Protein 7LVY (pdb70)

Structure (mmCIF, N/CA/C/O backbone):
data_7LVY
#
_entry.id   7LVY
#
_cell.length_a   111.159
_cell.length_b   61.596
_cell.length_c   78.861
_cell.angle_alpha   90.000
_cell.angle_beta   106.150
_cell.angle_gamma   90.000
#
_symmetry.space_group_name_H-M   'C 1 2 1'
#
loop_
_entity.id
_entity.type
_entity.pdbx_description
1 polymer 'UDP-glycosyltransferase 203A2'
2 non-polymer "URIDINE-5'-DIPHOSPHATE"
3 non-polymer beta-D-glucopyranose
4 water water
#
loop_
_atom_site.group_PDB
_atom_site.id
_atom_site.type_symbol
_atom_site.label_atom_id
_atom_site.label_alt_id
_atom_site.label_comp_id
_atom_site.label_asym_id
_atom_site.label_entity_id
_atom_site.label_seq_id
_atom_site.pdbx_PDB_ins_code
_atom_site.Cartn_x
_atom_site.Cartn_y
_atom_site.Cartn_z
_atom_site.occupancy
_atom_site.B_iso_or_equiv
_atom_site.auth_seq_id
_atom_site.auth_comp_id
_atom_site.auth_asym_id
_atom_site.auth_atom_id
_atom_site.pdbx_PDB_model_num
ATOM 1 N N . LEU A 1 25 ? 26.487 40.508 18.602 1.00 49.02 -11 LEU A N 1
ATOM 2 C CA . LEU A 1 25 ? 26.418 41.733 19.442 1.00 49.46 -11 LEU A CA 1
ATOM 3 C C . LEU A 1 25 ? 25.399 42.704 18.838 1.00 49.50 -11 LEU A C 1
ATOM 4 O O . LEU A 1 25 ? 24.633 43.311 19.609 1.00 53.32 -11 LEU A O 1
ATOM 9 N N . TYR A 1 26 ? 25.379 42.808 17.511 1.00 45.12 -10 TYR A N 1
ATOM 10 C CA . TYR A 1 26 ? 24.465 43.763 16.838 1.00 46.35 -10 TYR A CA 1
ATOM 11 C C . TYR A 1 26 ? 23.295 42.984 16.228 1.00 53.43 -10 TYR A C 1
ATOM 12 O O . TYR A 1 26 ? 22.494 43.596 15.498 1.00 49.49 -10 TYR A O 1
ATOM 21 N N . ASP A 1 27 ? 23.200 41.680 16.530 1.00 63.72 -9 ASP A N 1
ATOM 22 C CA . ASP A 1 27 ? 22.031 40.892 16.049 1.00 73.56 -9 ASP A CA 1
ATOM 23 C C . ASP A 1 27 ? 21.164 40.485 17.247 1.00 75.86 -9 ASP A C 1
ATOM 24 O O . ASP A 1 27 ? 21.470 39.432 17.841 1.00 79.76 -9 ASP A O 1
ATOM 29 N N . PRO A 1 34 ? 16.929 28.698 18.269 1.00 55.07 -1 PRO A N 1
ATOM 30 C CA . PRO A 1 34 ? 16.887 27.842 19.483 1.00 54.52 -1 PRO A CA 1
ATOM 31 C C . PRO A 1 34 ? 18.118 26.915 19.563 1.00 51.13 -1 PRO A C 1
ATOM 32 O O . PRO A 1 34 ? 17.965 25.731 19.663 1.00 58.22 -1 PRO A O 1
ATOM 36 N N . PHE A 1 35 ? 19.314 27.501 19.498 1.00 46.33 0 PHE A N 1
ATOM 37 C CA . PHE A 1 35 ? 20.624 26.813 19.563 1.00 45.83 0 PHE A CA 1
ATOM 38 C C . PHE A 1 35 ? 20.795 26.302 20.999 1.00 48.07 0 PHE A C 1
ATOM 39 O O . PHE A 1 35 ? 20.110 26.831 21.895 1.00 50.94 0 PHE A O 1
ATOM 41 N N . MET A 1 36 ? 21.663 25.311 21.212 1.00 51.60 1 MET A N 1
ATOM 42 C CA . MET A 1 36 ? 22.104 24.925 22.563 1.00 46.02 1 MET A CA 1
ATOM 43 C C . MET A 1 36 ? 23.564 24.474 22.523 1.00 40.12 1 MET A C 1
ATOM 44 O O . MET A 1 36 ? 24.072 24.126 21.462 1.00 39.48 1 MET A O 1
ATOM 49 N N . LYS A 1 37 ? 24.243 24.615 23.644 1.00 38.08 2 LYS A N 1
ATOM 50 C CA . LYS A 1 37 ? 25.619 24.147 23.896 1.00 36.66 2 LYS A CA 1
ATOM 51 C C . LYS A 1 37 ? 25.538 22.714 24.447 1.00 33.23 2 LYS A C 1
ATOM 52 O O . LYS A 1 37 ? 24.848 22.501 25.466 1.00 31.91 2 LYS A O 1
ATOM 58 N N . ILE A 1 38 ? 26.162 21.747 23.770 1.00 30.52 3 ILE A N 1
ATOM 59 C CA . ILE A 1 38 ? 26.027 20.300 24.113 1.00 28.33 3 ILE A CA 1
ATOM 60 C C . ILE A 1 38 ? 27.420 19.781 24.448 1.00 28.25 3 ILE A C 1
ATOM 61 O O . ILE A 1 38 ? 28.355 19.930 23.634 1.00 28.12 3 ILE A O 1
ATOM 66 N N . PHE A 1 39 ? 27.552 19.255 25.653 1.00 27.90 4 PHE A N 1
ATOM 67 C CA . PHE A 1 39 ? 28.820 18.743 26.195 1.00 27.64 4 PHE A CA 1
ATOM 68 C C . PHE A 1 39 ? 28.819 17.212 26.090 1.00 26.71 4 PHE A C 1
ATOM 69 O O . PHE A 1 39 ? 27.990 16.544 26.764 1.00 25.57 4 PHE A O 1
ATOM 77 N N . PHE A 1 40 ? 29.733 16.677 25.277 1.00 24.70 5 PHE A N 1
ATOM 78 C CA . PHE A 1 40 ? 29.864 15.229 25.005 1.00 24.70 5 PHE A CA 1
ATOM 79 C C . PHE A 1 40 ? 31.006 14.660 25.831 1.00 24.79 5 PHE A C 1
ATOM 80 O O . PHE A 1 40 ? 32.141 15.236 25.754 1.00 25.17 5 PHE A O 1
ATOM 88 N N . ILE A 1 41 ? 30.727 13.572 26.536 1.00 23.61 6 ILE A N 1
ATOM 89 C CA . ILE A 1 41 ? 31.772 12.879 27.337 1.00 24.84 6 ILE A CA 1
ATOM 90 C C . ILE A 1 41 ? 31.842 11.419 26.887 1.00 23.89 6 ILE A C 1
ATOM 91 O O . ILE A 1 41 ? 31.099 10.563 27.346 1.00 23.51 6 ILE A O 1
ATOM 96 N N . PRO A 1 42 ? 32.712 11.068 25.903 1.00 23.30 7 PRO A N 1
ATOM 97 C CA . PRO A 1 42 ? 32.846 9.677 25.500 1.00 23.01 7 PRO A CA 1
ATOM 98 C C . PRO A 1 42 ? 33.974 8.917 26.204 1.00 23.56 7 PRO A C 1
ATOM 99 O O . PRO A 1 42 ? 34.940 9.531 26.609 1.00 25.41 7 PRO A O 1
ATOM 103 N N . MET A 1 43 ? 33.824 7.598 26.331 1.00 23.38 8 MET A N 1
ATOM 104 C CA . MET A 1 43 ? 34.951 6.793 26.859 1.00 25.23 8 MET A CA 1
ATOM 105 C C . MET A 1 43 ? 36.050 6.959 25.804 1.00 24.08 8 MET A C 1
ATOM 106 O O . MET A 1 43 ? 35.690 7.117 24.626 1.00 23.84 8 MET A O 1
ATOM 111 N N . ASP A 1 44 ? 37.323 6.907 26.187 1.00 24.77 9 ASP A N 1
ATOM 112 C CA . ASP A 1 44 ? 38.414 7.243 25.232 1.00 25.34 9 ASP A CA 1
ATOM 113 C C . ASP A 1 44 ? 38.709 6.089 24.267 1.00 26.16 9 ASP A C 1
ATOM 114 O O . ASP A 1 44 ? 39.854 5.625 24.244 1.00 28.18 9 ASP A O 1
ATOM 119 N N . ALA A 1 45 ? 37.735 5.721 23.432 1.00 26.14 10 ALA A N 1
ATOM 120 C CA . ALA A 1 45 ? 37.936 4.649 22.431 1.00 26.28 10 ALA A CA 1
ATOM 121 C C . ALA A 1 45 ? 37.098 4.950 21.185 1.00 26.52 10 ALA A C 1
ATOM 122 O O . ALA A 1 45 ? 36.052 5.600 21.326 1.00 25.89 10 ALA A O 1
ATOM 124 N N . PHE A 1 46 ? 37.551 4.484 20.019 1.00 25.92 11 PHE A N 1
ATOM 125 C CA . PHE A 1 46 ? 36.824 4.720 18.751 1.00 25.67 11 PHE A CA 1
ATOM 126 C C . PHE A 1 46 ? 35.325 4.402 18.830 1.00 24.78 11 PHE A C 1
ATOM 127 O O . PHE A 1 46 ? 34.592 5.059 18.208 1.00 23.58 11 PHE A O 1
ATOM 135 N N . GLY A 1 47 ? 34.912 3.304 19.421 1.00 25.71 12 GLY A N 1
ATOM 136 C CA . GLY A 1 47 ? 33.502 2.879 19.342 1.00 26.15 12 GLY A CA 1
ATOM 137 C C . GLY A 1 47 ? 32.613 3.901 20.048 1.00 25.68 12 GLY A C 1
ATOM 138 O O . GLY A 1 47 ? 31.494 4.148 19.570 1.00 28.22 12 GLY A O 1
ATOM 139 N N . HIS A 1 48 ? 33.127 4.570 21.079 1.00 24.38 13 HIS A N 1
ATOM 140 C CA . HIS A 1 48 ? 32.349 5.624 21.785 1.00 23.84 13 HIS A CA 1
ATOM 141 C C . HIS A 1 48 ? 32.543 6.976 21.096 1.00 23.22 13 HIS A C 1
ATOM 142 O O . HIS A 1 48 ? 31.542 7.683 20.900 1.00 22.41 13 HIS A O 1
ATOM 149 N N . VAL A 1 49 ? 33.785 7.310 20.749 1.00 23.37 14 VAL A N 1
ATOM 150 C CA . VAL A 1 49 ? 34.118 8.627 20.154 1.00 23.47 14 VAL A CA 1
ATOM 151 C C . VAL A 1 49 ? 33.357 8.743 18.828 1.00 22.70 14 VAL A C 1
ATOM 152 O O . VAL A 1 49 ? 32.705 9.749 18.608 1.00 21.95 14 VAL A O 1
ATOM 156 N N . ASN A 1 50 ? 33.378 7.704 17.986 1.00 23.20 15 ASN A N 1
ATOM 157 C CA . ASN A 1 50 ? 32.794 7.796 16.624 1.00 22.25 15 ASN A CA 1
ATOM 158 C C . ASN A 1 50 ? 31.283 7.864 16.721 1.00 21.77 15 ASN A C 1
ATOM 159 O O . ASN A 1 50 ? 30.716 8.542 15.929 1.00 22.03 15 ASN A O 1
ATOM 164 N N . ALA A 1 51 ? 30.628 7.231 17.682 1.00 22.12 16 ALA A N 1
ATOM 165 C CA . ALA A 1 51 ? 29.157 7.400 17.839 1.00 22.18 16 ALA A CA 1
ATOM 166 C C . ALA A 1 51 ? 28.876 8.827 18.318 1.00 22.35 16 ALA A C 1
ATOM 167 O O . ALA A 1 51 ? 27.885 9.400 17.808 1.00 22.53 16 ALA A O 1
ATOM 169 N N . CYS A 1 52 ? 29.688 9.402 19.228 1.00 21.67 17 CYS A N 1
ATOM 170 C CA . CYS A 1 52 ? 29.465 10.799 19.660 1.00 22.70 17 CYS A CA 1
ATOM 171 C C . CYS A 1 52 ? 29.697 11.819 18.523 1.00 22.54 17 CYS A C 1
ATOM 172 O O . CYS A 1 52 ? 28.900 12.745 18.365 1.00 22.32 17 CYS A O 1
ATOM 175 N N . ILE A 1 53 ? 30.736 11.627 17.707 1.00 21.97 18 ILE A N 1
ATOM 176 C CA . ILE A 1 53 ? 30.988 12.483 16.535 1.00 22.38 18 ILE A CA 1
ATOM 177 C C . ILE A 1 53 ? 29.806 12.390 15.586 1.00 22.12 18 ILE A C 1
ATOM 178 O O . ILE A 1 53 ? 29.452 13.373 15.051 1.00 21.64 18 ILE A O 1
ATOM 183 N N . GLY A 1 54 ? 29.252 11.208 15.384 1.00 22.33 19 GLY A N 1
ATOM 184 C CA . GLY A 1 54 ? 28.094 11.029 14.515 1.00 23.85 19 GLY A CA 1
ATOM 185 C C . GLY A 1 54 ? 26.892 11.756 15.044 1.00 24.53 19 GLY A C 1
ATOM 186 O O . GLY A 1 54 ? 26.245 12.517 14.255 1.00 25.67 19 GLY A O 1
ATOM 187 N N . LEU A 1 55 ? 26.628 11.683 16.344 1.00 24.34 20 LEU A N 1
ATOM 188 C CA . LEU A 1 55 ? 25.456 12.439 16.873 1.00 24.82 20 LEU A CA 1
ATOM 189 C C . LEU A 1 55 ? 25.737 13.943 16.812 1.00 24.85 20 LEU A C 1
ATOM 190 O O . LEU A 1 55 ? 24.846 14.689 16.451 1.00 25.06 20 LEU A O 1
ATOM 195 N N . ALA A 1 56 ? 26.951 14.376 17.160 1.00 25.45 21 ALA A N 1
ATOM 196 C CA . ALA A 1 56 ? 27.373 15.799 17.142 1.00 26.33 21 ALA A CA 1
ATOM 197 C C . ALA A 1 56 ? 27.203 16.418 15.735 1.00 27.15 21 ALA A C 1
ATOM 198 O O . ALA A 1 56 ? 26.777 17.573 15.625 1.00 25.96 21 ALA A O 1
ATOM 200 N N . ARG A 1 57 ? 27.621 15.697 14.689 1.00 27.72 22 ARG A N 1
ATOM 201 C CA . ARG A 1 57 ? 27.472 16.129 13.264 1.00 28.76 22 ARG A CA 1
ATOM 202 C C . ARG A 1 57 ? 25.966 16.353 13.022 1.00 28.43 22 ARG A C 1
ATOM 203 O O . ARG A 1 57 ? 25.556 17.381 12.404 1.00 27.51 22 ARG A O 1
ATOM 211 N N . MET A 1 58 ? 25.146 15.401 13.416 1.00 27.91 23 MET A N 1
ATOM 212 C CA . MET A 1 58 ? 23.692 15.505 13.129 1.00 30.29 23 MET A CA 1
ATOM 213 C C . MET A 1 58 ? 23.155 16.718 13.906 1.00 29.23 23 MET A C 1
ATOM 214 O O . MET A 1 58 ? 22.408 17.491 13.318 1.00 29.81 23 MET A O 1
ATOM 219 N N . LEU A 1 59 ? 23.551 16.908 15.167 1.00 29.10 24 LEU A N 1
ATOM 220 C CA . LEU A 1 59 ? 22.974 17.996 16.010 1.00 29.30 24 LEU A CA 1
ATOM 221 C C . LEU A 1 59 ? 23.532 19.352 15.536 1.00 30.12 24 LEU A C 1
ATOM 222 O O . LEU A 1 59 ? 22.783 20.350 15.635 1.00 29.42 24 LEU A O 1
ATOM 227 N N . SER A 1 60 ? 24.771 19.396 15.012 1.00 29.33 25 SER A N 1
ATOM 228 C CA . SER A 1 60 ? 25.385 20.647 14.520 1.00 30.80 25 SER A CA 1
ATOM 229 C C . SER A 1 60 ? 24.616 21.144 13.296 1.00 31.28 25 SER A C 1
ATOM 230 O O . SER A 1 60 ? 24.646 22.321 13.038 1.00 31.88 25 SER A O 1
ATOM 233 N N . GLU A 1 61 ? 23.963 20.276 12.540 1.00 31.33 26 GLU A N 1
ATOM 234 C CA . GLU A 1 61 ? 23.147 20.720 11.390 1.00 33.11 26 GLU A CA 1
ATOM 235 C C . GLU A 1 61 ? 21.999 21.594 11.899 1.00 35.11 26 GLU A C 1
ATOM 236 O O . GLU A 1 61 ? 21.490 22.408 11.104 1.00 34.93 26 GLU A O 1
ATOM 242 N N . PHE A 1 62 ? 21.615 21.442 13.170 1.00 36.10 27 PHE A N 1
ATOM 243 C CA . PHE A 1 62 ? 20.544 22.265 13.793 1.00 38.50 27 PHE A CA 1
ATOM 244 C C . PHE A 1 62 ? 21.156 23.508 14.438 1.00 38.55 27 PHE A C 1
ATOM 245 O O . PHE A 1 62 ? 20.394 24.205 15.123 1.00 38.92 27 PHE A O 1
ATOM 253 N N . GLU A 1 63 ? 22.460 23.750 14.222 1.00 38.44 28 GLU A N 1
ATOM 254 C CA . GLU A 1 63 ? 23.237 24.928 14.706 1.00 39.58 28 GLU A CA 1
ATOM 255 C C . GLU A 1 63 ? 23.557 24.812 16.209 1.00 37.30 28 GLU A C 1
ATOM 256 O O . GLU A 1 63 ? 23.948 25.841 16.795 1.00 37.70 28 GLU A O 1
ATOM 262 N N . HIS A 1 64 ? 23.449 23.628 16.825 1.00 34.57 29 HIS A N 1
ATOM 263 C CA . HIS A 1 64 ? 23.907 23.415 18.228 1.00 33.32 29 HIS A CA 1
ATOM 264 C C . HIS A 1 64 ? 25.435 23.419 18.259 1.00 32.66 29 HIS A C 1
ATOM 265 O O . HIS A 1 64 ? 26.020 22.901 17.305 1.00 33.63 29 HIS A O 1
ATOM 272 N N . GLN A 1 65 ? 26.056 23.973 19.293 1.00 33.12 30 GLN A N 1
ATOM 273 C CA . GLN A 1 65 ? 27.521 23.923 19.511 1.00 35.25 30 GLN A CA 1
ATOM 274 C C . GLN A 1 65 ? 27.851 22.679 20.353 1.00 33.85 30 GLN A C 1
ATOM 275 O O . GLN A 1 65 ? 27.323 22.563 21.459 1.00 32.26 30 GLN A O 1
ATOM 281 N N . CYS A 1 66 ? 28.698 21.799 19.814 1.00 32.30 31 CYS A N 1
ATOM 282 C CA . CYS A 1 66 ? 29.041 20.532 20.505 1.00 31.12 31 CYS A CA 1
ATOM 283 C C . CYS A 1 66 ? 30.486 20.593 21.008 1.00 32.18 31 CYS A C 1
ATOM 284 O O . CYS A 1 66 ? 31.386 20.841 20.185 1.00 31.81 31 CYS A O 1
ATOM 287 N N . ILE A 1 67 ? 30.689 20.375 22.310 1.00 30.11 32 ILE A N 1
ATOM 288 C CA . ILE A 1 67 ? 32.048 20.444 22.923 1.00 30.64 32 ILE A CA 1
ATOM 289 C C . ILE A 1 67 ? 32.403 19.054 23.460 1.00 29.47 32 ILE A C 1
ATOM 290 O O . ILE A 1 67 ? 31.524 18.424 24.060 1.00 28.16 32 ILE A O 1
ATOM 295 N N . PHE A 1 68 ? 33.634 18.597 23.227 1.00 26.73 33 PHE A N 1
ATOM 296 C CA . PHE A 1 68 ? 34.049 17.237 23.649 1.00 27.01 33 PHE A CA 1
ATOM 297 C C . PHE A 1 68 ? 35.055 17.287 24.802 1.00 28.07 33 PHE A C 1
ATOM 298 O O . PHE A 1 68 ? 35.995 18.087 24.737 1.00 29.85 33 PHE A O 1
ATOM 306 N N . ALA A 1 69 ? 34.857 16.449 25.819 1.00 27.73 34 ALA A N 1
ATOM 307 C CA . ALA A 1 69 ? 35.790 16.321 26.949 1.00 27.29 34 ALA A CA 1
ATOM 308 C C . ALA A 1 69 ? 36.556 15.036 26.738 1.00 27.62 34 ALA A C 1
ATOM 309 O O . ALA A 1 69 ? 35.947 13.977 26.863 1.00 26.42 34 ALA A O 1
ATOM 311 N N . VAL A 1 70 ? 37.822 15.140 26.335 1.00 27.81 35 VAL A N 1
ATOM 312 C CA . VAL A 1 70 ? 38.594 13.963 25.889 1.00 28.38 35 VAL A CA 1
ATOM 313 C C . VAL A 1 70 ? 40.048 14.203 26.276 1.00 29.06 35 VAL A C 1
ATOM 314 O O . VAL A 1 70 ? 40.427 15.309 26.615 1.00 30.26 35 VAL A O 1
ATOM 318 N N . PRO A 1 71 ? 40.854 13.136 26.336 1.00 28.17 36 PRO A N 1
ATOM 319 C CA . PRO A 1 71 ? 42.275 13.245 26.633 1.00 29.75 36 PRO A CA 1
ATOM 320 C C . PRO A 1 71 ? 43.024 13.921 25.487 1.00 30.52 36 PRO A C 1
ATOM 321 O O . PRO A 1 71 ? 42.509 14.060 24.355 1.00 28.62 36 PRO A O 1
ATOM 325 N N . LYS A 1 72 ? 44.251 14.322 25.798 1.00 31.92 37 LYS A N 1
ATOM 326 C CA . LYS A 1 72 ? 45.059 15.173 24.880 1.00 32.95 37 LYS A CA 1
ATOM 327 C C . LYS A 1 72 ? 45.241 14.480 23.532 1.00 31.00 37 LYS A C 1
ATOM 328 O O . LYS A 1 72 ? 45.207 15.200 22.521 1.00 31.22 37 LYS A O 1
ATOM 334 N N . ARG A 1 73 ? 45.523 13.178 23.492 1.00 29.54 38 ARG A N 1
ATOM 335 C CA . ARG A 1 73 ? 45.787 12.461 22.215 1.00 29.52 38 ARG A CA 1
ATOM 336 C C . ARG A 1 73 ? 44.559 12.536 21.290 1.00 29.71 38 ARG A C 1
ATOM 337 O O . ARG A 1 73 ? 44.732 12.443 20.084 1.00 29.03 38 ARG A O 1
ATOM 345 N N . TRP A 1 74 ? 43.367 12.775 21.846 1.00 28.99 39 TRP A N 1
ATOM 346 C CA . TRP A 1 74 ? 42.122 12.826 21.030 1.00 28.16 39 TRP A CA 1
ATOM 347 C C . TRP A 1 74 ? 41.744 14.268 20.661 1.00 30.16 39 TRP A C 1
ATOM 348 O O . TRP A 1 74 ? 40.778 14.423 19.900 1.00 31.40 39 TRP A O 1
ATOM 359 N N . CYS A 1 75 ? 42.444 15.279 21.189 1.00 32.06 40 CYS A N 1
ATOM 360 C CA . CYS A 1 75 ? 42.012 16.691 20.968 1.00 33.20 40 CYS A CA 1
ATOM 361 C C . CYS A 1 75 ? 42.087 17.143 19.501 1.00 33.94 40 CYS A C 1
ATOM 362 O O . CYS A 1 75 ? 41.056 17.589 18.982 1.00 31.85 40 CYS A O 1
ATOM 365 N N . LYS A 1 76 ? 43.227 16.950 18.838 1.00 36.49 41 LYS A N 1
ATOM 366 C CA . LYS A 1 76 ? 43.385 17.425 17.433 1.00 39.39 41 LYS A CA 1
ATOM 367 C C . LYS A 1 76 ? 42.539 16.524 16.520 1.00 36.42 41 LYS A C 1
ATOM 368 O O . LYS A 1 76 ? 41.846 17.078 15.656 1.00 34.30 41 LYS A O 1
ATOM 374 N N . PRO A 1 77 ? 42.539 15.171 16.646 1.00 35.30 42 PRO A N 1
ATOM 375 C CA . PRO A 1 77 ? 41.628 14.365 15.837 1.00 34.62 42 PRO A CA 1
ATOM 376 C C . PRO A 1 77 ? 40.159 14.817 15.909 1.00 35.12 42 PRO A C 1
ATOM 377 O O . PRO A 1 77 ? 39.544 14.882 14.872 1.00 36.13 42 PRO A O 1
ATOM 381 N N . ILE A 1 78 ? 39.619 15.159 17.088 1.00 32.89 43 ILE A N 1
ATOM 382 C CA . ILE A 1 78 ? 38.206 15.638 17.183 1.00 32.98 43 ILE A CA 1
ATOM 383 C C . ILE A 1 78 ? 38.104 17.077 16.646 1.00 33.55 43 ILE A C 1
ATOM 384 O O . ILE A 1 78 ? 37.043 17.423 16.028 1.00 32.01 43 ILE A O 1
ATOM 389 N N . GLU A 1 79 ? 39.151 17.882 16.831 1.00 34.57 44 GLU A N 1
ATOM 390 C CA . GLU A 1 79 ? 39.180 19.273 16.288 1.00 36.77 44 GLU A CA 1
ATOM 391 C C . GLU A 1 79 ? 39.082 19.240 14.761 1.00 38.72 44 GLU A C 1
ATOM 392 O O . GLU A 1 79 ? 38.468 20.159 14.217 1.00 38.53 44 GLU A O 1
ATOM 398 N N . GLU A 1 80 ? 39.571 18.184 14.091 1.00 40.43 45 GLU A N 1
ATOM 399 C CA . GLU A 1 80 ? 39.492 18.069 12.608 1.00 42.57 45 GLU A CA 1
ATOM 400 C C . GLU A 1 80 ? 38.034 17.992 12.141 1.00 39.75 45 GLU A C 1
ATOM 401 O O . GLU A 1 80 ? 37.808 18.214 10.989 1.00 40.65 45 GLU A O 1
ATOM 407 N N . TYR A 1 81 ? 37.075 17.685 12.996 1.00 36.41 46 TYR A N 1
ATOM 408 C CA . TYR A 1 81 ? 35.620 17.666 12.693 1.00 37.04 46 TYR A CA 1
ATOM 409 C C . TYR A 1 81 ? 34.933 18.994 13.053 1.00 37.27 46 TYR A C 1
ATOM 410 O O . TYR A 1 81 ? 33.674 19.062 12.981 1.00 37.88 46 TYR A O 1
ATOM 419 N N A ASN A 1 82 ? 35.701 20.016 13.439 0.50 38.65 47 ASN A N 1
ATOM 420 N N B ASN A 1 82 ? 35.746 19.933 13.565 0.50 36.74 47 ASN A N 1
ATOM 421 C CA A ASN A 1 82 ? 35.190 21.357 13.827 0.50 40.05 47 ASN A CA 1
ATOM 422 C CA B ASN A 1 82 ? 35.442 21.352 13.886 0.50 37.04 47 ASN A CA 1
ATOM 423 C C A ASN A 1 82 ? 34.225 21.231 15.011 0.50 38.46 47 ASN A C 1
ATOM 424 C C B ASN A 1 82 ? 34.473 21.411 15.086 0.50 36.92 47 ASN A C 1
ATOM 425 O O A ASN A 1 82 ? 33.100 21.768 14.924 0.50 37.76 47 ASN A O 1
ATOM 426 O O B ASN A 1 82 ? 33.644 22.337 15.146 0.50 36.78 47 ASN A O 1
ATOM 435 N N . PHE A 1 83 ? 34.633 20.474 16.031 1.00 35.36 48 PHE A N 1
ATOM 436 C CA . PHE A 1 83 ? 34.038 20.511 17.371 1.00 34.41 48 PHE A CA 1
ATOM 437 C C . PHE A 1 83 ? 35.120 21.091 18.281 1.00 34.37 48 PHE A C 1
ATOM 438 O O . PHE A 1 83 ? 36.308 20.793 18.104 1.00 34.08 48 PHE A O 1
ATOM 446 N N . LYS A 1 84 ? 34.699 21.906 19.222 1.00 34.57 49 LYS A N 1
ATOM 447 C CA . LYS A 1 84 ? 35.538 22.391 20.338 1.00 35.36 49 LYS A CA 1
ATOM 448 C C . LYS A 1 84 ? 35.856 21.239 21.297 1.00 33.35 49 LYS A C 1
ATOM 449 O O . LYS A 1 84 ? 34.915 20.444 21.631 1.00 29.62 49 LYS A O 1
ATOM 455 N N . VAL A 1 85 ? 37.103 21.216 21.771 1.00 32.58 50 VAL A N 1
ATOM 456 C CA . VAL A 1 85 ? 37.644 20.204 22.711 1.00 33.72 50 VAL A CA 1
ATOM 457 C C . VAL A 1 85 ? 38.065 20.890 24.017 1.00 34.71 50 VAL A C 1
ATOM 458 O O . VAL A 1 85 ? 38.798 21.863 23.934 1.00 33.72 50 VAL A O 1
ATOM 462 N N . GLU A 1 86 ? 37.598 20.345 25.148 1.00 33.87 51 GLU A N 1
ATOM 463 C CA . GLU A 1 86 ? 38.096 20.593 26.517 1.00 35.24 51 GLU A CA 1
ATOM 464 C C . GLU A 1 86 ? 38.938 19.372 26.916 1.00 34.95 51 GLU A C 1
ATOM 465 O O . GLU A 1 86 ? 38.387 18.274 26.990 1.00 32.68 51 GLU A O 1
ATOM 471 N N . ILE A 1 87 ? 40.246 19.548 27.092 1.00 35.08 52 ILE A N 1
ATOM 472 C CA . ILE A 1 87 ? 41.157 18.443 27.458 1.00 34.41 52 ILE A CA 1
ATOM 473 C C . ILE A 1 87 ? 40.863 18.015 28.890 1.00 33.57 52 ILE A C 1
ATOM 474 O O . ILE A 1 87 ? 40.783 18.874 29.784 1.00 34.11 52 ILE A O 1
ATOM 479 N N . VAL A 1 88 ? 40.750 16.716 29.108 1.00 32.54 53 VAL A N 1
ATOM 480 C CA . VAL A 1 88 ? 40.810 16.095 30.450 1.00 31.05 53 VAL A CA 1
ATOM 481 C C . VAL A 1 88 ? 42.147 15.379 30.580 1.00 31.96 53 VAL A C 1
ATOM 482 O O . VAL A 1 88 ? 42.591 14.749 29.645 1.00 31.55 53 VAL A O 1
ATOM 486 N N . LYS A 1 89 ? 42.797 15.550 31.722 1.00 34.04 54 LYS A N 1
ATOM 487 C CA . LYS A 1 89 ? 44.068 14.872 32.078 1.00 36.59 54 LYS A CA 1
ATOM 488 C C . LYS A 1 89 ? 43.806 13.388 32.328 1.00 34.84 54 LYS A C 1
ATOM 489 O O . LYS A 1 89 ? 42.766 13.025 32.946 1.00 33.24 54 LYS A O 1
ATOM 495 N N . ASP A 1 90 ? 44.678 12.561 31.782 1.00 33.24 55 ASP A N 1
ATOM 496 C CA . ASP A 1 90 ? 44.801 11.144 32.164 1.00 33.91 55 ASP A CA 1
ATOM 497 C C . ASP A 1 90 ? 46.282 10.831 32.175 1.00 35.37 55 ASP A C 1
ATOM 498 O O . ASP A 1 90 ? 46.855 10.544 31.123 1.00 34.92 55 ASP A O 1
ATOM 503 N N . PRO A 1 91 ? 46.952 10.986 33.337 1.00 34.99 56 PRO A N 1
ATOM 504 C CA . PRO A 1 91 ? 48.403 10.831 33.402 1.00 35.66 56 PRO A CA 1
ATOM 505 C C . PRO A 1 91 ? 48.823 9.368 33.190 1.00 36.27 56 PRO A C 1
ATOM 506 O O . PRO A 1 91 ? 49.997 9.135 33.059 1.00 36.87 56 PRO A O 1
ATOM 510 N N . THR A 1 92 ? 47.872 8.433 33.140 1.00 35.11 57 THR A N 1
ATOM 511 C CA . THR A 1 92 ? 48.152 7.007 32.850 1.00 36.37 57 THR A CA 1
ATOM 512 C C . THR A 1 92 ? 48.284 6.748 31.344 1.00 36.22 57 THR A C 1
ATOM 513 O O . THR A 1 92 ? 48.615 5.607 30.978 1.00 36.51 57 THR A O 1
ATOM 517 N N . VAL A 1 93 ? 48.052 7.738 30.491 1.00 34.86 58 VAL A N 1
ATOM 518 C CA . VAL A 1 93 ? 48.243 7.569 29.013 1.00 36.20 58 VAL A CA 1
ATOM 519 C C . VAL A 1 93 ? 48.982 8.781 28.479 1.00 35.08 58 VAL A C 1
ATOM 520 O O . VAL A 1 93 ? 48.547 9.903 28.733 1.00 35.04 58 VAL A O 1
ATOM 524 N N . PRO A 1 94 ? 50.134 8.600 27.798 1.00 36.62 59 PRO A N 1
ATOM 525 C CA . PRO A 1 94 ? 50.863 9.728 27.211 1.00 37.53 59 PRO A CA 1
ATOM 526 C C . PRO A 1 94 ? 49.997 10.624 26.312 1.00 38.44 59 PRO A C 1
ATOM 527 O O . PRO A 1 94 ? 49.149 10.143 25.546 1.00 36.69 59 PRO A O 1
ATOM 531 N N . ASP A 1 95 ? 50.292 11.921 26.374 1.00 41.07 60 ASP A N 1
ATOM 532 C CA . ASP A 1 95 ? 49.666 13.006 25.564 1.00 42.14 60 ASP A CA 1
ATOM 533 C C . ASP A 1 95 ? 49.680 12.664 24.071 1.00 42.45 60 ASP A C 1
ATOM 534 O O . ASP A 1 95 ? 48.676 12.992 23.398 1.00 40.79 60 ASP A O 1
ATOM 539 N N . ASP A 1 96 ? 50.756 12.036 23.582 1.00 44.49 61 ASP A N 1
ATOM 540 C CA . ASP A 1 96 ? 50.913 11.811 22.118 1.00 46.00 61 ASP A CA 1
ATOM 541 C C . ASP A 1 96 ? 50.863 10.324 21.743 1.00 44.00 61 ASP A C 1
ATOM 542 O O . ASP A 1 96 ? 51.436 9.965 20.700 1.00 45.78 61 ASP A O 1
ATOM 547 N N . GLN A 1 97 ? 50.205 9.497 22.553 1.00 40.93 62 GLN A N 1
ATOM 548 C CA . GLN A 1 97 ? 50.156 8.042 22.266 1.00 39.58 62 GLN A CA 1
ATOM 549 C C . GLN A 1 97 ? 49.318 7.800 21.009 1.00 38.10 62 GLN A C 1
ATOM 550 O O . GLN A 1 97 ? 48.323 8.523 20.821 1.00 36.47 62 GLN A O 1
ATOM 556 N N . ASP A 1 98 ? 49.689 6.799 20.207 1.00 37.03 63 ASP A N 1
ATOM 557 C CA . ASP A 1 98 ? 48.877 6.439 19.018 1.00 35.71 63 ASP A CA 1
ATOM 558 C C . ASP A 1 98 ? 47.483 6.056 19.518 1.00 32.71 63 ASP A C 1
ATOM 559 O O . ASP A 1 98 ? 47.410 5.358 20.536 1.00 31.80 63 ASP A O 1
ATOM 564 N N . LEU A 1 99 ? 46.434 6.447 18.796 1.00 31.23 64 LEU A N 1
ATOM 565 C CA . LEU A 1 99 ? 45.037 6.217 19.256 1.00 30.42 64 LEU A CA 1
ATOM 566 C C . LEU A 1 99 ? 44.739 4.722 19.415 1.00 30.52 64 LEU A C 1
ATOM 567 O O . LEU A 1 99 ? 43.857 4.397 20.222 1.00 29.75 64 LEU A O 1
ATOM 572 N N . GLN A 1 100 ? 45.395 3.856 18.640 1.00 30.60 65 GLN A N 1
ATOM 573 C CA . GLN A 1 100 ? 45.077 2.403 18.688 1.00 31.01 65 GLN A CA 1
ATOM 574 C C . GLN A 1 100 ? 45.951 1.648 19.700 1.00 31.02 65 GLN A C 1
ATOM 575 O O . GLN A 1 100 ? 45.679 0.459 19.906 1.00 31.70 65 GLN A O 1
ATOM 581 N N . LYS A 1 101 ? 46.950 2.293 20.312 1.00 32.41 66 LYS A N 1
ATOM 582 C CA . LYS A 1 101 ? 47.882 1.558 21.205 1.00 34.27 66 LYS A CA 1
ATOM 583 C C . LYS A 1 101 ? 47.206 1.094 22.500 1.00 33.33 66 LYS A C 1
ATOM 584 O O . LYS A 1 101 ? 47.478 -0.057 22.959 1.00 34.98 66 LYS A O 1
ATOM 590 N N . LYS A 1 102 ? 46.351 1.921 23.098 1.00 33.90 67 LYS A N 1
ATOM 591 C CA . LYS A 1 102 ? 45.807 1.566 24.428 1.00 34.22 67 LYS A CA 1
ATOM 592 C C . LYS A 1 102 ? 45.008 0.266 24.284 1.00 33.69 67 LYS A C 1
ATOM 593 O O . LYS A 1 102 ? 45.255 -0.690 25.043 1.00 31.63 67 LYS A O 1
ATOM 599 N N . ASN A 1 103 ? 44.013 0.241 23.402 1.00 32.01 68 ASN A N 1
ATOM 600 C CA . ASN A 1 103 ? 43.142 -0.949 23.280 1.00 32.89 68 ASN A CA 1
ATOM 601 C C . ASN A 1 103 ? 43.933 -2.074 22.561 1.00 31.52 68 ASN A C 1
ATOM 602 O O . ASN A 1 103 ? 43.737 -3.251 22.848 1.00 29.97 68 ASN A O 1
ATOM 607 N N . GLY A 1 104 ? 44.805 -1.740 21.598 1.00 31.18 69 GLY A N 1
ATOM 608 C CA . GLY A 1 104 ? 45.622 -2.753 20.907 1.00 30.47 69 GLY A CA 1
ATOM 609 C C . GLY A 1 104 ? 46.444 -3.556 21.901 1.00 31.41 69 GLY A C 1
ATOM 610 O O . GLY A 1 104 ? 46.492 -4.834 21.759 1.00 32.07 69 GLY A O 1
ATOM 611 N N . ASP A 1 105 ? 47.144 -2.860 22.812 1.00 32.12 70 ASP A N 1
ATOM 612 C CA . ASP A 1 105 ? 48.061 -3.495 23.792 1.00 33.00 70 ASP A CA 1
ATOM 613 C C . ASP A 1 105 ? 47.207 -4.355 24.708 1.00 32.59 70 ASP A C 1
ATOM 614 O O . ASP A 1 105 ? 47.569 -5.523 24.994 1.00 33.19 70 ASP A O 1
ATOM 619 N N . PHE A 1 106 ? 46.031 -3.849 25.050 1.00 30.62 71 PHE A N 1
ATOM 620 C CA . PHE A 1 106 ? 45.123 -4.596 25.944 1.00 30.43 71 PHE A CA 1
ATOM 621 C C . PHE A 1 106 ? 44.708 -5.890 25.284 1.00 30.81 71 PHE A C 1
ATOM 622 O O . PHE A 1 106 ? 44.877 -6.973 25.908 1.00 29.44 71 PHE A O 1
ATOM 630 N N . VAL A 1 107 ? 44.209 -5.798 24.043 1.00 30.71 72 VAL A N 1
ATOM 631 C CA . VAL A 1 107 ? 43.834 -7.015 23.260 1.00 32.57 72 VAL A CA 1
ATOM 632 C C . VAL A 1 107 ? 45.044 -7.963 23.090 1.00 32.58 72 VAL A C 1
ATOM 633 O O . VAL A 1 107 ? 44.914 -9.192 23.280 1.00 32.54 72 VAL A O 1
ATOM 637 N N . ASN A 1 108 ? 46.220 -7.468 22.767 1.00 34.67 73 ASN A N 1
ATOM 638 C CA . ASN A 1 108 ? 47.397 -8.372 22.673 1.00 36.57 73 ASN A CA 1
ATOM 639 C C . ASN A 1 108 ? 47.599 -9.062 24.036 1.00 37.32 73 ASN A C 1
ATOM 640 O O . ASN A 1 108 ? 47.775 -10.263 24.073 1.00 37.53 73 ASN A O 1
ATOM 645 N N . ARG A 1 109 ? 47.560 -8.307 25.131 1.00 38.68 74 ARG A N 1
ATOM 646 C CA . ARG A 1 109 ? 47.823 -8.811 26.513 1.00 40.39 74 ARG A CA 1
ATOM 647 C C . ARG A 1 109 ? 46.795 -9.904 26.856 1.00 39.17 74 ARG A C 1
ATOM 648 O O . ARG A 1 109 ? 47.166 -10.869 27.526 1.00 40.10 74 ARG A O 1
ATOM 656 N N . TYR A 1 110 ? 45.564 -9.835 26.335 1.00 35.99 75 TYR A N 1
ATOM 657 C CA . TYR A 1 110 ? 44.501 -10.806 26.675 1.00 34.56 75 TYR A CA 1
ATOM 658 C C . TYR A 1 110 ? 44.124 -11.682 25.473 1.00 33.41 75 TYR A C 1
ATOM 659 O O . TYR A 1 110 ? 43.034 -12.264 25.480 1.00 30.85 75 TYR A O 1
ATOM 668 N N . SER A 1 111 ? 45.024 -11.863 24.488 1.00 33.79 76 SER A N 1
ATOM 669 C CA . SER A 1 111 ? 44.695 -12.501 23.182 1.00 33.94 76 SER A CA 1
ATOM 670 C C . SER A 1 111 ? 44.169 -13.920 23.397 1.00 33.02 76 SER A C 1
ATOM 671 O O . SER A 1 111 ? 43.260 -14.315 22.657 1.00 32.28 76 SER A O 1
ATOM 674 N N . HIS A 1 112 ? 44.720 -14.639 24.376 1.00 34.12 77 HIS A N 1
ATOM 675 C CA . HIS A 1 112 ? 44.365 -16.049 24.683 1.00 35.42 77 HIS A CA 1
ATOM 676 C C . HIS A 1 112 ? 42.871 -16.144 25.052 1.00 33.49 77 HIS A C 1
ATOM 677 O O . HIS A 1 112 ? 42.298 -17.226 24.947 1.00 33.02 77 HIS A O 1
ATOM 684 N N . THR A 1 113 ? 42.233 -15.070 25.494 1.00 32.64 78 THR A N 1
ATOM 685 C CA . THR A 1 113 ? 40.805 -15.139 25.957 1.00 31.26 78 THR A CA 1
ATOM 686 C C . THR A 1 113 ? 39.837 -15.040 24.774 1.00 32.00 78 THR A C 1
ATOM 687 O O . THR A 1 113 ? 38.623 -15.278 24.981 1.00 32.30 78 THR A O 1
ATOM 691 N N . LEU A 1 114 ? 40.318 -14.598 23.604 1.00 32.45 79 LEU A N 1
ATOM 692 C CA . LEU A 1 114 ? 39.383 -14.182 22.499 1.00 33.58 79 LEU A CA 1
ATOM 693 C C . LEU A 1 114 ? 38.636 -15.380 21.886 1.00 33.33 79 LEU A C 1
ATOM 694 O O . LEU A 1 114 ? 37.548 -15.169 21.320 1.00 33.73 79 LEU A O 1
ATOM 699 N N . SER A 1 115 ? 39.233 -16.576 21.951 1.00 34.29 80 SER A N 1
ATOM 700 C CA . SER A 1 115 ? 38.682 -17.869 21.449 1.00 34.38 80 SER A CA 1
ATOM 701 C C . SER A 1 115 ? 37.819 -18.575 22.491 1.00 33.93 80 SER A C 1
ATOM 702 O O . SER A 1 115 ? 37.152 -19.501 22.092 1.00 33.29 80 SER A O 1
ATOM 705 N N . LYS A 1 116 ? 37.773 -18.120 23.745 1.00 34.16 81 LYS A N 1
ATOM 706 C CA . LYS A 1 116 ? 37.131 -18.897 24.845 1.00 33.79 81 LYS A CA 1
ATOM 707 C C . LYS A 1 116 ? 35.609 -18.724 24.810 1.00 33.03 81 LYS A C 1
ATOM 708 O O . LYS A 1 116 ? 35.162 -17.881 24.098 1.00 32.11 81 LYS A O 1
ATOM 714 N N . THR A 1 117 ? 34.837 -19.524 25.542 1.00 33.21 82 THR A N 1
ATOM 715 C CA . THR A 1 117 ? 33.359 -19.374 25.589 1.00 34.13 82 THR A CA 1
ATOM 716 C C . THR A 1 117 ? 33.006 -18.008 26.182 1.00 33.28 82 THR A C 1
ATOM 717 O O . THR A 1 117 ? 33.807 -17.402 26.900 1.00 32.22 82 THR A O 1
ATOM 721 N N . PRO A 1 118 ? 31.820 -17.460 25.873 1.00 32.72 83 PRO A N 1
ATOM 722 C CA . PRO A 1 118 ? 31.396 -16.177 26.442 1.00 33.02 83 PRO A CA 1
ATOM 723 C C . PRO A 1 118 ? 31.449 -16.119 27.987 1.00 33.25 83 PRO A C 1
ATOM 724 O O . PRO A 1 118 ? 31.861 -15.116 28.479 1.00 32.67 83 PRO A O 1
ATOM 728 N N . ARG A 1 119 ? 31.182 -17.215 28.716 1.00 35.42 84 ARG A N 1
ATOM 729 C CA . ARG A 1 119 ? 31.306 -17.212 30.199 1.00 36.45 84 ARG A CA 1
ATOM 730 C C . ARG A 1 119 ? 32.768 -17.117 30.650 1.00 35.69 84 ARG A C 1
ATOM 731 O O . ARG A 1 119 ? 33.045 -16.337 31.581 1.00 36.10 84 ARG A O 1
ATOM 739 N N . GLU A 1 120 ? 33.680 -17.890 30.083 1.00 33.65 85 GLU A N 1
ATOM 740 C CA . GLU A 1 120 ? 35.124 -17.695 30.377 1.00 33.97 85 GLU A CA 1
ATOM 741 C C . GLU A 1 120 ? 35.546 -16.259 30.042 1.00 31.16 85 GLU A C 1
ATOM 742 O O . GLU A 1 120 ? 36.352 -15.684 30.776 1.00 30.25 85 GLU A O 1
ATOM 748 N N . GLN A 1 121 ? 35.037 -15.689 28.951 1.00 29.70 86 GLN A N 1
ATOM 749 C CA . GLN A 1 121 ? 35.445 -14.333 28.520 1.00 28.58 86 GLN A CA 1
ATOM 750 C C . GLN A 1 121 ? 34.984 -13.305 29.543 1.00 27.87 86 GLN A C 1
ATOM 751 O O . GLN A 1 121 ? 35.749 -12.327 29.817 1.00 28.07 86 GLN A O 1
ATOM 757 N N . PHE A 1 122 ? 33.751 -13.435 30.019 1.00 28.23 87 PHE A N 1
ATOM 758 C CA . PHE A 1 122 ? 33.172 -12.495 31.004 1.00 28.12 87 PHE A CA 1
ATOM 759 C C . PHE A 1 122 ? 34.165 -12.308 32.171 1.00 28.85 87 PHE A C 1
ATOM 760 O O . PHE A 1 122 ? 34.527 -11.201 32.541 1.00 28.03 87 PHE A O 1
ATOM 768 N N . ILE A 1 123 ? 34.671 -13.378 32.769 1.00 30.72 88 ILE A N 1
ATOM 769 C CA . ILE A 1 123 ? 35.640 -13.282 33.893 1.00 32.23 88 ILE A CA 1
ATOM 770 C C . ILE A 1 123 ? 37.051 -12.921 33.375 1.00 32.29 88 ILE A C 1
ATOM 771 O O . ILE A 1 123 ? 37.717 -12.079 33.998 1.00 31.10 88 ILE A O 1
ATOM 776 N N . GLU A 1 124 ? 37.559 -13.563 32.333 1.00 32.02 89 GLU A N 1
ATOM 777 C CA . GLU A 1 124 ? 39.015 -13.431 31.980 1.00 33.58 89 GLU A CA 1
ATOM 778 C C . GLU A 1 124 ? 39.291 -12.197 31.135 1.00 31.50 89 GLU A C 1
ATOM 779 O O . GLU A 1 124 ? 40.475 -11.826 31.004 1.00 31.97 89 GLU A O 1
ATOM 785 N N . LEU A 1 125 ? 38.241 -11.586 30.579 1.00 30.13 90 LEU A N 1
ATOM 786 C CA . LEU A 1 125 ? 38.432 -10.432 29.659 1.00 29.16 90 LEU A CA 1
ATOM 787 C C . LEU A 1 125 ? 37.501 -9.259 29.994 1.00 27.98 90 LEU A C 1
ATOM 788 O O . LEU A 1 125 ? 38.030 -8.151 30.157 1.00 27.24 90 LEU A O 1
ATOM 793 N N . LEU A 1 126 ? 36.184 -9.478 30.094 1.00 27.41 91 LEU A N 1
ATOM 794 C CA . LEU A 1 126 ? 35.285 -8.313 30.263 1.00 28.53 91 LEU A CA 1
ATOM 795 C C . LEU A 1 126 ? 35.539 -7.627 31.623 1.00 29.92 91 LEU A C 1
ATOM 796 O O . LEU A 1 126 ? 35.474 -6.372 31.680 1.00 29.01 91 LEU A O 1
ATOM 801 N N . ILE A 1 127 ? 35.790 -8.392 32.697 1.00 30.41 92 ILE A N 1
ATOM 802 C CA . ILE A 1 127 ? 36.055 -7.757 34.021 1.00 31.37 92 ILE A CA 1
ATOM 803 C C . ILE A 1 127 ? 37.383 -7.007 33.976 1.00 30.40 92 ILE A C 1
ATOM 804 O O . ILE A 1 127 ? 37.419 -5.809 34.323 1.00 29.72 92 ILE A O 1
ATOM 809 N N . PRO A 1 128 ? 38.512 -7.618 33.526 1.00 30.63 93 PRO A N 1
ATOM 810 C CA . PRO A 1 128 ? 39.729 -6.825 33.317 1.00 31.17 93 PRO A CA 1
ATOM 811 C C . PRO A 1 128 ? 39.491 -5.556 32.468 1.00 31.15 93 PRO A C 1
ATOM 812 O O . PRO A 1 128 ? 40.051 -4.485 32.786 1.00 31.84 93 PRO A O 1
ATOM 816 N N . SER A 1 129 ? 38.638 -5.647 31.447 1.00 30.81 94 SER A N 1
ATOM 817 C CA . SER A 1 129 ? 38.322 -4.521 30.541 1.00 31.64 94 SER A CA 1
ATOM 818 C C . SER A 1 129 ? 37.535 -3.433 31.299 1.00 30.76 94 SER A C 1
ATOM 819 O O . SER A 1 129 ? 37.903 -2.269 31.237 1.00 30.23 94 SER A O 1
ATOM 822 N N . ILE A 1 130 ? 36.521 -3.799 32.066 1.00 30.19 95 ILE A N 1
ATOM 823 C CA . ILE A 1 130 ? 35.674 -2.797 32.786 1.00 30.92 95 ILE A CA 1
ATOM 824 C C . ILE A 1 130 ? 36.496 -2.189 33.930 1.00 31.04 95 ILE A C 1
ATOM 825 O O . ILE A 1 130 ? 36.272 -1.005 34.229 1.00 30.78 95 ILE A O 1
ATOM 830 N N . ASN A 1 131 ? 37.522 -2.893 34.446 1.00 31.57 96 ASN A N 1
ATOM 831 C CA . ASN A 1 131 ? 38.442 -2.295 35.447 1.00 31.65 96 ASN A CA 1
ATOM 832 C C . ASN A 1 131 ? 39.111 -1.080 34.815 1.00 32.59 96 ASN A C 1
ATOM 833 O O . ASN A 1 131 ? 39.371 -0.099 35.563 1.00 32.92 96 ASN A O 1
ATOM 838 N N . ARG A 1 132 ? 39.366 -1.093 33.501 1.00 32.50 97 ARG A N 1
ATOM 839 C CA . ARG A 1 132 ? 40.060 0.054 32.858 1.00 33.10 97 ARG A CA 1
ATOM 840 C C . ARG A 1 132 ? 39.039 1.161 32.606 1.00 30.24 97 ARG A C 1
ATOM 841 O O . ARG A 1 132 ? 39.382 2.333 32.823 1.00 29.20 97 ARG A O 1
ATOM 849 N N . ASP A 1 133 ? 37.803 0.828 32.231 1.00 29.31 98 ASP A N 1
ATOM 850 C CA . ASP A 1 133 ? 36.724 1.839 32.151 1.00 29.64 98 ASP A CA 1
ATOM 851 C C . ASP A 1 133 ? 36.605 2.577 33.510 1.00 27.75 98 ASP A C 1
ATOM 852 O O . ASP A 1 133 ? 36.501 3.817 33.540 1.00 25.51 98 ASP A O 1
ATOM 857 N N . ILE A 1 134 ? 36.636 1.837 34.610 1.00 28.17 99 ILE A N 1
ATOM 858 C CA . ILE A 1 134 ? 36.377 2.381 35.984 1.00 28.45 99 ILE A CA 1
ATOM 859 C C . ILE A 1 134 ? 37.557 3.266 36.379 1.00 27.65 99 ILE A C 1
ATOM 860 O O . ILE A 1 134 ? 37.321 4.402 36.821 1.00 25.89 99 ILE A O 1
ATOM 865 N N . HIS A 1 135 ? 38.779 2.840 36.057 1.00 29.00 100 HIS A N 1
ATOM 866 C CA . HIS A 1 135 ? 39.966 3.696 36.314 1.00 30.97 100 HIS A CA 1
ATOM 867 C C . HIS A 1 135 ? 39.805 5.036 35.580 1.00 29.70 100 HIS A C 1
ATOM 868 O O . HIS A 1 135 ? 39.991 6.078 36.224 1.00 30.07 100 HIS A O 1
ATOM 875 N N . TYR A 1 136 ? 39.450 5.002 34.291 1.00 28.45 101 TYR A N 1
ATOM 876 C CA . TYR A 1 136 ? 39.299 6.245 33.484 1.00 26.99 101 TYR A CA 1
ATOM 877 C C . TYR A 1 136 ? 38.177 7.118 34.041 1.00 26.20 101 TYR A C 1
ATOM 878 O O . TYR A 1 136 ? 38.379 8.345 34.244 1.00 26.84 101 TYR A O 1
ATOM 887 N N . ALA A 1 137 ? 37.037 6.522 34.395 1.00 25.95 102 ALA A N 1
ATOM 888 C CA . ALA A 1 137 ? 35.911 7.275 35.007 1.00 26.03 102 ALA A CA 1
ATOM 889 C C . ALA A 1 137 ? 36.368 8.032 36.267 1.00 26.87 102 ALA A C 1
ATOM 890 O O . ALA A 1 137 ? 36.132 9.257 36.412 1.00 28.59 102 ALA A O 1
ATOM 892 N N . LYS A 1 138 ? 37.078 7.370 37.159 1.00 27.44 103 LYS A N 1
ATOM 893 C CA . LYS A 1 138 ? 37.571 8.041 38.384 1.00 28.72 103 LYS A CA 1
ATOM 894 C C . LYS A 1 138 ? 38.525 9.163 38.006 1.00 28.16 103 LYS A C 1
ATOM 895 O O . LYS A 1 138 ? 38.433 10.225 38.599 1.00 29.10 103 LYS A O 1
ATOM 901 N N . ILE A 1 139 ? 39.428 8.914 37.052 1.00 29.37 104 ILE A N 1
ATOM 902 C CA . ILE A 1 139 ? 40.460 9.924 36.666 1.00 29.69 104 ILE A CA 1
ATOM 903 C C . ILE A 1 139 ? 39.788 11.194 36.130 1.00 28.38 104 ILE A C 1
ATOM 904 O O . ILE A 1 139 ? 40.193 12.289 36.547 1.00 28.63 104 ILE A O 1
ATOM 909 N N . ILE A 1 140 ? 38.802 11.052 35.244 1.00 26.65 105 ILE A N 1
ATOM 910 C CA . ILE A 1 140 ? 38.169 12.246 34.640 1.00 27.92 105 ILE A CA 1
ATOM 911 C C . ILE A 1 140 ? 37.062 12.829 35.524 1.00 28.17 105 ILE A C 1
ATOM 912 O O . ILE A 1 140 ? 36.798 14.024 35.424 1.00 27.74 105 ILE A O 1
ATOM 917 N N . ASP A 1 141 ? 36.432 12.028 36.359 1.00 29.59 106 ASP A N 1
ATOM 918 C CA . ASP A 1 141 ? 35.213 12.491 37.089 1.00 30.26 106 ASP A CA 1
ATOM 919 C C . ASP A 1 141 ? 35.499 13.750 37.905 1.00 32.43 106 ASP A C 1
ATOM 920 O O . ASP A 1 141 ? 34.654 14.624 37.909 1.00 35.65 106 ASP A O 1
ATOM 925 N N . GLY A 1 142 ? 36.634 13.823 38.593 1.00 33.76 107 GLY A N 1
ATOM 926 C CA . GLY A 1 142 ? 37.005 14.975 39.437 1.00 34.55 107 GLY A CA 1
ATOM 927 C C . GLY A 1 142 ? 37.345 16.227 38.643 1.00 34.62 107 GLY A C 1
ATOM 928 O O . GLY A 1 142 ? 37.313 17.317 39.250 1.00 37.21 107 GLY A O 1
ATOM 929 N N . GLN A 1 143 ? 37.553 16.117 37.328 1.00 34.31 108 GLN A N 1
ATOM 930 C CA . GLN A 1 143 ? 37.857 17.268 36.417 1.00 33.24 108 GLN A CA 1
ATOM 931 C C . GLN A 1 143 ? 36.579 17.852 35.815 1.00 33.32 108 GLN A C 1
ATOM 932 O O . GLN A 1 143 ? 36.592 19.014 35.467 1.00 33.73 108 GLN A O 1
ATOM 938 N N . ILE A 1 144 ? 35.504 17.080 35.700 1.00 32.62 109 ILE A N 1
ATOM 939 C CA . ILE A 1 144 ? 34.302 17.483 34.912 1.00 32.56 109 ILE A CA 1
ATOM 940 C C . ILE A 1 144 ? 33.640 18.682 35.592 1.00 33.31 109 ILE A C 1
ATOM 941 O O . ILE A 1 144 ? 33.297 19.617 34.884 1.00 33.90 109 ILE A O 1
ATOM 946 N N . PRO A 1 145 ? 33.423 18.728 36.938 1.00 33.86 110 PRO A N 1
ATOM 947 C CA . PRO A 1 145 ? 32.735 19.872 37.565 1.00 34.21 110 PRO A CA 1
ATOM 948 C C . PRO A 1 145 ? 33.315 21.253 37.232 1.00 34.72 110 PRO A C 1
ATOM 949 O O . PRO A 1 145 ? 32.562 22.136 36.953 1.00 35.22 110 PRO A O 1
ATOM 953 N N . THR A 1 146 ? 34.638 21.378 37.159 1.00 35.95 111 THR A N 1
ATOM 954 C CA . THR A 1 146 ? 35.344 22.631 36.812 1.00 37.43 111 THR A CA 1
ATOM 955 C C . THR A 1 146 ? 35.014 22.965 35.359 1.00 37.80 111 THR A C 1
ATOM 956 O O . THR A 1 146 ? 34.779 24.123 35.021 1.00 37.94 111 THR A O 1
ATOM 960 N N . ILE A 1 147 ? 35.027 21.984 34.475 1.00 37.02 112 ILE A N 1
ATOM 961 C CA . ILE A 1 147 ? 34.764 22.281 33.045 1.00 36.64 112 ILE A CA 1
ATOM 962 C C . ILE A 1 147 ? 33.296 22.675 32.901 1.00 36.68 112 ILE A C 1
ATOM 963 O O . ILE A 1 147 ? 33.018 23.618 32.149 1.00 36.02 112 ILE A O 1
ATOM 968 N N . LEU A 1 148 ? 32.389 22.017 33.626 1.00 35.57 113 LEU A N 1
ATOM 969 C CA . LEU A 1 148 ? 30.935 22.330 33.526 1.00 36.31 113 LEU A CA 1
ATOM 970 C C . LEU A 1 148 ? 30.692 23.762 34.007 1.00 40.08 113 LEU A C 1
ATOM 971 O O . LEU A 1 148 ? 29.903 24.448 33.381 1.00 40.01 113 LEU A O 1
ATOM 976 N N . GLU A 1 149 ? 31.361 24.183 35.079 1.00 43.37 114 GLU A N 1
ATOM 977 C CA . GLU A 1 149 ? 31.238 25.552 35.631 1.00 48.70 114 GLU A CA 1
ATOM 978 C C . GLU A 1 149 ? 31.708 26.565 34.585 1.00 47.47 114 GLU A C 1
ATOM 979 O O . GLU A 1 149 ? 31.016 27.565 34.410 1.00 50.50 114 GLU A O 1
ATOM 985 N N . SER A 1 150 ? 32.833 26.305 33.925 1.00 45.54 115 SER A N 1
ATOM 986 C CA . SER A 1 150 ? 33.468 27.192 32.922 1.00 46.15 115 SER A CA 1
ATOM 987 C C . SER A 1 150 ? 32.664 27.230 31.602 1.00 46.73 115 SER A C 1
ATOM 988 O O . SER A 1 150 ? 32.379 28.318 31.129 1.00 48.53 115 SER A O 1
ATOM 991 N N . ILE A 1 151 ? 32.288 26.099 30.999 1.00 45.52 116 ILE A N 1
ATOM 992 C CA . ILE A 1 151 ? 31.542 26.002 29.699 1.00 44.39 116 ILE A CA 1
ATOM 993 C C . ILE A 1 151 ? 30.057 26.322 29.905 1.00 43.29 116 ILE A C 1
ATOM 994 O O . ILE A 1 151 ? 29.431 26.840 28.980 1.00 41.98 116 ILE A O 1
ATOM 999 N N . ASP A 1 152 ? 29.487 25.928 31.043 1.00 42.19 117 ASP A N 1
ATOM 1000 C CA . ASP A 1 152 ? 28.037 26.069 31.320 1.00 42.31 117 ASP A CA 1
ATOM 1001 C C . ASP A 1 152 ? 27.219 25.574 30.127 1.00 39.92 117 ASP A C 1
ATOM 1002 O O . ASP A 1 152 ? 26.466 26.348 29.528 1.00 39.48 117 ASP A O 1
ATOM 1007 N N . PRO A 1 153 ? 27.300 24.261 29.783 1.00 36.21 118 PRO A N 1
ATOM 1008 C CA . PRO A 1 153 ? 26.512 23.696 28.689 1.00 35.23 118 PRO A CA 1
ATOM 1009 C C . PRO A 1 153 ? 25.036 23.580 29.108 1.00 34.32 118 PRO A C 1
ATOM 1010 O O . PRO A 1 153 ? 24.789 23.492 30.280 1.00 33.69 118 PRO A O 1
ATOM 1014 N N . ASP A 1 154 ? 24.122 23.571 28.142 1.00 33.44 119 ASP A N 1
ATOM 1015 C CA . ASP A 1 154 ? 22.670 23.350 28.337 1.00 33.94 119 ASP A CA 1
ATOM 1016 C C . ASP A 1 154 ? 22.383 21.866 28.539 1.00 33.11 119 ASP A C 1
ATOM 1017 O O . ASP A 1 154 ? 21.309 21.565 29.067 1.00 32.92 119 ASP A O 1
ATOM 1022 N N . LEU A 1 155 ? 23.197 20.993 27.927 1.00 31.83 120 LEU A N 1
ATOM 1023 C CA . LEU A 1 155 ? 22.930 19.522 27.855 1.00 30.77 120 LEU A CA 1
ATOM 1024 C C . LEU A 1 155 ? 24.247 18.774 27.945 1.00 29.21 120 LEU A C 1
ATOM 1025 O O . LEU A 1 155 ? 25.243 19.149 27.250 1.00 29.40 120 LEU A O 1
ATOM 1030 N N . ILE A 1 156 ? 24.239 17.689 28.711 1.00 29.19 121 ILE A N 1
ATOM 1031 C CA . ILE A 1 156 ? 25.379 16.734 28.728 1.00 28.77 121 ILE A CA 1
ATOM 1032 C C . ILE A 1 156 ? 24.958 15.438 28.055 1.00 26.50 121 ILE A C 1
ATOM 1033 O O . ILE A 1 156 ? 23.855 14.917 28.353 1.00 25.56 121 ILE A O 1
ATOM 1038 N N . ILE A 1 157 ? 25.838 14.911 27.226 1.00 25.05 122 ILE A N 1
ATOM 1039 C CA . ILE A 1 157 ? 25.638 13.590 26.581 1.00 24.83 122 ILE A CA 1
ATOM 1040 C C . ILE A 1 157 ? 26.844 12.719 26.904 1.00 25.16 122 ILE A C 1
ATOM 1041 O O . ILE A 1 157 ? 27.993 13.142 26.567 1.00 24.26 122 ILE A O 1
ATOM 1046 N N . ILE A 1 158 ? 26.624 11.573 27.570 1.00 25.31 123 ILE A N 1
ATOM 1047 C CA . ILE A 1 158 ? 27.773 10.717 27.974 1.00 27.16 123 ILE A CA 1
ATOM 1048 C C . ILE A 1 158 ? 27.649 9.362 27.277 1.00 26.72 123 ILE A C 1
ATOM 1049 O O . ILE A 1 158 ? 26.561 8.758 27.291 1.00 27.42 123 ILE A O 1
ATOM 1054 N N . ASP A 1 159 ? 28.773 8.890 26.731 1.00 27.42 124 ASP A N 1
ATOM 1055 C CA . ASP A 1 159 ? 28.836 7.537 26.124 1.00 28.75 124 ASP A CA 1
ATOM 1056 C C . ASP A 1 159 ? 29.809 6.744 26.997 1.00 28.80 124 ASP A C 1
ATOM 1057 O O . ASP A 1 159 ? 31.005 6.704 26.657 1.00 27.05 124 ASP A O 1
ATOM 1062 N N . PHE A 1 160 ? 29.312 6.163 28.089 1.00 27.62 125 PHE A N 1
ATOM 1063 C CA . PHE A 1 160 ? 30.190 5.455 29.054 1.00 29.18 125 PHE A CA 1
ATOM 1064 C C . PHE A 1 160 ? 29.537 4.136 29.474 1.00 28.24 125 PHE A C 1
ATOM 1065 O O . PHE A 1 160 ? 28.312 4.024 29.375 1.00 28.01 125 PHE A O 1
ATOM 1073 N N . TYR A 1 161 ? 30.342 3.177 29.934 1.00 28.97 126 TYR A N 1
ATOM 1074 C CA . TYR A 1 161 ? 29.814 1.864 30.394 1.00 30.97 126 TYR A CA 1
ATOM 1075 C C . TYR A 1 161 ? 29.672 1.858 31.924 1.00 30.19 126 TYR A C 1
ATOM 1076 O O . TYR A 1 161 ? 29.195 0.852 32.455 1.00 31.91 126 TYR A O 1
ATOM 1085 N N . VAL A 1 162 ? 30.091 2.931 32.598 1.00 30.20 127 VAL A N 1
ATOM 1086 C CA . VAL A 1 162 ? 29.988 3.063 34.087 1.00 29.17 127 VAL A CA 1
ATOM 1087 C C . VAL A 1 162 ? 29.479 4.462 34.416 1.00 29.35 127 VAL A C 1
ATOM 1088 O O . VAL A 1 162 ? 29.627 5.390 33.554 1.00 26.99 127 VAL A O 1
ATOM 1092 N N . THR A 1 163 ? 28.863 4.603 35.605 1.00 27.05 128 THR A N 1
ATOM 1093 C CA . THR A 1 163 ? 28.268 5.869 36.090 1.00 27.06 128 THR A CA 1
ATOM 1094 C C . THR A 1 163 ? 29.337 6.929 36.346 1.00 27.14 128 THR A C 1
ATOM 1095 O O . THR A 1 163 ? 30.375 6.558 36.856 1.00 26.91 128 THR A O 1
ATOM 1099 N N . LEU A 1 164 ? 29.051 8.193 36.001 1.00 27.81 129 LEU A N 1
ATOM 1100 C CA . LEU A 1 164 ? 29.896 9.374 36.297 1.00 28.37 129 LEU A CA 1
ATOM 1101 C C . LEU A 1 164 ? 29.133 10.224 37.288 1.00 27.29 129 LEU A C 1
ATOM 1102 O O . LEU A 1 164 ? 28.202 10.910 36.876 1.00 25.71 129 LEU A O 1
ATOM 1107 N N . PRO A 1 165 ? 29.635 10.304 38.541 1.00 26.85 130 PRO A N 1
ATOM 1108 C CA . PRO A 1 165 ? 29.023 11.124 39.594 1.00 27.66 130 PRO A CA 1
ATOM 1109 C C . PRO A 1 165 ? 28.951 12.605 39.268 1.00 27.77 130 PRO A C 1
ATOM 1110 O O . PRO A 1 165 ? 27.924 13.212 39.594 1.00 27.34 130 PRO A O 1
ATOM 1114 N N . SER A 1 166 ? 30.012 13.127 38.605 1.00 26.86 131 SER A N 1
ATOM 1115 C CA . SER A 1 166 ? 30.093 14.533 38.164 1.00 27.70 131 SER A CA 1
ATOM 1116 C C . SER A 1 166 ? 28.898 14.844 37.262 1.00 27.65 131 SER A C 1
ATOM 1117 O O . SER A 1 166 ? 28.379 15.968 37.325 1.00 29.63 131 SER A O 1
ATOM 1120 N N . VAL A 1 167 ? 28.452 13.903 36.448 1.00 26.79 132 VAL A N 1
ATOM 1121 C CA . VAL A 1 167 ? 27.289 14.143 35.553 1.00 27.31 132 VAL A CA 1
ATOM 1122 C C . VAL A 1 167 ? 26.003 14.002 36.376 1.00 28.16 132 VAL A C 1
ATOM 1123 O O . VAL A 1 167 ? 25.130 14.850 36.219 1.00 28.49 132 VAL A O 1
ATOM 1127 N N . VAL A 1 168 ? 25.940 12.998 37.234 1.00 28.19 133 VAL A N 1
ATOM 1128 C CA . VAL A 1 168 ? 24.698 12.693 38.025 1.00 30.45 133 VAL A CA 1
ATOM 1129 C C . VAL A 1 168 ? 24.378 13.905 38.917 1.00 30.81 133 VAL A C 1
ATOM 1130 O O . VAL A 1 168 ? 23.204 14.188 39.128 1.00 33.40 133 VAL A O 1
ATOM 1134 N N . ASN A 1 169 ? 25.411 14.515 39.473 1.00 31.05 134 ASN A N 1
ATOM 1135 C CA . ASN A 1 169 ? 25.364 15.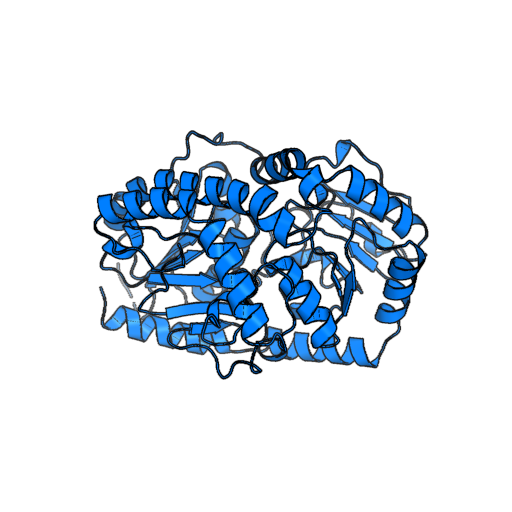602 40.482 1.00 32.66 134 ASN A CA 1
ATOM 1136 C C . ASN A 1 169 ? 25.409 16.985 39.819 1.00 33.41 134 ASN A C 1
ATOM 1137 O O . ASN A 1 169 ? 25.516 18.002 40.558 1.00 32.24 134 ASN A O 1
ATOM 1142 N N . SER A 1 170 ? 25.435 17.075 38.482 1.00 33.03 135 SER A N 1
ATOM 1143 C CA . SER A 1 170 ? 25.714 18.387 37.812 1.00 33.54 135 SER A CA 1
ATOM 1144 C C . SER A 1 170 ? 24.518 19.332 37.960 1.00 34.34 135 SER A C 1
ATOM 1145 O O . SER A 1 170 ? 24.669 20.526 37.662 1.00 35.46 135 SER A O 1
ATOM 1148 N N . GLY A 1 171 ? 23.343 18.797 38.234 1.00 33.86 136 GLY A N 1
ATOM 1149 C CA . GLY A 1 171 ? 22.104 19.589 38.148 1.00 34.96 136 GLY A CA 1
ATOM 1150 C C . GLY A 1 171 ? 21.716 19.904 36.721 1.00 35.61 136 GLY A C 1
ATOM 1151 O O . GLY A 1 171 ? 20.746 20.566 36.528 1.00 36.47 136 GLY A O 1
ATOM 1152 N N . LYS A 1 172 ? 22.465 19.460 35.725 1.00 34.42 137 LYS A N 1
ATOM 1153 C CA . LYS A 1 172 ? 22.106 19.739 34.314 1.00 34.58 137 LYS A CA 1
ATOM 1154 C C . LYS A 1 172 ? 21.373 18.526 33.771 1.00 31.59 137 LYS A C 1
ATOM 1155 O O . LYS A 1 172 ? 21.646 17.422 34.196 1.00 30.92 137 LYS A O 1
ATOM 1161 N N . PRO A 1 173 ? 20.459 18.686 32.810 1.00 29.87 138 PRO A N 1
ATOM 1162 C CA . PRO A 1 173 ? 19.959 17.548 32.064 1.00 29.11 138 PRO A CA 1
ATOM 1163 C C . PRO A 1 173 ? 21.107 16.847 31.321 1.00 28.14 138 PRO A C 1
ATOM 1164 O O . PRO A 1 173 ? 22.032 17.477 30.777 1.00 28.29 138 PRO A O 1
ATOM 1168 N N . TRP A 1 174 ? 21.011 15.534 31.291 1.00 28.28 139 TRP A N 1
ATOM 1169 C CA . TRP A 1 174 ? 22.058 14.653 30.711 1.00 27.86 139 TRP A CA 1
ATOM 1170 C C . TRP A 1 174 ? 21.366 13.453 30.096 1.00 27.61 139 TRP A C 1
ATOM 1171 O O . TRP A 1 174 ? 20.277 13.020 30.575 1.00 26.52 139 TRP A O 1
ATOM 1182 N N . ILE A 1 175 ? 21.998 12.970 29.028 1.00 27.38 140 ILE A N 1
ATOM 1183 C CA . ILE A 1 175 ? 21.498 11.871 28.174 1.00 27.69 140 ILE A CA 1
ATOM 1184 C C . ILE A 1 175 ? 22.604 10.861 28.195 1.00 26.67 140 ILE A C 1
ATOM 1185 O O . ILE A 1 175 ? 23.790 11.274 28.024 1.00 26.68 140 ILE A O 1
ATOM 1190 N N . HIS A 1 176 ? 22.192 9.602 28.384 1.00 26.77 141 HIS A N 1
ATOM 1191 C CA . HIS A 1 176 ? 23.133 8.471 28.277 1.00 28.11 141 HIS A CA 1
ATOM 1192 C C . HIS A 1 176 ? 23.041 7.958 26.842 1.00 26.31 141 HIS A C 1
ATOM 1193 O O . HIS A 1 176 ? 21.924 7.679 26.388 1.00 25.60 141 HIS A O 1
ATOM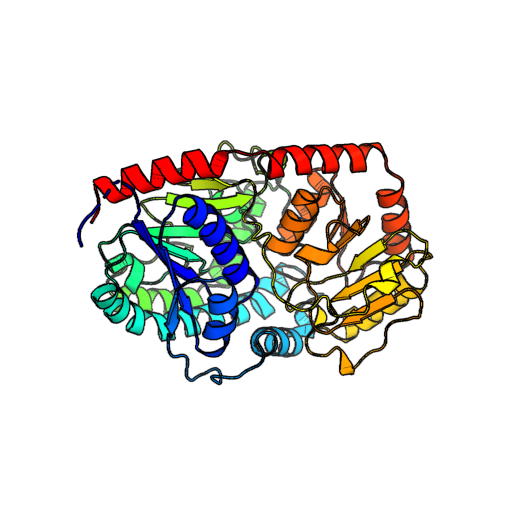 1200 N N . LEU A 1 177 ? 24.170 7.867 26.167 1.00 25.92 142 LEU A N 1
ATOM 1201 C CA . LEU A 1 177 ? 24.289 7.415 24.783 1.00 26.04 142 LEU A CA 1
ATOM 1202 C C . LEU A 1 177 ? 24.811 5.974 24.810 1.00 25.81 142 LEU A C 1
ATOM 1203 O O . LEU A 1 177 ? 25.970 5.707 25.314 1.00 26.72 142 LEU A O 1
ATOM 1208 N N . THR A 1 178 ? 24.020 5.072 24.236 1.00 26.19 143 THR A N 1
ATOM 1209 C CA . THR A 1 178 ? 24.351 3.631 24.027 1.00 25.58 143 THR A CA 1
ATOM 1210 C C . THR A 1 178 ? 24.889 3.472 22.610 1.00 25.15 143 THR A C 1
ATOM 1211 O O . THR A 1 178 ? 24.120 3.635 21.650 1.00 25.58 143 THR A O 1
ATOM 1215 N N . SER A 1 179 ? 26.182 3.285 22.469 1.00 24.64 144 SER A N 1
ATOM 1216 C CA . SER A 1 179 ? 26.815 3.048 21.133 1.00 24.71 144 SER A CA 1
ATOM 1217 C C . SER A 1 179 ? 26.991 1.540 20.835 1.00 25.33 144 SER A C 1
ATOM 1218 O O . SER A 1 179 ? 27.507 1.229 19.773 1.00 28.37 144 SER A O 1
ATOM 1221 N N . CYS A 1 180 ? 26.744 0.664 21.783 1.00 25.05 145 CYS A N 1
ATOM 1222 C CA . CYS A 1 180 ? 26.891 -0.793 21.670 1.00 25.78 145 CYS A CA 1
ATOM 1223 C C . CYS A 1 180 ? 25.533 -1.371 21.279 1.00 24.58 145 CYS A C 1
ATOM 1224 O O . CYS A 1 180 ? 24.560 -0.658 21.202 1.00 25.67 145 CYS A O 1
ATOM 1227 N N . ASN A 1 181 ? 25.492 -2.680 21.019 1.00 24.34 146 ASN A N 1
ATOM 1228 C CA . ASN A 1 181 ? 24.193 -3.349 20.747 1.00 23.97 146 ASN A CA 1
ATOM 1229 C C . ASN A 1 181 ? 23.258 -2.972 21.904 1.00 23.71 146 ASN A C 1
ATOM 1230 O O . ASN A 1 181 ? 23.729 -2.964 23.048 1.00 22.71 146 ASN A O 1
ATOM 1235 N N . PRO A 1 182 ? 21.957 -2.701 21.677 1.00 23.27 147 PRO A N 1
ATOM 1236 C CA . PRO A 1 182 ? 21.070 -2.210 22.740 1.00 24.21 147 PRO A CA 1
ATOM 1237 C C . PRO A 1 182 ? 20.398 -3.259 23.642 1.00 25.83 147 PRO A C 1
ATOM 1238 O O . PRO A 1 182 ? 19.527 -2.879 24.389 1.00 25.97 147 PRO A O 1
ATOM 1242 N N . LEU A 1 183 ? 20.747 -4.538 23.494 1.00 27.56 148 LEU A N 1
ATOM 1243 C CA . LEU A 1 183 ? 20.102 -5.612 24.302 1.00 29.32 148 LEU A CA 1
ATOM 1244 C C . LEU A 1 183 ? 20.042 -5.201 25.782 1.00 30.77 148 LEU A C 1
ATOM 1245 O O . LEU A 1 183 ? 18.982 -5.414 26.397 1.00 29.86 148 LEU A O 1
ATOM 1250 N N . ASN A 1 184 ? 21.128 -4.646 26.328 1.00 31.10 149 ASN A N 1
ATOM 1251 C CA . ASN A 1 184 ? 21.152 -4.291 27.776 1.00 33.23 149 ASN A CA 1
ATOM 1252 C C . ASN A 1 184 ? 19.983 -3.349 28.123 1.00 32.33 149 ASN A C 1
ATOM 1253 O O . ASN A 1 184 ? 19.438 -3.476 29.199 1.00 31.54 149 ASN A O 1
ATOM 1258 N N . LEU A 1 185 ? 19.510 -2.501 27.219 1.00 30.06 150 LEU A N 1
ATOM 1259 C CA . LEU A 1 185 ? 18.445 -1.523 27.518 1.00 29.58 150 LEU A CA 1
ATOM 1260 C C . LEU A 1 185 ? 17.121 -2.219 27.755 1.00 29.32 150 LEU A C 1
ATOM 1261 O O . LEU A 1 185 ? 16.232 -1.546 28.314 1.00 28.13 150 LEU A O 1
ATOM 1266 N N . TYR A 1 186 ? 16.976 -3.441 27.292 1.00 29.05 151 TYR A N 1
ATOM 1267 C CA . TYR A 1 186 ? 15.712 -4.194 27.382 1.00 30.98 151 TYR A CA 1
ATOM 1268 C C . TYR A 1 186 ? 15.736 -4.984 28.701 1.00 32.54 151 TYR A C 1
ATOM 1269 O O . TYR A 1 186 ? 14.900 -5.792 28.868 1.00 33.84 151 TYR A O 1
ATOM 1278 N N . ALA A 1 187 ? 16.777 -4.820 29.511 1.00 33.50 152 ALA A N 1
ATOM 1279 C CA . ALA A 1 187 ? 17.014 -5.608 30.718 1.00 35.00 152 ALA A CA 1
ATOM 1280 C C . ALA A 1 187 ? 15.690 -5.547 31.506 1.00 37.17 152 ALA A C 1
ATOM 1281 O O . ALA A 1 187 ? 15.098 -4.457 31.619 1.00 35.13 152 ALA A O 1
ATOM 1283 N N . GLY A 1 188 ? 15.212 -6.711 31.913 1.00 39.55 153 GLY A N 1
ATOM 1284 C CA . GLY A 1 188 ? 13.918 -6.863 32.596 1.00 41.57 153 GLY A CA 1
ATOM 1285 C C . GLY A 1 188 ? 13.598 -8.334 32.807 1.00 42.63 153 GLY A C 1
ATOM 1286 O O . GLY A 1 188 ? 14.341 -9.222 32.378 1.00 42.72 153 GLY A O 1
ATOM 1287 N N . PRO A 1 189 ? 12.471 -8.626 33.509 1.00 44.70 154 PRO A N 1
ATOM 1288 C CA . PRO A 1 189 ? 12.055 -10.003 33.721 1.00 44.42 154 PRO A CA 1
ATOM 1289 C C . PRO A 1 189 ? 12.195 -10.778 32.415 1.00 43.19 154 PRO A C 1
ATOM 1290 O O . PRO A 1 189 ? 11.654 -10.322 31.403 1.00 44.10 154 PRO A O 1
ATOM 1294 N N . ASN A 1 190 ? 12.837 -11.945 32.447 1.00 44.21 155 ASN A N 1
ATOM 1295 C CA . ASN A 1 190 ? 12.731 -12.911 31.309 1.00 44.85 155 ASN A CA 1
ATOM 1296 C C . ASN A 1 190 ? 13.519 -12.438 30.066 1.00 42.77 155 ASN A C 1
ATOM 1297 O O . ASN A 1 190 ? 13.436 -13.080 29.010 1.00 41.86 155 ASN A O 1
ATOM 1302 N N . VAL A 1 191 ? 14.298 -11.370 30.161 1.00 40.36 156 VAL A N 1
ATOM 1303 C CA . VAL A 1 191 ? 15.066 -10.933 28.951 1.00 37.26 156 VAL A CA 1
ATOM 1304 C C . VAL A 1 191 ? 16.516 -11.351 29.154 1.00 35.36 156 VAL A C 1
ATOM 1305 O O . VAL A 1 191 ? 17.130 -11.051 30.183 1.00 34.91 156 VAL A O 1
ATOM 1309 N N . PRO A 1 192 ? 17.145 -11.975 28.151 1.00 33.85 157 PRO A N 1
ATOM 1310 C CA . PRO A 1 192 ? 18.520 -12.410 28.304 1.00 33.96 157 PRO A CA 1
ATOM 1311 C C . PRO A 1 192 ? 19.444 -11.227 28.514 1.00 33.03 157 PRO A C 1
ATOM 1312 O O . PRO A 1 192 ? 19.274 -10.165 27.910 1.00 36.12 157 PRO A O 1
ATOM 1316 N N . PRO A 1 193 ? 20.454 -11.388 29.412 1.00 31.11 158 PRO A N 1
ATOM 1317 C CA . PRO A 1 193 ? 21.465 -10.367 29.584 1.00 30.72 158 PRO A CA 1
ATOM 1318 C C . PRO A 1 193 ? 22.352 -10.307 28.337 1.00 29.84 158 PRO A C 1
ATOM 1319 O O . PRO A 1 193 ? 22.429 -11.277 27.607 1.00 29.09 158 PRO A O 1
ATOM 1323 N N . SER A 1 194 ? 23.002 -9.171 28.143 1.00 29.07 159 SER A N 1
ATOM 1324 C CA . SER A 1 194 ? 23.862 -8.965 26.956 1.00 29.91 159 SER A CA 1
ATOM 1325 C C . SER A 1 194 ? 25.230 -9.615 27.146 1.00 29.33 159 SER A C 1
ATOM 1326 O O . SER A 1 194 ? 25.494 -10.042 28.282 1.00 28.10 159 SER A O 1
ATOM 1329 N N . CYS A 1 195 ? 26.031 -9.709 26.073 1.00 29.42 160 CYS A N 1
ATOM 1330 C CA . CYS A 1 195 ? 27.444 -10.188 26.133 1.00 30.13 160 CYS A CA 1
ATOM 1331 C C . CYS A 1 195 ? 27.621 -11.710 26.009 1.00 29.95 160 CYS A C 1
ATOM 1332 O O . CYS A 1 195 ? 28.760 -12.160 26.150 1.00 31.11 160 CYS A O 1
ATOM 1335 N N . PHE A 1 196 ? 26.554 -12.468 25.758 1.00 29.45 161 PHE A N 1
ATOM 1336 C CA . PHE A 1 196 ? 26.708 -13.945 25.709 1.00 29.86 161 PHE A CA 1
ATOM 1337 C C . PHE A 1 196 ? 26.211 -14.522 24.377 1.00 29.59 161 PHE A C 1
ATOM 1338 O O . PHE A 1 196 ? 26.365 -15.731 24.170 1.00 30.74 161 PHE A O 1
ATOM 1346 N N . GLY A 1 197 ? 25.653 -13.682 23.505 1.00 30.49 162 GLY A N 1
ATOM 1347 C CA . GLY A 1 197 ? 25.074 -14.182 22.245 1.00 30.43 162 GLY A CA 1
ATOM 1348 C C . GLY A 1 197 ? 23.853 -15.044 22.504 1.00 30.72 162 GLY A C 1
ATOM 1349 O O . GLY A 1 197 ? 23.572 -15.925 21.681 1.00 31.16 162 GLY A O 1
ATOM 1350 N N . LEU A 1 198 ? 23.145 -14.789 23.607 1.00 30.95 163 LEU A N 1
ATOM 1351 C CA . LEU A 1 198 ? 21.988 -15.645 23.979 1.00 33.28 163 LEU A CA 1
ATOM 1352 C C . LEU A 1 198 ? 20.829 -15.521 22.998 1.00 33.03 163 LEU A C 1
ATOM 1353 O O . LEU A 1 198 ? 20.502 -14.428 22.576 1.00 34.01 163 LEU A O 1
ATOM 1358 N N . SER A 1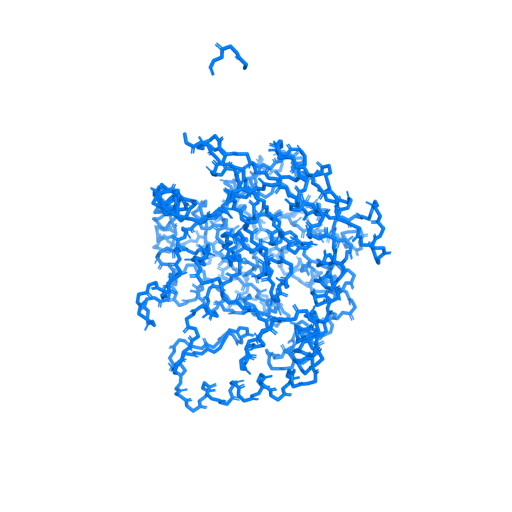 199 ? 20.145 -16.625 22.792 1.00 35.71 164 SER A N 1
ATOM 1359 C CA . SER A 1 199 ? 18.909 -16.698 21.996 1.00 38.42 164 SER A CA 1
ATOM 1360 C C . SER A 1 199 ? 17.919 -15.692 22.566 1.00 38.60 164 SER A C 1
ATOM 1361 O O . SER A 1 199 ? 17.807 -15.605 23.827 1.00 39.69 164 SER A O 1
ATOM 1364 N N . ILE A 1 200 ? 17.132 -15.070 21.691 1.00 40.36 165 ILE A N 1
ATOM 1365 C CA . ILE A 1 200 ? 15.989 -14.204 22.109 1.00 44.51 165 ILE A CA 1
ATOM 1366 C C . ILE A 1 200 ? 14.866 -15.087 22.673 1.00 45.16 165 ILE A C 1
ATOM 1367 O O . ILE A 1 200 ? 13.928 -14.519 23.250 1.00 46.04 165 ILE A O 1
ATOM 1372 N N . ASP A 1 201 ? 15.004 -16.417 22.579 1.00 46.33 166 ASP A N 1
ATOM 1373 C CA . ASP A 1 201 ? 14.016 -17.425 23.047 1.00 48.44 166 ASP A CA 1
ATOM 1374 C C . ASP A 1 201 ? 14.436 -17.994 24.404 1.00 45.87 166 ASP A C 1
ATOM 1375 O O . ASP A 1 201 ? 13.689 -18.795 24.932 1.00 49.30 166 ASP A O 1
ATOM 1380 N N . THR A 1 202 ? 15.586 -17.585 24.945 1.00 44.27 167 THR A N 1
ATOM 1381 C CA . THR A 1 202 ? 16.146 -18.066 26.231 1.00 42.61 167 THR A CA 1
ATOM 1382 C C . THR A 1 202 ? 15.050 -18.105 27.314 1.00 43.02 167 THR A C 1
ATOM 1383 O O . THR A 1 202 ? 14.428 -17.074 27.544 1.00 41.55 167 THR A O 1
ATOM 1387 N N . ASP A 1 203 ? 14.847 -19.255 27.968 1.00 43.63 168 ASP A N 1
ATOM 1388 C CA . ASP A 1 203 ? 13.769 -19.475 28.979 1.00 44.87 168 ASP A CA 1
ATOM 1389 C C . ASP A 1 203 ? 14.157 -18.767 30.283 1.00 42.49 168 ASP A C 1
ATOM 1390 O O . ASP A 1 203 ? 15.337 -18.490 30.510 1.00 39.80 168 ASP A O 1
ATOM 1395 N N . PRO A 1 204 ? 13.176 -18.444 31.164 1.00 42.06 169 PRO A N 1
ATOM 1396 C CA . PRO A 1 204 ? 13.463 -17.683 32.375 1.00 41.73 169 PRO A CA 1
ATOM 1397 C C . PRO A 1 204 ? 14.517 -18.343 33.285 1.00 41.02 169 PRO A C 1
ATOM 1398 O O . PRO A 1 204 ? 15.213 -17.617 33.914 1.00 39.10 169 PRO A O 1
ATOM 1402 N N . ASP A 1 205 ? 14.618 -19.680 33.311 1.00 41.67 170 ASP A N 1
ATOM 1403 C CA . ASP A 1 205 ? 15.623 -20.416 34.134 1.00 43.58 170 ASP A CA 1
ATOM 1404 C C . ASP A 1 205 ? 17.028 -20.068 33.655 1.00 40.60 170 ASP A C 1
ATOM 1405 O O . ASP A 1 205 ? 17.902 -19.747 34.490 1.00 37.92 170 ASP A O 1
ATOM 1410 N N . THR A 1 206 ? 17.228 -20.080 32.337 1.00 41.36 171 THR A N 1
ATOM 1411 C CA . THR A 1 206 ? 18.562 -19.755 31.768 1.00 40.96 171 THR A CA 1
ATOM 1412 C C . THR A 1 206 ? 18.874 -18.269 32.009 1.00 38.49 171 THR A C 1
ATOM 1413 O O . THR A 1 206 ? 20.028 -17.964 32.339 1.00 36.38 171 THR A O 1
ATOM 1417 N N . VAL A 1 207 ? 17.873 -17.393 31.876 1.00 37.38 172 VAL A N 1
ATOM 1418 C CA . VAL A 1 207 ? 18.095 -15.932 32.065 1.00 36.89 172 VAL A CA 1
ATOM 1419 C C . VAL A 1 207 ? 18.612 -15.729 33.500 1.00 37.69 172 VAL A C 1
ATOM 1420 O O . VAL A 1 207 ? 19.717 -15.144 33.682 1.00 37.03 172 VAL A O 1
ATOM 1424 N N . ILE A 1 208 ? 17.964 -16.355 34.489 1.00 36.37 173 ILE A N 1
ATOM 1425 C CA . ILE A 1 208 ? 18.384 -16.170 35.899 1.00 36.46 173 ILE A CA 1
ATOM 1426 C C . ILE A 1 208 ? 19.785 -16.747 36.129 1.00 35.29 173 ILE A C 1
ATOM 1427 O O . ILE A 1 208 ? 20.562 -16.175 36.927 1.00 34.76 173 ILE A O 1
ATOM 1432 N N . SER A 1 209 ? 20.068 -17.865 35.514 1.00 36.02 174 SER A N 1
ATOM 1433 C CA . SER A 1 209 ? 21.372 -18.549 35.642 1.00 37.29 174 SER A CA 1
ATOM 1434 C C . SER A 1 209 ? 22.484 -17.572 35.219 1.00 35.70 174 SER A C 1
ATOM 1435 O O . SER A 1 209 ? 23.482 -17.411 35.979 1.00 34.19 174 SER A O 1
ATOM 1438 N N . TYR A 1 210 ? 22.288 -16.912 34.078 1.00 35.28 175 TYR A N 1
ATOM 1439 C CA . TYR A 1 210 ? 23.238 -15.910 33.512 1.00 33.88 175 TYR A CA 1
ATOM 1440 C C . TYR A 1 210 ? 23.292 -14.677 34.416 1.00 33.18 175 TYR A C 1
ATOM 1441 O O . TYR A 1 210 ? 24.429 -14.220 34.737 1.00 33.15 175 TYR A O 1
ATOM 1450 N N . LYS A 1 211 ? 22.146 -14.194 34.900 1.00 32.54 176 LYS A N 1
ATOM 1451 C CA . LYS A 1 211 ? 22.129 -13.022 35.806 1.00 32.82 176 LYS A CA 1
ATOM 1452 C C . LYS A 1 211 ? 22.904 -13.372 37.069 1.00 32.49 176 LYS A C 1
ATOM 1453 O O . LYS A 1 211 ? 23.664 -12.506 37.545 1.00 31.00 176 LYS A O 1
ATOM 1459 N N . GLN A 1 212 ? 22.713 -14.585 37.617 1.00 32.88 177 GLN A N 1
ATOM 1460 C CA . GLN A 1 212 ? 23.447 -14.986 38.840 1.00 32.86 177 GLN A CA 1
ATOM 1461 C C . GLN A 1 212 ? 24.939 -15.087 38.540 1.00 32.55 177 GLN A C 1
ATOM 1462 O O . GLN A 1 212 ? 25.718 -14.634 39.357 1.00 32.09 177 GLN A O 1
ATOM 1468 N N . PHE A 1 213 ? 25.307 -15.658 37.398 1.00 32.03 178 PHE A N 1
ATOM 1469 C CA . PHE A 1 213 ? 26.724 -15.766 36.978 1.00 32.20 178 PHE A CA 1
ATOM 1470 C C . PHE A 1 213 ? 27.339 -14.362 36.907 1.00 31.17 178 PHE A C 1
ATOM 1471 O O . PHE A 1 213 ? 28.439 -14.144 37.477 1.00 30.21 178 PHE A O 1
ATOM 1479 N N . ILE A 1 214 ? 26.651 -13.419 36.259 1.00 31.28 179 ILE A N 1
ATOM 1480 C CA . ILE A 1 214 ? 27.144 -12.012 36.130 1.00 31.28 179 ILE A CA 1
ATOM 1481 C C . ILE A 1 214 ? 27.365 -11.415 37.534 1.00 31.31 179 ILE A C 1
ATOM 1482 O O . ILE A 1 214 ? 28.521 -11.014 37.856 1.00 30.47 179 ILE A O 1
ATOM 1487 N N . ALA A 1 215 ? 26.354 -11.500 38.417 1.00 31.73 180 ALA A N 1
ATOM 1488 C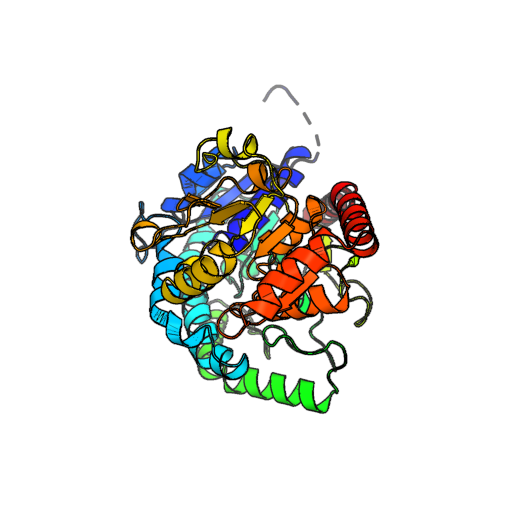 CA . ALA A 1 215 ? 26.367 -10.857 39.759 1.00 32.03 180 ALA A CA 1
ATOM 1489 C C . ALA A 1 215 ? 27.463 -11.442 40.666 1.00 32.14 180 ALA A C 1
ATOM 1490 O O . ALA A 1 215 ? 28.166 -10.659 41.342 1.00 30.45 180 ALA A O 1
ATOM 1492 N N . GLU A 1 216 ? 27.605 -12.765 40.707 1.00 30.50 181 GLU A N 1
ATOM 1493 C CA . GLU A 1 216 ? 28.719 -13.367 41.461 1.00 34.13 181 GLU A CA 1
ATOM 1494 C C . GLU A 1 216 ? 30.050 -12.926 40.822 1.00 33.15 181 GLU A C 1
ATOM 1495 O O . GLU A 1 216 ? 30.983 -12.568 41.586 1.00 31.43 181 GLU A O 1
ATOM 1501 N N . SER A 1 217 ? 30.161 -12.937 39.493 1.00 31.01 182 SER A N 1
ATOM 1502 C CA . SER A 1 217 ? 31.468 -12.668 38.821 1.00 32.29 182 SER A CA 1
ATOM 1503 C C . SER A 1 217 ? 31.896 -11.226 39.109 1.00 31.26 182 SER A C 1
ATOM 1504 O O . SER A 1 217 ? 33.080 -10.993 39.317 1.00 32.45 182 SER A O 1
ATOM 1507 N N A MET A 1 218 ? 30.918 -10.316 39.160 0.50 31.21 183 MET A N 1
ATOM 1508 N N B MET A 1 218 ? 30.929 -10.314 39.184 0.50 32.74 183 MET A N 1
ATOM 1509 C CA A MET A 1 218 ? 31.082 -8.831 39.322 0.50 30.71 183 MET A CA 1
ATOM 1510 C CA B MET A 1 218 ? 31.142 -8.840 39.347 0.50 33.26 183 MET A CA 1
ATOM 1511 C C A MET A 1 218 ? 31.089 -8.372 40.798 0.50 30.78 183 MET A C 1
ATOM 1512 C C B MET A 1 218 ? 31.172 -8.387 40.818 0.50 32.25 183 MET A C 1
ATOM 1513 O O A MET A 1 218 ? 31.297 -7.174 41.022 0.50 29.03 183 MET A O 1
ATOM 1514 O O B MET A 1 218 ? 31.479 -7.213 41.052 0.50 30.37 183 MET A O 1
ATOM 1523 N N . LYS A 1 219 ? 30.803 -9.248 41.765 1.00 32.10 184 LYS A N 1
ATOM 1524 C CA . LYS A 1 219 ? 30.601 -8.854 43.189 1.00 33.33 184 LYS A CA 1
ATOM 1525 C C . LYS A 1 219 ? 31.745 -7.968 43.736 1.00 31.32 184 LYS A C 1
ATOM 1526 O O . LYS A 1 219 ? 31.407 -6.930 44.302 1.00 30.41 184 LYS A O 1
ATOM 1532 N N . ASP A 1 220 ? 33.032 -8.313 43.565 1.00 29.75 185 ASP A N 1
ATOM 1533 C CA . ASP A 1 220 ? 34.156 -7.511 44.127 1.00 31.11 185 ASP A CA 1
ATOM 1534 C C . ASP A 1 220 ? 34.306 -6.171 43.396 1.00 28.98 185 ASP A C 1
ATOM 1535 O O . ASP A 1 220 ? 34.508 -5.146 44.040 1.00 28.55 185 ASP A O 1
ATOM 1540 N N . VAL A 1 221 ? 34.223 -6.176 42.082 1.00 28.83 186 VAL A N 1
ATOM 1541 C CA . VAL A 1 221 ? 34.367 -4.959 41.232 1.00 28.62 186 VAL A CA 1
ATOM 1542 C C . VAL A 1 221 ? 33.211 -4.005 41.552 1.00 26.77 186 VAL A C 1
ATOM 1543 O O . VAL A 1 221 ? 33.436 -2.763 41.716 1.00 25.05 186 VAL A O 1
ATOM 1547 N N . LYS A 1 222 ? 32.013 -4.559 41.647 1.00 27.02 187 LYS A N 1
ATOM 1548 C CA . LYS A 1 222 ? 30.831 -3.724 41.907 1.00 26.28 187 LYS A CA 1
ATOM 1549 C C . LYS A 1 222 ? 30.929 -3.144 43.311 1.00 26.19 187 LYS A C 1
ATOM 1550 O O . LYS A 1 222 ? 30.436 -2.005 43.528 1.00 25.65 187 LYS A O 1
ATOM 1556 N N . SER A 1 223 ? 31.388 -3.939 44.267 1.00 26.89 188 SER A N 1
ATOM 1557 C CA . SER A 1 223 ? 31.471 -3.473 45.668 1.00 27.71 188 SER A CA 1
ATOM 1558 C C . SER A 1 223 ? 32.409 -2.266 45.696 1.00 26.69 188 SER A C 1
ATOM 1559 O O . SER A 1 223 ? 32.038 -1.243 46.303 1.00 26.74 188 SER A O 1
ATOM 1562 N N . ASP A 1 224 ? 33.591 -2.368 45.080 1.00 26.48 189 ASP A N 1
ATOM 1563 C CA . ASP A 1 224 ? 34.578 -1.266 45.125 1.00 28.15 189 ASP A CA 1
ATOM 1564 C C . ASP A 1 224 ? 33.955 -0.073 44.385 1.00 26.06 189 ASP A C 1
ATOM 1565 O O . ASP A 1 224 ? 34.077 1.062 44.819 1.00 26.45 189 ASP A O 1
ATOM 1570 N N . PHE A 1 225 ? 33.313 -0.293 43.250 1.00 23.84 190 PHE A N 1
ATOM 1571 C CA . PHE A 1 225 ? 32.771 0.842 42.468 1.00 24.29 190 PHE A CA 1
ATOM 1572 C C . PHE A 1 225 ? 31.603 1.503 43.207 1.00 23.99 190 PHE A C 1
ATOM 1573 O O . PHE A 1 225 ? 31.509 2.732 43.198 1.00 22.95 190 PHE A O 1
ATOM 1581 N N . ASP A 1 226 ? 30.773 0.717 43.897 1.00 24.88 191 ASP A N 1
ATOM 1582 C CA . ASP A 1 226 ? 29.652 1.282 44.690 1.00 27.56 191 ASP A CA 1
ATOM 1583 C C . ASP A 1 226 ? 30.212 2.097 45.867 1.00 28.07 191 ASP A C 1
ATOM 1584 O O . ASP A 1 226 ? 29.654 3.135 46.176 1.00 28.12 191 ASP A O 1
ATOM 1589 N N . GLU A 1 227 ? 31.312 1.685 46.480 1.00 29.61 192 GLU A N 1
ATOM 1590 C CA . GLU A 1 227 ? 31.918 2.507 47.558 1.00 32.30 192 GLU A CA 1
ATOM 1591 C C . GLU A 1 227 ? 32.310 3.877 46.995 1.00 30.67 192 GLU A C 1
ATOM 1592 O O . GLU A 1 227 ? 32.107 4.868 47.695 1.00 28.68 192 GLU A O 1
ATOM 1598 N N . TRP A 1 228 ? 32.862 3.918 45.764 1.00 28.93 193 TRP A N 1
ATOM 1599 C CA . TRP A 1 228 ? 33.247 5.187 45.104 1.00 29.13 193 TRP A CA 1
ATOM 1600 C C . TRP A 1 228 ? 32.003 6.043 44.843 1.00 27.12 193 TRP A C 1
ATOM 1601 O O . TRP A 1 228 ? 32.028 7.207 45.214 1.00 26.91 193 TRP A O 1
ATOM 1612 N N . LEU A 1 229 ? 30.922 5.476 44.318 1.00 26.34 194 LEU A N 1
ATOM 1613 C CA . LEU A 1 229 ? 29.653 6.229 44.094 1.00 26.55 194 LEU A CA 1
ATOM 1614 C C . LEU A 1 229 ? 29.181 6.838 45.437 1.00 26.49 194 LEU A C 1
ATOM 1615 O O . LEU A 1 229 ? 28.794 8.005 45.473 1.00 25.36 194 LEU A O 1
ATOM 1620 N N . VAL A 1 230 ? 29.210 6.058 46.502 1.00 27.02 195 VAL A N 1
ATOM 1621 C CA . VAL A 1 230 ? 28.709 6.496 47.841 1.00 28.79 195 VAL A CA 1
ATOM 1622 C C . VAL A 1 230 ? 29.601 7.663 48.304 1.00 28.43 195 VAL A C 1
ATOM 1623 O O . VAL A 1 230 ? 29.041 8.657 48.850 1.00 26.19 195 VAL A O 1
ATOM 1627 N N . SER A 1 231 ? 30.910 7.628 47.990 1.00 27.55 196 SER A N 1
ATOM 1628 C CA . SER A 1 231 ? 31.885 8.643 48.456 1.00 28.17 196 SER A CA 1
ATOM 1629 C C . SER A 1 231 ? 31.551 9.947 47.761 1.00 29.19 196 SER A C 1
ATOM 1630 O O . SER A 1 231 ? 31.899 10.973 48.308 1.00 29.93 196 SER A O 1
ATOM 1633 N N . LYS A 1 232 ? 30.850 9.911 46.622 1.00 28.94 197 LYS A N 1
ATOM 1634 C CA . LYS A 1 232 ? 30.448 11.141 45.872 1.00 29.79 197 LYS A CA 1
ATOM 1635 C C . LYS A 1 232 ? 28.939 11.407 45.999 1.00 29.85 197 LYS A C 1
ATOM 1636 O O . LYS A 1 232 ? 28.441 12.239 45.256 1.00 30.95 197 LYS A O 1
ATOM 1642 N N . GLY A 1 233 ? 28.235 10.792 46.933 1.00 28.35 198 GLY A N 1
ATOM 1643 C CA . GLY A 1 233 ? 26.798 11.095 47.145 1.00 29.81 198 GLY A CA 1
ATOM 1644 C C . GLY A 1 233 ? 25.872 10.523 46.066 1.00 30.33 198 GLY A C 1
ATOM 1645 O O . GLY A 1 233 ? 24.756 11.040 45.880 1.00 30.29 198 GLY A O 1
ATOM 1646 N N . VAL A 1 234 ? 26.260 9.440 45.391 1.00 29.53 199 VAL A N 1
ATOM 1647 C CA . VAL A 1 234 ? 25.404 8.822 44.349 1.00 30.36 199 VAL A CA 1
ATOM 1648 C C . VAL A 1 234 ? 24.938 7.469 44.870 1.00 30.85 199 VAL A C 1
ATOM 1649 O O . VAL A 1 234 ? 25.751 6.781 45.486 1.00 28.49 199 VAL A O 1
ATOM 1653 N N . LYS A 1 235 ? 23.658 7.164 44.671 1.00 33.66 200 LYS A N 1
ATOM 1654 C CA . LYS A 1 235 ? 23.041 5.893 45.107 1.00 36.29 200 LYS A CA 1
ATOM 1655 C C . LYS A 1 235 ? 23.396 4.821 44.082 1.00 34.19 200 LYS A C 1
ATOM 1656 O O . LYS A 1 235 ? 23.071 4.952 42.898 1.00 34.46 200 LYS A O 1
ATOM 1662 N N . PRO A 1 236 ? 24.136 3.756 44.469 1.00 32.26 201 PRO A N 1
ATOM 1663 C CA . PRO A 1 236 ? 24.437 2.655 43.552 1.00 32.53 201 PRO A CA 1
ATOM 1664 C C . PRO A 1 236 ? 23.185 2.004 42.956 1.00 34.08 201 PRO A C 1
ATOM 1665 O O . PRO A 1 236 ? 22.144 2.079 43.587 1.00 33.60 201 PRO A O 1
ATOM 1669 N N . GLU A 1 237 ? 23.351 1.333 41.815 1.00 34.70 202 GLU A N 1
ATOM 1670 C CA . GLU A 1 237 ? 22.335 0.446 41.183 1.00 39.01 202 GLU A CA 1
ATOM 1671 C C . GLU A 1 237 ? 22.368 -0.909 41.895 1.00 36.33 202 GLU A C 1
ATOM 1672 O O . GLU A 1 237 ? 23.411 -1.325 42.369 1.00 32.40 202 GLU A O 1
ATOM 1678 N N . PRO A 1 238 ? 21.237 -1.637 42.022 1.00 39.42 203 PRO A N 1
ATOM 1679 C CA . PRO A 1 238 ? 21.274 -2.983 42.607 1.00 39.16 203 PRO A CA 1
ATOM 1680 C C . PRO A 1 238 ? 22.183 -3.958 41.841 1.00 38.24 203 PRO A C 1
ATOM 1681 O O . PRO A 1 238 ? 22.885 -4.663 42.459 1.00 37.70 203 PRO A O 1
ATOM 1685 N N . PHE A 1 239 ? 22.143 -3.956 40.504 1.00 37.55 204 PHE A N 1
ATOM 1686 C CA . PHE A 1 239 ? 22.823 -4.950 39.641 1.00 37.20 204 PHE A CA 1
ATOM 1687 C C . PHE A 1 239 ? 23.816 -4.227 38.721 1.00 36.47 204 PHE A C 1
ATOM 1688 O O . PHE A 1 239 ? 25.001 -4.642 38.697 1.00 35.52 204 PHE A O 1
ATOM 1696 N N . ALA A 1 240 ? 23.377 -3.181 38.018 1.00 33.89 205 ALA A N 1
ATOM 1697 C CA . ALA A 1 240 ? 24.193 -2.478 36.998 1.00 33.91 205 ALA A CA 1
ATOM 1698 C C . ALA A 1 240 ? 25.324 -1.655 37.638 1.00 33.10 205 ALA A C 1
ATOM 1699 O O . ALA A 1 240 ? 25.263 -1.358 38.810 1.00 32.77 205 ALA A O 1
ATOM 1701 N N . ILE A 1 241 ? 26.305 -1.211 36.849 1.00 31.83 206 ILE A N 1
ATOM 1702 C CA . ILE A 1 241 ? 27.260 -0.182 37.320 1.00 32.70 206 ILE A CA 1
ATOM 1703 C C . ILE A 1 241 ? 27.226 1.014 36.355 1.00 32.41 206 ILE A C 1
ATOM 1704 O O . ILE A 1 241 ? 28.175 1.797 36.406 1.00 31.41 206 ILE A O 1
ATOM 1709 N N . SER A 1 242 ? 26.163 1.136 35.561 1.00 32.31 207 SER A N 1
ATOM 1710 C CA . SER A 1 242 ? 25.869 2.260 34.628 1.00 33.81 207 SER A CA 1
ATOM 1711 C C . SER A 1 242 ? 24.447 2.737 34.929 1.00 34.53 207 SER A C 1
ATOM 1712 O O . SER A 1 242 ? 23.520 1.950 34.758 1.00 36.00 207 SER A O 1
ATOM 1715 N N . LYS A 1 243 ? 24.294 3.926 35.516 1.00 34.32 208 LYS A N 1
ATOM 1716 C CA . LYS A 1 243 ? 22.953 4.470 35.827 1.00 32.91 208 LYS A CA 1
ATOM 1717 C C . LYS A 1 243 ? 22.307 4.932 34.519 1.00 31.26 208 LYS A C 1
ATOM 1718 O O . LYS A 1 243 ? 22.958 5.619 33.723 1.00 27.96 208 LYS A O 1
ATOM 1724 N N . SER A 1 244 ? 21.052 4.592 34.307 1.00 30.78 209 SER A N 1
ATOM 1725 C CA . SER A 1 244 ? 20.246 5.183 33.209 1.00 31.87 209 SER A CA 1
ATOM 1726 C C . SER A 1 244 ? 20.067 6.669 33.490 1.00 30.67 209 SER A C 1
ATOM 1727 O O . SER A 1 244 ? 19.856 7.000 34.653 1.00 29.33 209 SER A O 1
ATOM 1730 N N . SER A 1 245 ? 20.020 7.501 32.457 1.00 28.05 210 SER A N 1
ATOM 1731 C CA . SER A 1 245 ? 19.589 8.901 32.587 1.00 27.70 210 SER A CA 1
ATOM 1732 C C . SER A 1 245 ? 18.111 8.912 33.011 1.00 27.88 210 SER A C 1
ATOM 1733 O O . SER A 1 245 ? 17.277 8.208 32.428 1.00 28.13 210 SER A O 1
ATOM 1736 N N . PRO A 1 246 ? 17.700 9.777 33.979 1.00 27.90 211 PRO A N 1
ATOM 1737 C CA . PRO A 1 246 ? 16.274 9.922 34.297 1.00 28.10 211 PRO A CA 1
ATOM 1738 C C . PRO A 1 246 ? 15.627 10.821 33.234 1.00 28.97 211 PRO A C 1
ATOM 1739 O O . PRO A 1 246 ? 14.426 10.977 33.255 1.00 29.93 211 PRO A O 1
ATOM 1743 N N . TYR A 1 247 ? 16.438 11.388 32.336 1.00 27.83 212 TYR A N 1
ATOM 1744 C CA . TYR A 1 247 ? 15.914 12.328 31.312 1.00 28.92 212 TYR A CA 1
ATOM 1745 C C . TYR A 1 247 ? 15.650 11.577 30.004 1.00 29.34 212 TYR A C 1
ATOM 1746 O O . TYR A 1 247 ? 14.489 11.478 29.589 1.00 29.73 212 TYR A O 1
ATOM 1755 N N . LEU A 1 248 ? 16.712 11.061 29.380 1.00 29.71 213 LEU A N 1
ATOM 1756 C CA . LEU A 1 248 ? 16.547 10.309 28.106 1.00 30.58 213 LEU A CA 1
ATOM 1757 C C . LEU A 1 248 ? 17.798 9.507 27.853 1.00 29.65 213 LEU A C 1
ATOM 1758 O O . LEU A 1 248 ? 18.868 9.932 28.318 1.00 29.04 213 LEU A O 1
ATOM 1763 N N . ASN A 1 249 ? 17.599 8.351 27.226 1.00 30.08 214 ASN A N 1
ATOM 1764 C CA . ASN A 1 249 ? 18.666 7.375 26.897 1.00 29.44 214 ASN A CA 1
ATOM 1765 C C . ASN A 1 249 ? 18.625 7.051 25.403 1.00 28.01 214 ASN A C 1
ATOM 1766 O O . ASN A 1 249 ? 17.645 6.442 24.974 1.00 29.91 214 ASN A O 1
ATOM 1771 N N . VAL A 1 250 ? 19.638 7.458 24.668 1.00 26.60 215 VAL A N 1
ATOM 1772 C CA . VAL A 1 250 ? 19.568 7.420 23.191 1.00 25.55 215 VAL A CA 1
ATOM 1773 C C . VAL A 1 250 ? 20.467 6.276 22.772 1.00 24.86 215 VAL A C 1
ATOM 1774 O O . VAL A 1 250 ? 21.447 6.053 23.472 1.00 24.94 215 VAL A O 1
ATOM 1778 N N . TYR A 1 251 ? 20.030 5.474 21.793 1.00 24.79 216 TYR A N 1
ATOM 1779 C CA . TYR A 1 251 ? 20.804 4.321 21.250 1.00 24.30 216 TYR A CA 1
ATOM 1780 C C . TYR A 1 251 ? 20.749 4.298 19.720 1.00 24.14 216 TYR A C 1
ATOM 1781 O O . TYR A 1 251 ? 19.893 4.937 19.034 1.00 24.35 216 TYR A O 1
ATOM 1790 N N . SER A 1 252 ? 21.765 3.654 19.168 1.00 25.52 217 SER A N 1
ATOM 1791 C CA . SER A 1 252 ? 22.005 3.528 17.719 1.00 24.95 217 SER A CA 1
ATOM 1792 C C . SER A 1 252 ? 21.718 2.083 17.291 1.00 24.60 217 SER A C 1
ATOM 1793 O O . SER A 1 252 ? 22.551 1.181 17.575 1.00 24.88 217 SER A O 1
ATOM 1796 N N . PHE A 1 253 ? 20.567 1.841 16.672 1.00 23.58 218 PHE A N 1
ATOM 1797 C CA . PHE A 1 253 ? 20.195 0.531 16.157 1.00 23.85 218 PHE A CA 1
ATOM 1798 C C . PHE A 1 253 ? 19.054 0.686 15.157 1.00 24.53 218 PHE A C 1
ATOM 1799 O O . PHE A 1 253 ? 18.064 1.368 15.425 1.00 26.44 218 PHE A O 1
ATOM 1807 N N . PRO A 1 254 ? 19.151 0.026 13.975 1.00 25.37 219 PRO A N 1
ATOM 1808 C CA . PRO A 1 254 ? 18.102 0.109 12.973 1.00 26.17 219 PRO A CA 1
ATOM 1809 C C . PRO A 1 254 ? 16.763 -0.362 13.526 1.00 27.26 219 PRO A C 1
ATOM 1810 O O . PRO A 1 254 ? 16.746 -1.427 14.118 1.00 27.55 219 PRO A O 1
ATOM 1814 N N . SER A 1 255 ? 15.680 0.363 13.260 1.00 29.53 220 SER A N 1
ATOM 1815 C CA . SER A 1 255 ? 14.279 -0.080 13.557 1.00 31.81 220 SER A CA 1
ATOM 1816 C C . SER A 1 255 ? 14.056 -1.511 13.102 1.00 31.92 220 SER A C 1
ATOM 1817 O O . SER A 1 255 ? 13.366 -2.264 13.795 1.00 32.17 220 SER A O 1
ATOM 1820 N N . ASP A 1 256 ? 14.524 -1.824 11.900 1.00 33.30 221 ASP A N 1
ATOM 1821 C CA . ASP A 1 256 ? 14.321 -3.156 11.264 1.00 33.85 221 ASP A CA 1
ATOM 1822 C C . ASP A 1 256 ? 15.031 -4.239 12.099 1.00 32.56 221 ASP A C 1
ATOM 1823 O O . ASP A 1 256 ? 14.576 -5.394 11.985 1.00 33.65 221 ASP A O 1
ATOM 1828 N N . LEU A 1 257 ? 16.082 -3.908 12.879 1.00 30.35 222 LEU A N 1
ATOM 1829 C CA . LEU A 1 257 ? 16.869 -4.858 13.727 1.00 29.87 222 LEU A CA 1
ATOM 1830 C C . LEU A 1 257 ? 16.469 -4.832 15.213 1.00 28.43 222 LEU A C 1
ATOM 1831 O O . LEU A 1 257 ? 16.924 -5.699 15.973 1.00 27.61 222 LEU A O 1
ATOM 1836 N N . ASP A 1 258 ? 15.725 -3.842 15.642 1.00 28.49 223 ASP A N 1
ATOM 1837 C CA . ASP A 1 258 ? 15.533 -3.574 17.075 1.00 27.77 223 ASP A CA 1
ATOM 1838 C C . ASP A 1 258 ? 14.774 -4.765 17.669 1.00 27.86 223 ASP A C 1
ATOM 1839 O O . ASP A 1 258 ? 14.120 -5.455 16.919 1.00 26.92 223 ASP A O 1
ATOM 1844 N N . TYR A 1 259 ? 14.798 -4.876 18.998 1.00 28.08 224 TYR A N 1
ATOM 1845 C CA . TYR A 1 259 ? 14.340 -6.067 19.766 1.00 28.75 224 TYR A CA 1
ATOM 1846 C C . TYR A 1 259 ? 12.847 -5.942 20.081 1.00 30.86 224 TYR A C 1
ATOM 1847 O O . TYR A 1 259 ? 12.427 -6.080 21.268 1.00 31.00 224 TYR A O 1
ATOM 1856 N N . SER A 1 260 ? 12.034 -5.802 19.037 1.00 32.65 225 SER A N 1
ATOM 1857 C CA . SER A 1 260 ? 10.563 -5.688 19.197 1.00 34.79 225 SER A CA 1
ATOM 1858 C C . SER A 1 260 ? 9.976 -6.981 19.786 1.00 36.66 225 SER A C 1
ATOM 1859 O O . SER A 1 260 ? 8.849 -6.941 20.305 1.00 38.72 225 SER A O 1
ATOM 1862 N N . GLU A 1 261 ? 10.726 -8.076 19.757 1.00 37.67 226 GLU A N 1
ATOM 1863 C CA . GLU A 1 261 ? 10.387 -9.334 20.456 1.00 39.18 226 GLU A CA 1
ATOM 1864 C C . GLU A 1 261 ? 10.189 -9.110 21.965 1.00 40.57 226 GLU A C 1
ATOM 1865 O O . GLU A 1 261 ? 9.514 -9.934 22.532 1.00 39.53 226 GLU A O 1
ATOM 1871 N N . PHE A 1 262 ? 10.822 -8.089 22.574 1.00 40.50 227 PHE A N 1
ATOM 1872 C CA . PHE A 1 262 ? 10.806 -7.733 24.019 1.00 39.81 227 PHE A CA 1
ATOM 1873 C C . PHE A 1 262 ? 9.967 -6.464 24.247 1.00 40.48 227 PHE A C 1
ATOM 1874 O O . PHE A 1 262 ? 10.141 -5.769 25.248 1.00 42.11 227 PHE A O 1
ATOM 1882 N N . GLY A 1 263 ? 9.129 -6.109 23.276 1.00 42.30 228 GLY A N 1
ATOM 1883 C CA . GLY A 1 263 ? 8.144 -5.011 23.355 1.00 41.16 228 GLY A CA 1
ATOM 1884 C C . GLY A 1 263 ? 8.630 -3.732 22.673 1.00 40.89 228 GLY A C 1
ATOM 1885 O O . GLY A 1 263 ? 9.580 -3.716 21.866 1.00 38.86 228 GLY A O 1
ATOM 1886 N N . PRO A 1 264 ? 7.984 -2.594 22.978 1.00 41.85 229 PRO A N 1
ATOM 1887 C CA . PRO A 1 264 ? 8.357 -1.345 22.329 1.00 41.21 229 PRO A CA 1
ATOM 1888 C C . PRO A 1 264 ? 9.726 -0.819 22.809 1.00 39.57 229 PRO A C 1
ATOM 1889 O O . PRO A 1 264 ? 10.380 -1.368 23.719 1.00 38.50 229 PRO A O 1
ATOM 1893 N N . VAL A 1 265 ? 10.165 0.250 22.166 1.00 38.33 230 VAL A N 1
ATOM 1894 C CA . VAL A 1 265 ? 11.338 1.028 22.633 1.00 36.82 230 VAL A CA 1
ATOM 1895 C C . VAL A 1 265 ? 11.187 1.180 24.150 1.00 37.20 230 VAL A C 1
ATOM 1896 O O . VAL A 1 265 ? 10.129 1.588 24.645 1.00 33.26 230 VAL A O 1
ATOM 1900 N N . PRO A 1 266 ? 12.223 0.851 24.953 1.00 35.90 231 PRO A N 1
ATOM 1901 C CA . PRO A 1 266 ? 12.079 0.945 26.406 1.00 35.93 231 PRO A CA 1
ATOM 1902 C C . PRO A 1 266 ? 11.785 2.355 26.965 1.00 36.38 231 PRO A C 1
ATOM 1903 O O . PRO A 1 266 ? 12.040 3.374 26.326 1.00 32.73 231 PRO A O 1
ATOM 1907 N N . ASP A 1 267 ? 11.187 2.395 28.160 1.00 36.61 232 ASP A N 1
ATOM 1908 C CA . ASP A 1 267 ? 10.843 3.650 28.886 1.00 38.84 232 ASP A CA 1
ATOM 1909 C C . ASP A 1 267 ? 12.075 4.562 28.956 1.00 35.04 232 ASP A C 1
ATOM 1910 O O . ASP A 1 267 ? 13.146 4.020 29.344 1.00 33.24 232 ASP A O 1
ATOM 1915 N N . LYS A 1 268 ? 11.905 5.858 28.621 1.00 33.92 233 LYS A N 1
ATOM 1916 C CA . LYS A 1 268 ? 12.955 6.929 28.679 1.00 33.99 233 LYS A CA 1
ATOM 1917 C C . LYS A 1 268 ? 14.141 6.563 27.785 1.00 31.10 233 LYS A C 1
ATOM 1918 O O . LYS A 1 268 ? 15.263 7.081 27.985 1.00 29.17 233 LYS A O 1
ATOM 1924 N N . CYS A 1 269 ? 13.861 5.732 26.790 1.00 30.07 234 CYS A N 1
ATOM 1925 C CA . CYS A 1 269 ? 14.839 5.453 25.700 1.00 29.22 234 CYS A CA 1
ATOM 1926 C C . CYS A 1 269 ? 14.332 6.056 24.396 1.00 28.80 234 CYS A C 1
ATOM 1927 O O . CYS A 1 269 ? 13.114 6.224 24.215 1.00 28.63 234 CYS A O 1
ATOM 1930 N N . PHE A 1 270 ? 15.277 6.365 23.507 1.00 27.71 235 PHE A N 1
ATOM 1931 C CA . PHE A 1 270 ? 14.988 6.957 22.195 1.00 27.83 235 PHE A CA 1
ATOM 1932 C C . PHE A 1 270 ? 15.858 6.240 21.158 1.00 26.49 235 PHE A C 1
ATOM 1933 O O . PHE A 1 270 ? 17.081 6.246 21.314 1.00 25.20 235 PHE A O 1
ATOM 1941 N N . ARG A 1 271 ? 15.249 5.643 20.129 1.00 27.14 236 ARG A N 1
ATOM 1942 C CA . ARG A 1 271 ? 16.022 4.937 19.057 1.00 25.79 236 ARG A CA 1
ATOM 1943 C C . ARG A 1 271 ? 16.378 5.905 17.917 1.00 25.78 236 ARG A C 1
ATOM 1944 O O . ARG A 1 271 ? 15.463 6.360 17.248 1.00 24.89 236 ARG A O 1
ATOM 1952 N N . LEU A 1 272 ? 17.673 6.087 17.650 1.00 25.01 237 LEU A N 1
ATOM 1953 C CA . LEU A 1 272 ? 18.189 6.536 16.319 1.00 26.02 237 LEU A CA 1
ATOM 1954 C C . LEU A 1 272 ? 18.556 5.293 15.501 1.00 25.88 237 LEU A C 1
ATOM 1955 O O . LEU A 1 272 ? 19.125 4.366 16.068 1.00 24.35 237 LEU A O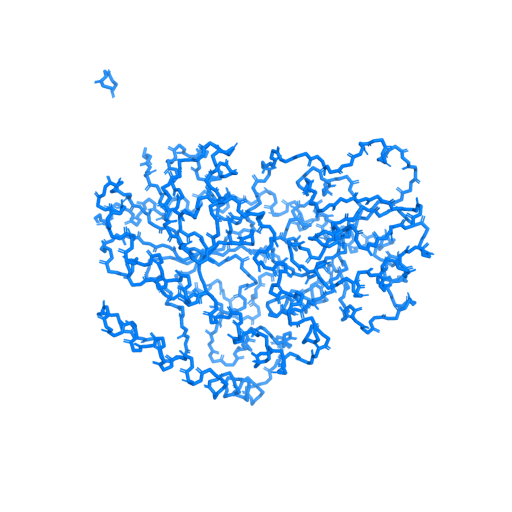 1
ATOM 1960 N N . ASP A 1 273 ? 18.226 5.272 14.211 1.00 26.79 238 ASP A N 1
ATOM 1961 C CA . ASP A 1 273 ? 18.526 4.116 13.324 1.00 28.35 238 ASP A CA 1
ATOM 1962 C C . ASP A 1 273 ? 20.049 3.983 13.167 1.00 26.80 238 ASP A C 1
ATOM 1963 O O . ASP A 1 273 ? 20.524 2.853 12.845 1.00 26.47 238 ASP A O 1
ATOM 1968 N N . HIS A 1 274 ? 20.772 5.080 13.360 1.00 25.48 239 HIS A N 1
ATOM 1969 C CA . HIS A 1 274 ? 22.250 5.117 13.186 1.00 25.12 239 HIS A CA 1
ATOM 1970 C C . HIS A 1 274 ? 22.833 6.380 13.850 1.00 25.12 239 HIS A C 1
ATOM 1971 O O . HIS A 1 274 ? 22.088 7.354 14.031 1.00 25.19 239 HIS A O 1
ATOM 1978 N N . MET A 1 275 ? 24.164 6.392 14.014 1.00 24.74 240 MET A N 1
ATOM 1979 C CA . MET A 1 275 ? 24.914 7.592 14.389 1.00 25.55 240 MET A CA 1
ATOM 1980 C C . MET A 1 275 ? 26.144 7.664 13.486 1.00 25.83 240 MET A C 1
ATOM 1981 O O . MET A 1 275 ? 27.266 7.860 14.017 1.00 24.64 240 MET A O 1
ATOM 1986 N N . VAL A 1 276 ? 25.942 7.376 12.196 1.00 27.10 241 VAL A N 1
ATOM 1987 C CA . VAL A 1 276 ? 27.074 7.337 11.225 1.00 27.67 241 VAL A CA 1
ATOM 1988 C C . VAL A 1 276 ? 27.573 8.763 11.003 1.00 28.35 241 VAL A C 1
ATOM 1989 O O . VAL A 1 276 ? 26.778 9.608 10.559 1.00 29.64 241 VAL A O 1
ATOM 1993 N N . ARG A 1 277 ? 28.844 9.002 11.304 1.00 30.19 242 ARG A N 1
ATOM 1994 C CA . ARG A 1 277 ? 29.423 10.360 11.172 1.00 32.33 242 ARG A CA 1
ATOM 1995 C C . ARG A 1 277 ? 29.365 10.810 9.710 1.00 36.01 242 ARG A C 1
ATOM 1996 O O . ARG A 1 277 ? 29.109 12.010 9.513 1.00 37.43 242 ARG A O 1
ATOM 2004 N N . LEU A 1 278 ? 29.610 9.903 8.751 1.00 36.09 243 LEU A N 1
ATOM 2005 C CA . LEU A 1 278 ? 29.686 10.252 7.301 1.00 36.94 243 LEU A CA 1
ATOM 2006 C C . LEU A 1 278 ? 31.010 10.981 7.056 1.00 36.71 243 LEU A C 1
ATOM 2007 O O . LEU A 1 278 ? 31.751 10.576 6.149 1.00 33.33 243 LEU A O 1
ATOM 2012 N N . VAL A 1 279 ? 31.289 12.013 7.851 1.00 38.50 244 VAL A N 1
ATOM 2013 C CA . VAL A 1 279 ? 32.582 12.742 7.736 1.00 41.11 244 VAL A CA 1
ATOM 2014 C C . VAL A 1 279 ? 33.720 11.861 8.260 1.00 38.24 244 VAL A C 1
ATOM 2015 O O . VAL A 1 279 ? 33.570 11.307 9.359 1.00 36.50 244 VAL A O 1
ATOM 2019 N N . GLN A 1 280 ? 34.806 11.734 7.499 1.00 37.66 245 GLN A N 1
ATOM 2020 C CA . GLN A 1 280 ? 36.023 11.023 7.971 1.00 37.48 245 GLN A CA 1
ATOM 2021 C C . GLN A 1 280 ? 37.174 11.677 7.208 1.00 39.70 245 GLN A C 1
ATOM 2022 O O . GLN A 1 280 ? 37.221 11.523 5.978 1.00 40.39 245 GLN A O 1
ATOM 2028 N N . GLU A 1 281 ? 38.040 12.407 7.905 1.00 42.23 246 GLU A N 1
ATOM 2029 C CA . GLU A 1 281 ? 39.085 13.193 7.189 1.00 47.24 246 GLU A CA 1
ATOM 2030 C C . GLU A 1 281 ? 40.423 12.444 7.213 1.00 48.28 246 GLU A C 1
ATOM 2031 O O . GLU A 1 281 ? 41.448 13.055 6.856 1.00 50.40 246 GLU A O 1
ATOM 2037 N N . ASP A 1 282 ? 40.399 11.162 7.576 1.00 44.63 247 ASP A N 1
ATOM 2038 C CA . ASP A 1 282 ? 41.640 10.350 7.594 1.00 43.77 247 ASP A CA 1
ATOM 2039 C C . ASP A 1 282 ? 42.070 9.947 6.174 1.00 41.43 247 ASP A C 1
ATOM 2040 O O . ASP A 1 282 ? 41.178 9.841 5.315 1.00 38.82 247 ASP A O 1
ATOM 2045 N N . PRO A 1 283 ? 43.380 9.734 5.861 1.00 39.60 248 PRO A N 1
ATOM 2046 C CA . PRO A 1 283 ? 43.762 9.170 4.572 1.00 40.28 248 PRO A CA 1
ATOM 2047 C C . PRO A 1 283 ? 42.983 7.884 4.252 1.00 38.23 248 PRO A C 1
ATOM 2048 O O . PRO A 1 283 ? 42.584 7.221 5.158 1.00 36.48 248 PRO A O 1
ATOM 2052 N N . LEU A 1 284 ? 42.892 7.492 2.980 1.00 37.39 249 LEU A N 1
ATOM 2053 C CA . LEU A 1 284 ? 42.229 6.222 2.568 1.00 36.24 249 LEU A CA 1
ATOM 2054 C C . LEU A 1 284 ? 42.935 5.063 3.288 1.00 35.23 249 LEU A C 1
ATOM 2055 O O . LEU A 1 284 ? 42.257 4.254 3.947 1.00 31.13 249 LEU A O 1
ATOM 2060 N N . GLY A 1 285 ? 44.272 5.097 3.249 1.00 35.50 250 GLY A N 1
ATOM 2061 C CA . GLY A 1 285 ? 45.099 4.041 3.860 1.00 36.22 250 GLY A CA 1
ATOM 2062 C C . GLY A 1 285 ? 45.931 3.367 2.785 1.00 37.93 250 GLY A C 1
ATOM 2063 O O . GLY A 1 285 ? 46.981 2.805 3.127 1.00 37.99 250 GLY A O 1
ATOM 2064 N N . PHE A 1 286 ? 45.493 3.467 1.527 1.00 38.77 251 PHE A N 1
ATOM 2065 C CA . PHE A 1 286 ? 46.159 2.750 0.409 1.00 39.02 251 PHE A CA 1
ATOM 2066 C C . PHE A 1 286 ? 45.852 3.470 -0.908 1.00 41.80 251 PHE A C 1
ATOM 2067 O O . PHE A 1 286 ? 45.023 4.394 -0.905 1.00 40.38 251 PHE A O 1
ATOM 2075 N N . ASP A 1 287 ? 46.522 3.070 -1.994 1.00 45.55 252 ASP A N 1
ATOM 2076 C CA . ASP A 1 287 ? 46.275 3.686 -3.325 1.00 46.55 252 ASP A CA 1
ATOM 2077 C C . ASP A 1 287 ? 44.858 3.353 -3.799 1.00 45.21 252 ASP A C 1
ATOM 2078 O O . ASP A 1 287 ? 44.522 2.162 -3.824 1.00 43.55 252 ASP A O 1
ATOM 2083 N N . GLU A 1 288 ? 44.116 4.355 -4.273 1.00 46.37 253 GLU A N 1
ATOM 2084 C CA . GLU A 1 288 ? 42.709 4.190 -4.734 1.00 48.61 253 GLU A CA 1
ATOM 2085 C C . GLU A 1 288 ? 42.681 3.332 -6.004 1.00 47.80 253 GLU A C 1
ATOM 2086 O O . GLU A 1 288 ? 41.589 2.889 -6.392 1.00 44.60 253 GLU A O 1
ATOM 2092 N N . LYS A 1 289 ? 43.841 3.119 -6.628 1.00 48.01 254 LYS A N 1
ATOM 2093 C CA . LYS A 1 289 ? 43.945 2.327 -7.883 1.00 50.28 254 LYS A CA 1
ATOM 2094 C C . LYS A 1 289 ? 43.514 0.873 -7.653 1.00 45.11 254 LYS A C 1
ATOM 2095 O O . LYS A 1 289 ? 43.185 0.201 -8.637 1.00 43.60 254 LYS A O 1
ATOM 2101 N N . PHE A 1 290 ? 43.524 0.407 -6.402 1.00 42.23 255 PHE A N 1
ATOM 2102 C CA . PHE A 1 290 ? 43.083 -0.978 -6.089 1.00 40.40 255 PHE A CA 1
ATOM 2103 C C . PHE A 1 290 ? 41.642 -1.151 -6.568 1.00 36.94 255 PHE A C 1
ATOM 2104 O O . PHE A 1 290 ? 41.294 -2.247 -7.012 1.00 36.54 255 PHE A O 1
ATOM 2112 N N . PHE A 1 291 ? 40.833 -0.100 -6.460 1.00 38.91 256 PHE A N 1
ATOM 2113 C CA . PHE A 1 291 ? 39.402 -0.170 -6.860 1.00 40.86 256 PHE A CA 1
ATOM 2114 C C . PHE A 1 291 ? 39.280 -0.433 -8.364 1.00 42.08 256 PHE A C 1
ATOM 2115 O O . PHE A 1 291 ? 38.231 -0.939 -8.794 1.00 43.03 256 PHE A O 1
ATOM 2123 N N . ASP A 1 292 ? 40.297 -0.053 -9.137 1.00 44.60 257 ASP A N 1
ATOM 2124 C CA . ASP A 1 292 ? 40.296 -0.301 -10.605 1.00 47.12 257 ASP A CA 1
ATOM 2125 C C . ASP A 1 292 ? 40.527 -1.790 -10.896 1.00 44.83 257 ASP A C 1
ATOM 2126 O O . ASP A 1 292 ? 40.155 -2.222 -12.001 1.00 41.97 257 ASP A O 1
ATOM 2131 N N . ARG A 1 293 ? 41.107 -2.545 -9.953 1.00 41.89 258 ARG A N 1
ATOM 2132 C CA . ARG A 1 293 ? 41.275 -4.001 -10.156 1.00 40.43 258 ARG A CA 1
ATOM 2133 C C . ARG A 1 293 ? 39.896 -4.616 -10.277 1.00 41.59 258 ARG A C 1
ATOM 2134 O O . ARG A 1 293 ? 39.029 -4.325 -9.467 1.00 39.53 258 ARG A O 1
ATOM 2142 N N . PRO A 1 294 ? 39.684 -5.513 -11.268 1.00 45.43 259 PRO A N 1
ATOM 2143 C CA . PRO A 1 294 ? 38.368 -6.107 -11.500 1.00 43.45 259 PRO A CA 1
ATOM 2144 C C . PRO A 1 294 ? 38.099 -7.254 -10.513 1.00 40.44 259 PRO A C 1
ATOM 2145 O O . PRO A 1 294 ? 38.952 -8.088 -10.300 1.00 41.31 259 PRO A O 1
ATOM 2149 N N . GLY A 1 295 ? 36.889 -7.296 -9.957 1.00 36.62 260 GLY A N 1
ATOM 2150 C CA . GLY A 1 295 ? 36.496 -8.366 -9.027 1.00 34.61 260 GLY A CA 1
ATOM 2151 C C . GLY A 1 295 ? 35.602 -7.810 -7.936 1.00 32.67 260 GLY A C 1
ATOM 2152 O O . GLY A 1 295 ? 35.534 -6.566 -7.745 1.00 32.25 260 GLY A O 1
ATOM 2153 N N . LYS A 1 296 ? 34.871 -8.680 -7.278 1.00 33.07 261 LYS A N 1
ATOM 2154 C CA . LYS A 1 296 ? 34.065 -8.290 -6.084 1.00 32.69 261 LYS A CA 1
ATOM 2155 C C . LYS A 1 296 ? 35.017 -7.828 -4.977 1.00 32.00 261 LYS A C 1
ATOM 2156 O O . LYS A 1 296 ? 36.155 -8.398 -4.856 1.00 32.01 261 LYS A O 1
ATOM 2162 N N . LYS A 1 297 ? 34.614 -6.773 -4.263 1.00 31.29 262 LYS A N 1
ATOM 2163 C CA . LYS A 1 297 ? 35.465 -6.103 -3.262 1.00 30.18 262 LYS A CA 1
ATOM 2164 C C . LYS A 1 297 ? 34.873 -6.395 -1.883 1.00 28.37 262 LYS A C 1
ATOM 2165 O O . LYS A 1 297 ? 33.604 -6.299 -1.732 1.00 27.16 262 LYS A O 1
ATOM 2171 N N . ILE A 1 298 ? 35.754 -6.745 -0.943 1.00 27.20 263 ILE A N 1
ATOM 2172 C CA . ILE A 1 298 ? 35.355 -7.064 0.445 1.00 27.91 263 ILE A CA 1
ATOM 2173 C C . ILE A 1 298 ? 36.196 -6.260 1.429 1.00 26.91 263 ILE A C 1
ATOM 2174 O O . ILE A 1 298 ? 37.472 -6.382 1.435 1.00 26.35 263 ILE A O 1
ATOM 2179 N N . LEU A 1 299 ? 35.506 -5.531 2.296 1.00 24.92 264 LEU A N 1
ATOM 2180 C CA . LEU A 1 299 ? 36.199 -4.885 3.446 1.00 24.88 264 LEU A CA 1
ATOM 2181 C C . LEU A 1 299 ? 36.310 -5.902 4.572 1.00 24.86 264 LEU A C 1
ATOM 2182 O O . LEU A 1 299 ? 35.230 -6.382 5.075 1.00 25.47 264 LEU A O 1
ATOM 2187 N N . PHE A 1 300 ? 37.538 -6.169 5.023 1.00 25.15 265 PHE A N 1
ATOM 2188 C CA . PHE A 1 300 ? 37.773 -7.086 6.168 1.00 26.18 265 PHE A CA 1
ATOM 2189 C C . PHE A 1 300 ? 38.324 -6.259 7.335 1.00 26.95 265 PHE A C 1
ATOM 2190 O O . PHE A 1 300 ? 39.531 -5.963 7.345 1.00 26.13 265 PHE A O 1
ATOM 2198 N N . SER A 1 301 ? 37.448 -5.866 8.265 1.00 26.36 266 SER A N 1
ATOM 2199 C CA . SER A 1 301 ? 37.884 -5.072 9.443 1.00 27.82 266 SER A CA 1
ATOM 2200 C C . SER A 1 301 ? 37.370 -5.703 10.739 1.00 28.04 266 SER A C 1
ATOM 2201 O O . SER A 1 301 ? 36.161 -5.878 10.848 1.00 28.37 266 SER A O 1
ATOM 2204 N N . LEU A 1 302 ? 38.247 -5.927 11.715 1.00 28.24 267 LEU A N 1
ATOM 2205 C CA . LEU A 1 302 ? 37.815 -6.458 13.036 1.00 29.07 267 LEU A CA 1
ATOM 2206 C C . LEU A 1 302 ? 37.662 -5.274 13.995 1.00 28.71 267 LEU A C 1
ATOM 2207 O O . LEU A 1 302 ? 37.781 -5.482 15.210 1.00 28.62 267 LEU A O 1
ATOM 2212 N N . GLY A 1 303 ? 37.496 -4.068 13.447 1.00 28.89 268 GLY A N 1
ATOM 2213 C CA . GLY A 1 303 ? 37.280 -2.869 14.278 1.00 28.16 268 GLY A CA 1
ATOM 2214 C C . GLY A 1 303 ? 38.574 -2.134 14.547 1.00 27.92 268 GLY A C 1
ATOM 2215 O O . GLY A 1 303 ? 39.532 -2.325 13.778 1.00 28.57 268 GLY A O 1
ATOM 2216 N N . SER A 1 304 ? 38.596 -1.329 15.609 1.00 27.49 269 SER A N 1
ATOM 2217 C CA . SER A 1 304 ? 39.805 -0.540 15.932 1.00 29.08 269 SER A CA 1
ATOM 2218 C C . SER A 1 304 ? 40.777 -1.334 16.809 1.00 30.22 269 SER A C 1
ATOM 2219 O O . SER A 1 304 ? 41.877 -0.813 17.036 1.00 32.33 269 SER A O 1
ATOM 2222 N N . MET A 1 305 ? 40.437 -2.541 17.275 1.00 29.20 270 MET A N 1
ATOM 2223 C CA . MET A 1 305 ? 41.371 -3.232 18.217 1.00 30.91 270 MET A CA 1
ATOM 2224 C C . MET A 1 305 ? 41.419 -4.748 17.992 1.00 31.15 270 MET A C 1
ATOM 2225 O O . MET A 1 305 ? 42.302 -5.388 18.582 1.00 31.33 270 MET A O 1
ATOM 2230 N N . GLY A 1 306 ? 40.540 -5.295 17.157 1.00 30.25 271 GLY A N 1
ATOM 2231 C CA . GLY A 1 306 ? 40.445 -6.752 16.961 1.00 31.01 271 GLY A CA 1
ATOM 2232 C C . GLY A 1 306 ? 41.673 -7.278 16.230 1.00 32.14 271 GLY A C 1
ATOM 2233 O O . GLY A 1 306 ? 42.134 -8.360 16.570 1.00 34.33 271 GLY A O 1
ATOM 2234 N N . ALA A 1 307 ? 42.232 -6.526 15.296 1.00 31.65 272 ALA A N 1
ATOM 2235 C CA . ALA A 1 307 ? 43.373 -6.990 14.467 1.00 32.20 272 ALA A CA 1
ATOM 2236 C C . ALA A 1 307 ? 44.655 -7.067 15.296 1.00 33.75 272 ALA A C 1
ATOM 2237 O O . ALA A 1 307 ? 45.747 -7.457 14.700 1.00 33.36 272 ALA A O 1
ATOM 2239 N N . ALA A 1 308 ? 44.597 -6.630 16.552 1.00 33.49 273 ALA A N 1
ATOM 2240 C CA . ALA A 1 308 ? 45.718 -6.748 17.510 1.00 35.91 273 ALA A CA 1
ATOM 2241 C C . ALA A 1 308 ? 45.969 -8.225 17.914 1.00 36.08 273 ALA A C 1
ATOM 2242 O O . ALA A 1 308 ? 47.027 -8.509 18.510 1.00 36.85 273 ALA A O 1
ATOM 2244 N N . ASP A 1 309 ? 45.040 -9.133 17.608 1.00 34.39 274 ASP A N 1
ATOM 2245 C CA . ASP A 1 309 ? 45.275 -10.598 17.670 1.00 35.02 274 ASP A CA 1
ATOM 2246 C C . ASP A 1 309 ? 45.978 -11.033 16.371 1.00 34.71 274 ASP A C 1
ATOM 2247 O O . ASP A 1 309 ? 45.271 -11.420 15.444 1.00 31.93 274 ASP A O 1
ATOM 2252 N N . VAL A 1 310 ? 47.311 -10.871 16.299 1.00 35.48 275 VAL A N 1
ATOM 2253 C CA . VAL A 1 310 ? 48.093 -11.081 15.052 1.00 36.78 275 VAL A CA 1
ATOM 2254 C C . VAL A 1 310 ? 47.851 -12.506 14.545 1.00 37.28 275 VAL A C 1
ATOM 2255 O O . VAL A 1 310 ? 47.722 -12.706 13.305 1.00 36.11 275 VAL A O 1
ATOM 2259 N N . GLU A 1 311 ? 47.860 -13.480 15.455 1.00 38.15 276 GLU A N 1
ATOM 2260 C CA . GLU A 1 311 ? 47.777 -14.905 15.063 1.00 40.38 276 GLU A CA 1
ATOM 2261 C C . GLU A 1 311 ? 46.417 -15.158 14.430 1.00 37.78 276 GLU A C 1
ATOM 2262 O O . GLU A 1 311 ? 46.386 -15.846 13.435 1.00 36.40 276 GLU A O 1
ATOM 2268 N N . LEU A 1 312 ? 45.342 -14.582 14.949 1.00 34.63 277 LEU A N 1
ATOM 2269 C CA . LEU A 1 312 ? 44.022 -14.719 14.296 1.00 34.36 277 LEU A CA 1
ATOM 2270 C C . LEU A 1 312 ? 44.064 -14.088 12.896 1.00 33.33 277 LEU A C 1
ATOM 2271 O O . LEU A 1 312 ? 43.579 -14.686 11.961 1.00 33.51 277 LEU A O 1
ATOM 2276 N N . MET A 1 313 ? 44.593 -12.873 12.769 1.00 33.74 278 MET A N 1
ATOM 2277 C CA . MET A 1 313 ? 44.652 -12.148 11.475 1.00 33.66 278 MET A CA 1
ATOM 2278 C C . MET A 1 313 ? 45.469 -12.987 10.471 1.00 34.21 278 MET A C 1
ATOM 2279 O O . MET A 1 313 ? 45.012 -13.115 9.318 1.00 32.91 278 MET A O 1
ATOM 2284 N N . LYS A 1 314 ? 46.552 -13.627 10.892 1.00 34.79 279 LYS A N 1
ATOM 2285 C CA . LYS A 1 314 ? 47.386 -14.438 9.948 1.00 37.34 279 LYS A CA 1
ATOM 2286 C C . LYS A 1 314 ? 46.559 -15.659 9.523 1.00 37.05 279 LYS A C 1
ATOM 2287 O O . LYS A 1 314 ? 46.622 -16.092 8.384 1.00 36.17 279 LYS A O 1
ATOM 2293 N N . ARG A 1 315 ? 45.775 -16.199 10.453 1.00 36.11 280 ARG A N 1
ATOM 2294 C CA . ARG A 1 315 ? 44.909 -17.360 10.125 1.00 35.58 280 ARG A CA 1
ATOM 2295 C C . ARG A 1 315 ? 43.839 -16.924 9.121 1.00 33.33 280 ARG A C 1
ATOM 2296 O O . ARG A 1 315 ? 43.687 -17.601 8.090 1.00 32.34 280 ARG A O 1
ATOM 2304 N N . LEU A 1 316 ? 43.130 -15.832 9.409 1.00 32.08 281 LEU A N 1
ATOM 2305 C CA . LEU A 1 316 ? 42.002 -15.427 8.530 1.00 31.14 281 LEU A CA 1
ATOM 2306 C C . LEU A 1 316 ? 42.565 -14.972 7.151 1.00 32.39 281 LEU A C 1
ATOM 2307 O O . LEU A 1 316 ? 42.017 -15.343 6.131 1.00 30.83 281 LEU A O 1
ATOM 2312 N N . VAL A 1 317 ? 43.638 -14.213 7.118 1.00 32.87 282 VAL A N 1
ATOM 2313 C CA . VAL A 1 317 ? 44.284 -13.808 5.833 1.00 35.18 282 VAL A CA 1
ATOM 2314 C C . VAL A 1 317 ? 44.692 -15.055 5.016 1.00 36.05 282 VAL A C 1
ATOM 2315 O O . VAL A 1 317 ? 44.433 -15.075 3.798 1.00 36.43 282 VAL A O 1
ATOM 2319 N N . GLY A 1 318 ? 45.254 -16.090 5.623 1.00 36.51 283 GLY A N 1
ATOM 2320 C CA . GLY A 1 318 ? 45.600 -17.337 4.915 1.00 37.09 283 GLY A CA 1
ATOM 2321 C C . GLY A 1 318 ? 44.372 -17.980 4.289 1.00 35.58 283 GLY A C 1
ATOM 2322 O O . GLY A 1 318 ? 44.485 -18.413 3.191 1.00 35.62 283 GLY A O 1
ATOM 2323 N N . ILE A 1 319 ? 43.212 -17.989 4.948 1.00 33.47 284 ILE A N 1
ATOM 2324 C CA . ILE A 1 319 ? 41.952 -18.523 4.359 1.00 32.52 284 ILE A CA 1
ATOM 2325 C C . ILE A 1 319 ? 41.516 -17.620 3.207 1.00 31.56 284 ILE A C 1
ATOM 2326 O O . ILE A 1 319 ? 41.270 -18.185 2.066 1.00 32.03 284 ILE A O 1
ATOM 2331 N N . LEU A 1 320 ? 41.440 -16.303 3.440 1.00 29.71 285 LEU A N 1
ATOM 2332 C CA . LEU A 1 320 ? 40.857 -15.356 2.458 1.00 29.94 285 LEU A CA 1
ATOM 2333 C C . LEU A 1 320 ? 41.793 -15.285 1.223 1.00 30.79 285 LEU A C 1
ATOM 2334 O O . LEU A 1 320 ? 41.313 -14.997 0.126 1.00 29.92 285 LEU A O 1
ATOM 2339 N N . GLY A 1 321 ? 43.075 -15.563 1.387 1.00 32.82 286 GLY A N 1
ATOM 2340 C CA . GLY A 1 321 ? 44.038 -15.605 0.263 1.00 34.96 286 GLY A CA 1
ATOM 2341 C C . GLY A 1 321 ? 43.659 -16.682 -0.748 1.00 37.22 286 GLY A C 1
ATOM 2342 O O . GLY A 1 321 ? 44.120 -16.588 -1.899 1.00 36.27 286 GLY A O 1
ATOM 2343 N N . LYS A 1 322 ? 42.823 -17.654 -0.352 1.00 37.56 287 LYS A N 1
ATOM 2344 C CA . LYS A 1 322 ? 42.328 -18.704 -1.274 1.00 39.92 287 LYS A CA 1
ATOM 2345 C C . LYS A 1 322 ? 41.062 -18.258 -1.998 1.00 40.54 287 LYS A C 1
ATOM 2346 O O . LYS A 1 322 ? 40.582 -19.030 -2.836 1.00 41.62 287 LYS A O 1
ATOM 2352 N N . SER A 1 323 ? 40.506 -17.096 -1.655 1.00 40.98 288 SER A N 1
ATOM 2353 C CA . SER A 1 323 ? 39.218 -16.626 -2.208 1.00 40.39 288 SER A CA 1
ATOM 2354 C C . SER A 1 323 ? 39.542 -15.917 -3.510 1.00 40.79 288 SER A C 1
ATOM 2355 O O . SER A 1 323 ? 40.679 -15.419 -3.648 1.00 38.58 288 SER A O 1
ATOM 2358 N N . LYS A 1 324 ? 38.628 -15.918 -4.482 1.00 42.37 289 LYS A N 1
ATOM 2359 C CA . LYS A 1 324 ? 38.923 -15.320 -5.818 1.00 45.92 289 LYS A CA 1
ATOM 2360 C C . LYS A 1 324 ? 38.624 -13.823 -5.778 1.00 42.14 289 LYS A C 1
ATOM 2361 O O . LYS A 1 324 ? 38.931 -13.138 -6.765 1.00 41.21 289 LYS A O 1
ATOM 2367 N N . HIS A 1 325 ? 38.102 -13.334 -4.659 1.00 36.38 290 HIS A N 1
ATOM 2368 C CA . HIS A 1 325 ? 37.680 -11.935 -4.503 1.00 34.61 290 HIS A CA 1
ATOM 2369 C C . HIS A 1 325 ? 38.850 -11.072 -4.010 1.00 32.85 290 HIS A C 1
ATOM 2370 O O . HIS A 1 325 ? 39.916 -11.592 -3.700 1.00 33.08 290 HIS A O 1
ATOM 2377 N N . LEU A 1 326 ? 38.620 -9.773 -3.937 1.00 31.95 291 LEU A N 1
ATOM 2378 C CA . LEU A 1 326 ? 39.610 -8.749 -3.568 1.00 31.65 291 LEU A CA 1
ATOM 2379 C C . LEU A 1 326 ? 39.261 -8.244 -2.164 1.00 30.13 291 LEU A C 1
ATOM 2380 O O . LEU A 1 326 ? 38.080 -8.040 -1.893 1.00 29.58 291 LEU A O 1
ATOM 2385 N N . PHE A 1 327 ? 40.248 -8.125 -1.288 1.00 29.85 292 PHE A N 1
ATOM 2386 C CA . PHE A 1 327 ? 40.033 -7.741 0.127 1.00 28.19 292 PHE A CA 1
ATOM 2387 C C . PHE A 1 327 ? 40.825 -6.479 0.426 1.00 29.14 292 PHE A C 1
ATOM 2388 O O . PHE A 1 327 ? 42.048 -6.307 0.011 1.00 29.09 292 PHE A O 1
ATOM 2396 N N . ILE A 1 328 ? 40.153 -5.585 1.126 1.00 26.88 293 ILE A N 1
ATOM 2397 C CA . ILE A 1 328 ? 40.766 -4.397 1.764 1.00 27.41 293 ILE A CA 1
ATOM 2398 C C . ILE A 1 328 ? 40.800 -4.687 3.251 1.00 27.23 293 ILE A C 1
ATOM 2399 O O . ILE A 1 328 ? 39.673 -4.980 3.852 1.00 25.19 293 ILE A O 1
ATOM 2404 N N . VAL A 1 329 ? 41.984 -4.616 3.830 1.00 27.13 294 VAL A N 1
ATOM 2405 C CA . VAL A 1 329 ? 42.161 -5.088 5.231 1.00 27.33 294 VAL A CA 1
ATOM 2406 C C . VAL A 1 329 ? 42.580 -3.957 6.170 1.00 27.70 294 VAL A C 1
ATOM 2407 O O . VAL A 1 329 ? 43.670 -3.316 5.905 1.00 26.27 294 VAL A O 1
ATOM 2411 N N . SER A 1 330 ? 41.763 -3.793 7.253 1.00 25.50 295 SER A N 1
ATOM 2412 C CA . SER A 1 330 ? 42.101 -2.987 8.454 1.00 26.15 295 SER A CA 1
ATOM 2413 C C . SER A 1 330 ? 43.074 -3.799 9.337 1.00 27.11 295 SER A C 1
ATOM 2414 O O . SER A 1 330 ? 42.660 -4.640 10.134 1.00 25.14 295 SER A O 1
ATOM 2417 N N . LYS A 1 331 ? 44.383 -3.556 9.153 1.00 27.61 296 LYS A N 1
ATOM 2418 C CA . LYS A 1 331 ? 45.432 -4.467 9.624 1.00 28.92 296 LYS A CA 1
ATOM 2419 C C . LYS A 1 331 ? 45.779 -4.213 11.086 1.00 30.08 296 LYS A C 1
ATOM 2420 O O . LYS A 1 331 ? 46.317 -5.153 11.684 1.00 31.19 296 LYS A O 1
ATOM 2426 N N . GLY A 1 332 ? 45.530 -3.005 11.613 1.00 31.55 297 GLY A N 1
ATOM 2427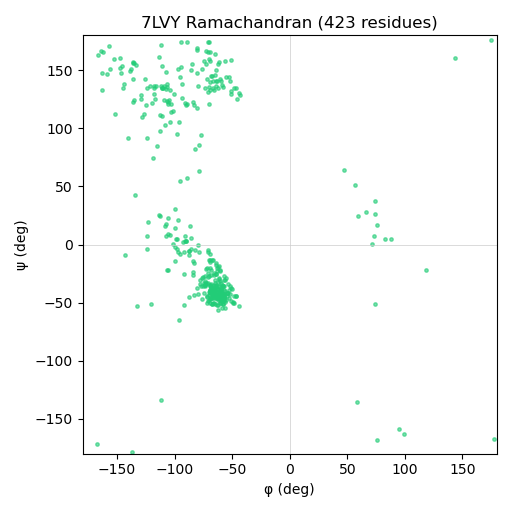 C CA . GLY A 1 332 ? 45.656 -2.650 13.044 1.00 32.07 297 GLY A CA 1
ATOM 2428 C C . GLY A 1 332 ? 47.086 -2.455 13.527 1.00 33.53 297 GLY A C 1
ATOM 2429 O O . GLY A 1 332 ? 48.044 -2.418 12.714 1.00 33.13 297 GLY A O 1
ATOM 2430 N N . LEU A 1 333 ? 47.222 -2.381 14.851 1.00 34.30 298 LEU A N 1
ATOM 2431 C CA . LEU A 1 333 ? 48.419 -1.866 15.563 1.00 36.31 298 LEU A CA 1
ATOM 2432 C C . LEU A 1 333 ? 49.669 -2.639 15.136 1.00 36.51 298 LEU A C 1
ATOM 2433 O O . LEU A 1 333 ? 50.717 -1.993 14.954 1.00 36.16 298 LEU A O 1
ATOM 2438 N N . PHE A 1 334 ? 49.556 -3.964 14.956 1.00 37.43 299 PHE A N 1
ATOM 2439 C CA . PHE A 1 334 ? 50.699 -4.866 14.647 1.00 39.51 299 PHE A CA 1
ATOM 2440 C C . PHE A 1 334 ? 50.747 -5.186 13.145 1.00 39.08 299 PHE A C 1
ATOM 2441 O O . PHE A 1 334 ? 51.280 -6.255 12.844 1.00 41.08 299 PHE A O 1
ATOM 2449 N N . HIS A 1 335 ? 50.293 -4.263 12.292 1.00 38.55 300 HIS A N 1
ATOM 2450 C CA . HIS A 1 335 ? 50.283 -4.439 10.813 1.00 40.23 300 HIS A CA 1
ATOM 2451 C C . HIS A 1 335 ? 51.687 -4.766 10.299 1.00 42.46 300 HIS A C 1
ATOM 2452 O O . HIS A 1 335 ? 51.791 -5.463 9.281 1.00 41.14 300 HIS A O 1
ATOM 2459 N N . ASP A 1 336 ? 52.746 -4.314 10.978 1.00 45.76 301 ASP A N 1
ATOM 2460 C CA . ASP A 1 336 ? 54.131 -4.511 10.456 1.00 50.66 301 ASP A CA 1
ATOM 2461 C C . ASP A 1 336 ? 54.644 -5.926 10.742 1.00 50.19 301 ASP A C 1
ATOM 2462 O O . ASP A 1 336 ? 55.782 -6.220 10.338 1.00 52.76 301 ASP A O 1
ATOM 2467 N N . LYS A 1 337 ? 53.843 -6.766 11.395 1.00 50.61 302 LYS A N 1
ATOM 2468 C CA . LYS A 1 337 ? 54.267 -8.135 11.787 1.00 51.52 302 LYS A CA 1
ATOM 2469 C C . LYS A 1 337 ? 53.699 -9.193 10.831 1.00 48.42 302 LYS A C 1
ATOM 2470 O O . LYS A 1 337 ? 53.946 -10.371 11.062 1.00 47.95 302 LYS A O 1
ATOM 2476 N N . TYR A 1 338 ? 52.938 -8.825 9.801 1.00 46.05 303 TYR A N 1
ATOM 2477 C CA . TYR A 1 338 ? 52.312 -9.838 8.914 1.00 43.72 303 TYR A CA 1
ATOM 2478 C C . TYR A 1 338 ? 52.026 -9.228 7.541 1.00 44.12 303 TYR A C 1
ATOM 2479 O O . TYR A 1 338 ? 51.894 -7.980 7.438 1.00 42.91 303 TYR A O 1
ATOM 2488 N N . GLU A 1 339 ? 52.041 -10.089 6.521 1.00 44.81 304 GLU A N 1
ATOM 2489 C CA . GLU A 1 339 ? 51.849 -9.729 5.087 1.00 46.84 304 GLU A CA 1
ATOM 2490 C C . GLU A 1 339 ? 50.478 -10.189 4.600 1.00 43.59 304 GLU A C 1
ATOM 2491 O O . GLU A 1 339 ? 50.011 -11.243 5.053 1.00 42.59 304 GLU A O 1
ATOM 2497 N N . LEU A 1 340 ? 49.909 -9.435 3.660 1.00 42.40 305 LEU A N 1
ATOM 2498 C CA . LEU A 1 340 ? 48.669 -9.790 2.932 1.00 41.03 305 LEU A CA 1
ATOM 2499 C C . LEU A 1 340 ? 49.074 -10.448 1.627 1.00 42.36 305 LEU A C 1
ATOM 2500 O O . LEU A 1 340 ? 50.047 -10.068 1.012 1.00 41.34 305 LEU A O 1
ATOM 2505 N N . PRO A 1 341 ? 48.309 -11.443 1.163 1.00 42.72 306 PRO A N 1
ATOM 2506 C CA . PRO A 1 341 ? 48.520 -12.000 -0.175 1.00 43.36 306 PRO A CA 1
ATOM 2507 C C . PRO A 1 341 ? 48.118 -11.010 -1.282 1.00 42.89 306 PRO A C 1
ATOM 2508 O O . PRO A 1 341 ? 47.671 -9.896 -0.992 1.00 40.66 306 PRO A O 1
ATOM 2512 N N . GLU A 1 342 ? 48.389 -11.380 -2.543 1.00 41.85 307 GLU A N 1
ATOM 2513 C CA . GLU A 1 342 ? 48.221 -10.441 -3.690 1.00 43.61 307 GLU A CA 1
ATOM 2514 C C . GLU A 1 342 ? 46.767 -10.082 -4.012 1.00 39.46 307 GLU A C 1
ATOM 2515 O O . GLU A 1 342 ? 46.584 -9.096 -4.741 1.00 39.53 307 GLU A O 1
ATOM 2521 N N . ASN A 1 343 ? 45.780 -10.813 -3.500 1.00 36.73 308 ASN A N 1
ATOM 2522 C CA . ASN A 1 343 ? 44.378 -10.410 -3.791 1.00 35.42 308 ASN A CA 1
ATOM 2523 C C . ASN A 1 343 ? 43.907 -9.371 -2.751 1.00 35.12 308 ASN A C 1
ATOM 2524 O O . ASN A 1 343 ? 42.671 -9.146 -2.641 1.00 31.74 308 ASN A O 1
ATOM 2529 N N . MET A 1 344 ? 44.837 -8.766 -2.012 1.00 34.82 309 MET A N 1
ATOM 2530 C CA . MET A 1 344 ? 44.490 -7.935 -0.838 1.00 35.84 309 MET A CA 1
ATOM 2531 C C . MET A 1 344 ? 45.337 -6.670 -0.803 1.00 36.54 309 MET A C 1
ATOM 2532 O O . MET A 1 344 ? 46.531 -6.687 -1.274 1.00 37.42 309 MET A O 1
ATOM 2537 N N . ILE A 1 345 ? 44.757 -5.634 -0.228 1.00 33.94 310 ILE A N 1
ATOM 2538 C CA . ILE A 1 345 ? 45.522 -4.438 0.176 1.00 35.21 310 ILE A CA 1
ATOM 2539 C C . ILE A 1 345 ? 45.102 -4.040 1.596 1.00 34.49 310 ILE A C 1
ATOM 2540 O O . ILE A 1 345 ? 43.915 -4.339 2.043 1.00 31.38 310 ILE A O 1
ATOM 2545 N N . GLY A 1 346 ? 45.998 -3.370 2.312 1.00 34.93 311 GLY A N 1
ATOM 2546 C CA . GLY A 1 346 ? 45.578 -2.834 3.608 1.00 35.88 311 GLY A CA 1
ATOM 2547 C C . GLY A 1 346 ? 46.551 -1.847 4.194 1.00 37.85 311 GLY A C 1
ATOM 2548 O O . GLY A 1 346 ? 47.520 -1.461 3.514 1.00 39.80 311 GLY A O 1
ATOM 2549 N N . ALA A 1 347 ? 46.273 -1.479 5.435 1.00 37.91 312 ALA A N 1
ATOM 2550 C CA . ALA A 1 347 ? 46.977 -0.434 6.228 1.00 38.14 312 ALA A CA 1
ATOM 2551 C C . ALA A 1 347 ? 46.548 -0.574 7.675 1.00 36.15 312 ALA A C 1
ATOM 2552 O O . ALA A 1 347 ? 45.460 -1.159 7.916 1.00 33.74 312 ALA A O 1
ATOM 2554 N N . LYS A 1 348 ? 47.331 0.033 8.568 1.00 35.70 313 LYS A N 1
ATOM 2555 C CA . LYS A 1 348 ? 47.087 0.045 10.017 1.00 35.00 313 LYS A CA 1
ATOM 2556 C C . LYS A 1 348 ? 45.636 0.452 10.257 1.00 31.58 313 LYS A C 1
ATOM 2557 O O . LYS A 1 348 ? 44.984 -0.218 11.042 1.00 29.05 313 LYS A O 1
ATOM 2563 N N . PHE A 1 349 ? 45.204 1.540 9.629 1.00 31.26 314 PHE A N 1
ATOM 2564 C CA . PHE A 1 349 ? 43.882 2.168 9.899 1.00 30.62 314 PHE A CA 1
ATOM 2565 C C . PHE A 1 349 ? 43.354 2.725 8.576 1.00 30.17 314 PHE A C 1
ATOM 2566 O O . PHE A 1 349 ? 44.154 3.333 7.803 1.00 31.64 314 PHE A O 1
ATOM 2574 N N . LEU A 1 350 ? 42.087 2.499 8.274 1.00 28.42 315 LEU A N 1
ATOM 2575 C CA . LEU A 1 350 ? 41.511 2.916 6.973 1.00 28.69 315 LEU A CA 1
ATOM 2576 C C . LEU A 1 350 ? 40.454 4.018 7.118 1.00 28.89 315 LEU A C 1
ATOM 2577 O O . LEU A 1 350 ? 39.774 4.075 8.203 1.00 27.06 315 LEU A O 1
ATOM 2582 N N . ASN A 1 351 ? 40.182 4.712 5.986 1.00 28.98 316 ASN A N 1
ATOM 2583 C CA . ASN A 1 351 ? 39.024 5.625 5.839 1.00 29.39 316 ASN A CA 1
ATOM 2584 C C . ASN A 1 351 ? 37.791 4.750 5.573 1.00 29.33 316 ASN A C 1
ATOM 2585 O O . ASN A 1 351 ? 37.428 4.489 4.406 1.00 27.44 316 ASN A O 1
ATOM 2590 N N . GLN A 1 352 ? 37.155 4.259 6.638 1.00 28.19 317 GLN A N 1
ATOM 2591 C CA . GLN A 1 352 ? 36.053 3.280 6.443 1.00 28.51 317 GLN A CA 1
ATOM 2592 C C . GLN A 1 352 ? 34.855 3.992 5.784 1.00 28.32 317 GLN A C 1
ATOM 2593 O O . GLN A 1 352 ? 34.108 3.354 5.018 1.00 27.77 317 GLN A O 1
ATOM 2599 N N . MET A 1 353 ? 34.607 5.268 6.073 1.00 29.74 318 MET A N 1
ATOM 2600 C CA . MET A 1 353 ? 33.470 6.007 5.453 1.00 29.74 318 MET A CA 1
ATOM 2601 C C . MET A 1 353 ? 33.693 6.047 3.933 1.00 31.77 318 MET A C 1
ATOM 2602 O O . MET A 1 353 ? 32.681 5.972 3.166 1.00 33.35 318 MET A O 1
ATOM 2607 N N . ALA A 1 354 ? 34.957 6.158 3.495 1.00 31.27 319 ALA A N 1
ATOM 2608 C CA . ALA A 1 354 ? 35.321 6.206 2.059 1.00 32.85 319 ALA A CA 1
ATOM 2609 C C . ALA A 1 354 ? 35.163 4.816 1.441 1.00 32.25 319 ALA A C 1
ATOM 2610 O O . ALA A 1 354 ? 34.819 4.761 0.261 1.00 35.51 319 ALA A O 1
ATOM 2612 N N . ILE A 1 355 ? 35.447 3.745 2.179 1.00 30.48 320 ILE A N 1
ATOM 2613 C CA . ILE A 1 355 ? 35.539 2.381 1.604 1.00 28.35 320 ILE A CA 1
ATOM 2614 C C . ILE A 1 355 ? 34.142 1.750 1.495 1.00 27.77 320 ILE A C 1
ATOM 2615 O O . ILE A 1 355 ? 33.799 1.103 0.477 1.00 27.09 320 ILE A O 1
ATOM 2620 N N . LEU A 1 356 ? 33.318 1.899 2.510 1.00 26.13 321 LEU A N 1
ATOM 2621 C CA . LEU A 1 356 ? 32.100 1.078 2.622 1.00 26.65 321 LEU A CA 1
ATOM 2622 C C . LEU A 1 356 ? 31.267 1.149 1.364 1.00 26.18 321 LEU A C 1
ATOM 2623 O O . LEU A 1 356 ? 30.788 0.119 0.902 1.00 25.12 321 LEU A O 1
ATOM 2628 N N . PRO A 1 357 ? 31.029 2.340 0.801 1.00 29.06 322 PRO A N 1
ATOM 2629 C CA . PRO A 1 357 ? 30.159 2.435 -0.380 1.00 30.39 322 PRO A CA 1
ATOM 2630 C C . PRO A 1 357 ? 30.726 1.783 -1.642 1.00 31.56 322 PRO A C 1
ATOM 2631 O O . PRO A 1 357 ? 29.980 1.571 -2.581 1.00 34.37 322 PRO A O 1
ATOM 2635 N N . ARG A 1 358 ? 32.018 1.452 -1.610 1.00 30.17 323 ARG A N 1
ATOM 2636 C CA . ARG A 1 358 ? 32.709 0.911 -2.809 1.00 30.99 323 ARG A CA 1
ATOM 2637 C C . ARG A 1 358 ? 33.014 -0.587 -2.682 1.00 30.54 323 ARG A C 1
ATOM 2638 O O . ARG A 1 358 ? 33.742 -1.096 -3.544 1.00 30.32 323 ARG A O 1
ATOM 2646 N N . VAL A 1 359 ? 32.525 -1.261 -1.640 1.00 27.41 324 VAL A N 1
ATOM 2647 C CA . VAL A 1 359 ? 32.696 -2.728 -1.534 1.00 26.35 324 VAL A CA 1
ATOM 2648 C C . VAL A 1 359 ? 31.333 -3.401 -1.692 1.00 26.62 324 VAL A C 1
ATOM 2649 O O . VAL A 1 359 ? 30.290 -2.700 -1.586 1.00 27.24 324 VAL A O 1
ATOM 2653 N N . ASP A 1 360 ? 31.339 -4.734 -1.788 1.00 26.95 325 ASP A N 1
ATOM 2654 C CA . ASP A 1 360 ? 30.147 -5.588 -2.028 1.00 28.71 325 ASP A CA 1
ATOM 2655 C C . ASP A 1 360 ? 29.726 -6.323 -0.736 1.00 27.46 325 ASP A C 1
ATOM 2656 O O . ASP A 1 360 ? 28.606 -6.814 -0.642 1.00 27.57 325 ASP A O 1
ATOM 2661 N N . LEU A 1 361 ? 30.646 -6.464 0.196 1.00 27.32 326 LEU A N 1
ATOM 2662 C CA . LEU A 1 361 ? 30.467 -7.282 1.395 1.00 27.83 326 LEU A CA 1
ATOM 2663 C C . LEU A 1 361 ? 31.452 -6.816 2.464 1.00 27.29 326 LEU A C 1
ATOM 2664 O O . LEU A 1 361 ? 32.588 -6.379 2.118 1.00 26.27 326 LEU A O 1
ATOM 2669 N N . VAL A 1 362 ? 31.023 -6.902 3.718 1.00 25.49 327 VAL A N 1
ATOM 2670 C CA . VAL A 1 362 ? 31.941 -6.577 4.854 1.00 25.65 327 VAL A CA 1
ATOM 2671 C C . VAL A 1 362 ? 32.113 -7.825 5.714 1.00 25.33 327 VAL A C 1
ATOM 2672 O O . VAL A 1 362 ? 31.086 -8.456 6.099 1.00 25.63 327 VAL A O 1
ATOM 2676 N N . ILE A 1 363 ? 33.353 -8.090 6.104 1.00 24.53 328 ILE A N 1
ATOM 2677 C CA . ILE A 1 363 ? 33.709 -9.125 7.116 1.00 25.34 328 ILE A CA 1
ATOM 2678 C C . ILE A 1 363 ? 34.208 -8.375 8.343 1.00 24.57 328 ILE A C 1
ATOM 2679 O O . ILE A 1 363 ? 35.288 -7.716 8.253 1.00 24.58 328 ILE A O 1
ATOM 2684 N N . HIS A 1 364 ? 33.438 -8.401 9.424 1.00 22.98 329 HIS A N 1
ATOM 2685 C CA . HIS A 1 364 ? 33.739 -7.578 10.622 1.00 23.21 329 HIS A CA 1
ATOM 2686 C C . HIS A 1 364 ? 33.542 -8.400 11.893 1.00 22.79 329 HIS A C 1
ATOM 2687 O O . HIS A 1 364 ? 33.144 -9.553 11.802 1.00 24.03 329 HIS A O 1
ATOM 2694 N N . HIS A 1 365 ? 33.755 -7.784 13.048 1.00 22.53 330 HIS A N 1
ATOM 2695 C CA . HIS A 1 365 ? 33.724 -8.494 14.349 1.00 21.87 330 HIS A CA 1
ATOM 2696 C C . HIS A 1 365 ? 32.375 -8.289 15.022 1.00 21.33 330 HIS A C 1
ATOM 2697 O O . HIS A 1 365 ? 32.291 -8.716 16.148 1.00 20.83 330 HIS A O 1
ATOM 2704 N N . GLY A 1 366 ? 31.410 -7.637 14.399 1.00 20.87 331 GLY A N 1
ATOM 2705 C CA . GLY A 1 366 ? 30.132 -7.368 15.096 1.00 21.05 331 GLY A CA 1
ATOM 2706 C C . GLY A 1 366 ? 30.186 -6.122 15.998 1.00 21.45 331 GLY A C 1
ATOM 2707 O O . GLY A 1 366 ? 29.210 -5.894 16.777 1.00 21.53 331 GLY A O 1
ATOM 2708 N N . GLY A 1 367 ? 31.281 -5.371 15.995 1.00 21.62 332 GLY A N 1
ATOM 2709 C CA . GLY A 1 367 ? 31.316 -4.025 16.608 1.00 21.81 332 GLY A CA 1
ATOM 2710 C C . GLY A 1 367 ? 30.084 -3.221 16.181 1.00 22.37 332 GLY A C 1
ATOM 2711 O O . GLY A 1 367 ? 29.806 -3.238 14.962 1.00 21.85 332 GLY A O 1
ATOM 2712 N N . ASN A 1 368 ? 29.373 -2.519 17.091 1.00 21.30 333 ASN A N 1
ATOM 2713 C CA . ASN A 1 368 ? 28.025 -1.984 16.766 1.00 21.64 333 ASN A CA 1
ATOM 2714 C C . ASN A 1 368 ? 28.152 -0.810 15.767 1.00 22.10 333 ASN A C 1
ATOM 2715 O O . ASN A 1 368 ? 27.277 -0.695 14.874 1.00 22.85 333 ASN A O 1
ATOM 2720 N N . ASN A 1 369 ? 29.271 -0.085 15.783 1.00 22.18 334 ASN A N 1
ATOM 2721 C CA . ASN A 1 369 ? 29.506 1.000 14.775 1.00 23.78 334 ASN A CA 1
ATOM 2722 C C . ASN A 1 369 ? 29.730 0.369 13.395 1.00 23.65 334 ASN A C 1
ATOM 2723 O O . ASN A 1 369 ? 29.048 0.775 12.401 1.00 22.79 334 ASN A O 1
ATOM 2728 N N . THR A 1 370 ? 30.622 -0.607 13.317 1.00 24.92 335 THR A N 1
ATOM 2729 C CA . THR A 1 370 ? 30.929 -1.247 12.008 1.00 24.26 335 THR A CA 1
ATOM 2730 C C . THR A 1 370 ? 29.677 -1.947 11.468 1.00 25.07 335 THR A C 1
ATOM 2731 O O . THR A 1 370 ? 29.386 -1.852 10.244 1.00 24.77 335 THR A O 1
ATOM 2735 N N . PHE A 1 371 ? 28.926 -2.604 12.341 1.00 24.93 336 PHE A N 1
ATOM 2736 C CA . PHE A 1 371 ? 27.750 -3.395 11.948 1.00 25.22 336 PHE A CA 1
ATOM 2737 C C . PHE A 1 371 ? 26.760 -2.437 11.316 1.00 23.90 336 PHE A C 1
ATOM 2738 O O . PHE A 1 371 ? 26.211 -2.695 10.229 1.00 22.62 336 PHE A O 1
ATOM 2746 N N . VAL A 1 372 ? 26.455 -1.362 12.030 1.00 23.89 337 VAL A N 1
ATOM 2747 C CA . VAL A 1 372 ? 25.431 -0.408 11.541 1.00 24.00 337 VAL A CA 1
ATOM 2748 C C . VAL A 1 372 ? 25.979 0.422 10.350 1.00 23.50 337 VAL A C 1
ATOM 2749 O O . VAL A 1 372 ? 25.203 0.715 9.445 1.00 23.13 337 VAL A O 1
ATOM 2753 N N . GLU A 1 373 ? 27.255 0.743 10.312 1.00 22.71 338 GLU A N 1
ATOM 2754 C CA . GLU A 1 373 ? 27.840 1.452 9.133 1.00 23.09 338 GLU A CA 1
ATOM 2755 C C . GLU A 1 373 ? 27.643 0.596 7.859 1.00 23.65 338 GLU A C 1
ATOM 2756 O O . GLU A 1 373 ? 27.247 1.150 6.794 1.00 23.82 338 GLU A O 1
ATOM 2762 N N . SER A 1 374 ? 27.894 -0.708 7.972 1.00 23.44 339 SER A N 1
ATOM 2763 C CA . SER A 1 374 ? 27.747 -1.690 6.883 1.00 24.21 339 SER A CA 1
ATOM 2764 C C . SER A 1 374 ? 26.311 -1.657 6.359 1.00 23.90 339 SER A C 1
ATOM 2765 O O . SER A 1 374 ? 26.075 -1.660 5.122 1.00 23.22 339 SER A O 1
ATOM 2768 N N . LEU A 1 375 ? 25.327 -1.648 7.243 1.00 23.28 340 LEU A N 1
ATOM 2769 C CA . LEU A 1 375 ? 23.906 -1.655 6.825 1.00 23.81 340 LEU A CA 1
ATOM 2770 C C . LEU A 1 375 ? 23.487 -0.296 6.266 1.00 24.51 340 LEU A C 1
ATOM 2771 O O . LEU A 1 375 ? 22.598 -0.285 5.392 1.00 25.34 340 LEU A O 1
ATOM 2776 N N . TYR A 1 376 ? 24.018 0.805 6.814 1.00 24.37 341 TYR A N 1
ATOM 2777 C CA . TYR A 1 376 ? 23.733 2.173 6.344 1.00 26.10 341 TYR A CA 1
ATOM 2778 C C . TYR A 1 376 ? 24.030 2.196 4.822 1.00 26.98 341 TYR A C 1
ATOM 2779 O O . TYR A 1 376 ? 23.290 2.837 4.017 1.00 26.99 341 TYR A O 1
ATOM 2788 N N . PHE A 1 377 ? 25.124 1.553 4.440 1.00 26.52 342 PHE A N 1
ATOM 2789 C CA . PHE A 1 377 ? 25.566 1.518 3.028 1.00 28.04 342 PHE A CA 1
ATOM 2790 C C . PHE A 1 377 ? 24.947 0.316 2.297 1.00 28.24 342 PHE A C 1
ATOM 2791 O O . PHE A 1 377 ? 25.264 0.150 1.132 1.00 27.93 342 PHE A O 1
ATOM 2799 N N . GLY A 1 378 ? 24.087 -0.473 2.934 1.00 26.92 343 GLY A N 1
ATOM 2800 C CA . GLY A 1 378 ? 23.314 -1.531 2.264 1.00 27.93 343 GLY A CA 1
ATOM 2801 C C . GLY A 1 378 ? 24.169 -2.745 1.914 1.00 28.25 343 GLY A C 1
ATOM 2802 O O . GLY A 1 378 ? 23.939 -3.364 0.875 1.00 27.69 343 GLY A O 1
ATOM 2803 N N . LYS A 1 379 ? 25.114 -3.102 2.779 1.00 28.11 344 LYS A N 1
ATOM 2804 C CA . LYS A 1 379 ? 26.070 -4.191 2.531 1.00 28.31 344 LYS A CA 1
ATOM 2805 C C . LYS A 1 379 ? 25.770 -5.346 3.458 1.00 29.18 344 LYS A C 1
ATOM 2806 O O . LYS A 1 379 ? 25.572 -5.157 4.657 1.00 30.77 344 LYS A O 1
ATOM 2812 N N . PRO A 1 380 ? 25.756 -6.612 2.946 1.00 29.50 345 PRO A N 1
ATOM 2813 C CA . PRO A 1 380 ? 25.605 -7.783 3.811 1.00 29.14 345 PRO A CA 1
ATOM 2814 C C . PRO A 1 380 ? 26.911 -7.992 4.587 1.00 28.03 345 PRO A C 1
ATOM 2815 O O . PRO A 1 380 ? 27.916 -7.401 4.225 1.00 25.08 345 PRO A O 1
ATOM 2819 N N . SER A 1 381 ? 26.879 -8.835 5.619 1.00 27.61 346 SER A N 1
ATOM 2820 C CA . SER A 1 381 ? 28.087 -8.945 6.469 1.00 28.64 346 SER A CA 1
ATOM 2821 C C . SER A 1 381 ? 28.434 -10.368 6.900 1.00 27.23 346 SER A C 1
ATOM 2822 O O . SER A 1 381 ? 27.520 -11.193 7.029 1.00 26.49 346 SER A O 1
ATOM 2825 N N . ILE A 1 382 ? 29.725 -10.639 7.078 1.00 26.20 347 ILE A N 1
ATOM 2826 C CA . ILE A 1 382 ? 30.142 -11.917 7.711 1.00 26.74 347 ILE A CA 1
ATOM 2827 C C . ILE A 1 382 ? 30.565 -11.441 9.102 1.00 25.81 347 ILE A C 1
ATOM 2828 O O . ILE A 1 382 ? 31.439 -10.564 9.170 1.00 24.35 347 ILE A O 1
ATOM 2833 N N . VAL A 1 383 ? 29.936 -11.952 10.160 1.00 25.39 348 VAL A N 1
ATOM 2834 C CA . VAL A 1 383 ? 30.241 -11.429 11.522 1.00 24.54 348 VAL A CA 1
ATOM 2835 C C . VAL A 1 383 ? 31.117 -12.450 12.251 1.00 24.95 348 VAL A C 1
ATOM 2836 O O . VAL A 1 383 ? 30.715 -13.619 12.328 1.00 25.52 348 VAL A O 1
ATOM 2840 N N . LEU A 1 384 ? 32.281 -12.018 12.738 1.00 24.22 349 LEU A N 1
ATOM 2841 C CA . LEU A 1 384 ? 33.209 -12.910 13.479 1.00 23.79 349 LEU A CA 1
ATOM 2842 C C . LEU A 1 384 ? 33.377 -12.329 14.892 1.00 22.74 349 LEU A C 1
ATOM 2843 O O . LEU A 1 384 ? 34.445 -11.748 15.141 1.00 21.51 349 LEU A O 1
ATOM 2848 N N . PRO A 1 385 ? 32.396 -12.442 15.831 1.00 22.18 350 PRO A N 1
ATOM 2849 C CA . PRO A 1 385 ? 32.519 -11.765 17.118 1.00 22.58 350 PRO A CA 1
ATOM 2850 C C . PRO A 1 385 ? 33.752 -12.166 17.932 1.00 23.78 350 PRO A C 1
ATOM 2851 O O . PRO A 1 385 ? 34.060 -13.360 18.017 1.00 25.25 350 PRO A O 1
ATOM 2855 N N . LEU A 1 386 ? 34.408 -11.183 18.531 1.00 24.58 351 LEU A N 1
ATOM 2856 C CA . LEU A 1 386 ? 35.523 -11.442 19.455 1.00 26.46 351 LEU A CA 1
ATOM 2857 C C . LEU A 1 386 ? 35.025 -11.537 20.912 1.00 26.97 351 LEU A C 1
ATOM 2858 O O . LEU A 1 386 ? 35.401 -12.512 21.577 1.00 26.99 351 LEU A O 1
ATOM 2863 N N . PHE A 1 387 ? 34.273 -10.553 21.396 1.00 27.53 352 PHE A N 1
ATOM 2864 C CA . PHE A 1 387 ? 33.848 -10.449 22.806 1.00 27.86 352 PHE A CA 1
ATOM 2865 C C . PHE A 1 387 ? 32.670 -9.497 22.982 1.00 26.94 352 PHE A C 1
ATOM 2866 O O . PHE A 1 387 ? 32.420 -8.633 22.151 1.00 25.35 352 PHE A O 1
ATOM 2874 N N . GLY A 1 388 ? 32.072 -9.609 24.163 1.00 26.23 353 GLY A N 1
ATOM 2875 C CA . GLY A 1 388 ? 31.040 -8.684 24.665 1.00 25.58 353 GLY A CA 1
ATOM 2876 C C . GLY A 1 388 ? 29.842 -8.610 23.742 1.00 25.53 353 GLY A C 1
ATOM 2877 O O . GLY A 1 388 ? 29.410 -9.648 23.298 1.00 25.49 353 GLY A O 1
ATOM 2878 N N . ASP A 1 389 ? 29.347 -7.398 23.464 1.00 25.94 354 ASP A N 1
ATOM 2879 C CA . ASP A 1 389 ? 28.118 -7.107 22.650 1.00 26.28 354 ASP A CA 1
ATOM 2880 C C . ASP A 1 389 ? 28.289 -7.606 21.209 1.00 24.98 354 ASP A C 1
ATOM 2881 O O . ASP A 1 389 ? 27.276 -7.826 20.520 1.00 24.47 354 ASP A O 1
ATOM 2886 N N . GLN A 1 390 ? 29.523 -7.834 20.746 1.00 23.88 355 GLN A N 1
ATOM 2887 C CA . GLN A 1 390 ? 29.737 -8.398 19.410 1.00 23.71 355 GLN A CA 1
ATOM 2888 C C . GLN A 1 390 ? 28.963 -9.702 19.251 1.00 24.06 355 GLN A C 1
ATOM 2889 O O . GLN A 1 390 ? 28.422 -9.913 18.147 1.00 24.96 355 GLN A O 1
ATOM 2895 N N . HIS A 1 391 ? 28.972 -10.543 20.290 1.00 24.89 356 HIS A N 1
ATOM 2896 C CA . HIS A 1 391 ? 28.259 -11.845 20.247 1.00 25.11 356 HIS A CA 1
ATOM 2897 C C . HIS A 1 391 ? 26.777 -11.588 19.984 1.00 24.99 356 HIS A C 1
ATOM 2898 O O . HIS A 1 391 ? 26.154 -12.406 19.291 1.00 24.24 356 HIS A O 1
ATOM 2905 N N . ASP A 1 392 ? 26.248 -10.482 20.516 1.00 25.52 357 ASP A N 1
ATOM 2906 C CA . ASP A 1 392 ? 24.790 -10.234 20.363 1.00 25.94 357 ASP A CA 1
ATOM 2907 C C . ASP A 1 392 ? 24.503 -9.738 18.933 1.00 25.05 357 ASP A C 1
ATOM 2908 O O . ASP A 1 392 ? 23.389 -10.012 18.400 1.00 24.12 357 ASP A O 1
ATOM 2913 N N . ASN A 1 393 ? 25.484 -9.059 18.304 1.00 23.74 358 ASN A N 1
ATOM 2914 C CA . ASN A 1 393 ? 25.320 -8.662 16.885 1.00 23.58 358 ASN A CA 1
ATOM 2915 C C . ASN A 1 393 ? 25.567 -9.884 15.970 1.00 23.46 358 ASN A C 1
ATOM 2916 O O . ASN A 1 393 ? 24.865 -9.995 14.944 1.00 22.94 358 ASN A O 1
ATOM 2921 N N . GLY A 1 394 ? 26.475 -10.790 16.334 1.00 23.85 359 GLY A N 1
ATOM 2922 C CA . GLY A 1 394 ? 26.575 -12.146 15.702 1.00 24.43 359 GLY A CA 1
ATOM 2923 C C . GLY A 1 394 ? 25.226 -12.835 15.621 1.00 25.17 359 GLY A C 1
ATOM 2924 O O . GLY A 1 394 ? 24.794 -13.297 14.519 1.00 24.61 359 GLY A O 1
ATOM 2925 N N . ARG A 1 395 ? 24.520 -12.863 16.757 1.00 26.28 360 ARG A N 1
ATOM 2926 C CA . ARG A 1 395 ? 23.228 -13.559 16.874 1.00 28.05 360 ARG A CA 1
ATOM 2927 C C . ARG A 1 395 ? 22.215 -12.822 16.014 1.00 27.35 360 ARG A C 1
ATOM 2928 O O . ARG A 1 395 ? 21.519 -13.462 15.217 1.00 27.11 360 ARG A O 1
ATOM 2936 N N . ARG A 1 396 ? 22.194 -11.500 16.125 1.00 27.69 361 ARG A N 1
ATOM 2937 C CA . ARG A 1 396 ? 21.240 -10.647 15.382 1.00 27.61 361 ARG A CA 1
ATOM 2938 C C . ARG A 1 396 ? 21.394 -10.788 13.865 1.00 27.28 361 ARG A C 1
ATOM 2939 O O . ARG A 1 396 ? 20.356 -10.865 13.220 1.00 27.64 361 ARG A O 1
ATOM 2947 N N . ALA A 1 397 ? 22.619 -10.865 13.306 1.00 27.45 362 ALA A N 1
ATOM 2948 C CA . ALA A 1 397 ? 22.875 -10.971 11.850 1.00 27.30 362 ALA A CA 1
ATOM 2949 C C . ALA A 1 397 ? 22.207 -12.244 11.309 1.00 28.75 362 ALA A C 1
ATOM 2950 O O . ALA A 1 397 ? 21.563 -12.158 10.244 1.00 28.83 362 ALA A O 1
ATOM 2952 N N . GLU A 1 398 ? 22.311 -13.356 12.058 1.00 29.36 363 GLU A N 1
ATOM 2953 C CA . GLU A 1 398 ? 21.719 -14.668 11.738 1.00 30.69 363 GLU A CA 1
ATOM 2954 C C . GLU A 1 398 ? 20.204 -14.575 11.929 1.00 31.60 363 GLU A C 1
ATOM 2955 O O . GLU A 1 398 ? 19.493 -14.968 11.024 1.00 33.02 363 GLU A O 1
ATOM 2961 N N . ASP A 1 399 ? 19.716 -13.964 12.995 1.00 33.56 364 ASP A N 1
ATOM 2962 C CA . ASP A 1 399 ? 18.263 -13.990 13.339 1.00 35.22 364 ASP A CA 1
ATOM 2963 C C . ASP A 1 399 ? 17.468 -13.173 12.332 1.00 35.05 364 ASP A C 1
ATOM 2964 O O . ASP A 1 399 ? 16.346 -13.544 12.036 1.00 36.19 364 ASP A O 1
ATOM 2969 N N . LYS A 1 400 ? 18.039 -12.082 11.832 1.00 34.44 365 LYS A N 1
ATOM 2970 C CA . LYS A 1 400 ? 17.361 -11.153 10.887 1.00 35.38 365 LYS A CA 1
ATOM 2971 C C . LYS A 1 400 ? 17.760 -11.435 9.417 1.00 36.42 365 LYS A C 1
ATOM 2972 O O . LYS A 1 400 ? 17.297 -10.728 8.529 1.00 36.07 365 LYS A O 1
ATOM 2978 N N . LYS A 1 401 ? 18.548 -12.485 9.184 1.00 35.99 366 LYS A N 1
ATOM 2979 C CA . LYS A 1 401 ? 18.881 -12.908 7.795 1.00 38.23 366 LYS A CA 1
ATOM 2980 C C . LYS A 1 401 ? 19.524 -11.759 7.015 1.00 34.38 366 LYS A C 1
ATOM 2981 O O . LYS A 1 401 ? 19.056 -11.473 5.908 1.00 33.51 366 LYS A O 1
ATOM 2987 N N . ILE A 1 402 ? 20.548 -11.134 7.585 1.00 31.65 367 ILE A N 1
ATOM 2988 C CA . ILE A 1 402 ? 21.297 -10.040 6.922 1.00 31.34 367 ILE A CA 1
ATOM 2989 C C . ILE A 1 402 ? 22.771 -10.384 6.864 1.00 30.10 367 ILE A C 1
ATOM 2990 O O . ILE A 1 402 ? 23.560 -9.527 6.382 1.00 29.79 367 ILE A O 1
ATOM 2995 N N . GLY A 1 403 ? 23.127 -11.602 7.247 1.00 28.80 368 GLY A N 1
ATOM 2996 C CA . GLY A 1 403 ? 24.541 -12.004 7.194 1.00 29.02 368 GLY A CA 1
ATOM 2997 C C . GLY A 1 403 ? 24.682 -13.396 7.734 1.00 29.00 368 GLY A C 1
ATOM 2998 O O . GLY A 1 403 ? 23.649 -14.048 7.967 1.00 30.98 368 GLY A O 1
ATOM 2999 N N . ARG A 1 404 ? 25.911 -13.789 7.979 1.00 28.40 369 ARG A N 1
ATOM 3000 C CA . ARG A 1 404 ? 26.290 -15.119 8.485 1.00 29.21 369 ARG A CA 1
ATOM 3001 C C . ARG A 1 404 ? 27.319 -14.841 9.564 1.00 27.38 369 ARG A C 1
ATOM 3002 O O . ARG A 1 404 ? 28.165 -13.938 9.347 1.00 25.56 369 ARG A O 1
ATOM 3010 N N . SER A 1 405 ? 27.270 -15.624 10.647 1.00 27.42 370 SER A N 1
ATOM 3011 C CA . SER A 1 405 ? 28.106 -15.425 11.856 1.00 27.16 370 SER A CA 1
ATOM 3012 C C . SER A 1 405 ? 28.869 -16.696 12.192 1.00 27.68 370 SER A C 1
ATOM 3013 O O . SER A 1 405 ? 28.296 -17.768 12.060 1.00 28.68 370 SER A O 1
ATOM 3016 N N . PHE A 1 406 ? 30.099 -16.551 12.641 1.00 26.68 371 PHE A N 1
ATOM 3017 C CA . PHE A 1 406 ? 30.981 -17.674 12.978 1.00 28.46 371 PHE A CA 1
ATOM 3018 C C . PHE A 1 406 ? 31.952 -17.171 14.032 1.00 28.03 371 PHE A C 1
ATOM 3019 O O . PHE A 1 406 ? 32.173 -15.982 14.105 1.00 27.22 371 PHE A O 1
ATOM 3027 N N . ARG A 1 407 ? 32.558 -18.079 14.774 1.00 28.91 372 ARG A N 1
ATOM 3028 C CA . ARG A 1 407 ? 33.634 -17.758 15.720 1.00 30.06 372 ARG A CA 1
ATOM 3029 C C . ARG A 1 407 ? 34.937 -17.694 14.922 1.00 30.34 372 ARG A C 1
ATOM 3030 O O . ARG A 1 407 ? 35.313 -18.665 14.298 1.00 32.58 372 ARG A O 1
ATOM 3038 N N . PRO A 1 408 ? 35.674 -16.551 14.885 1.00 29.90 373 PRO A N 1
ATOM 3039 C CA . PRO A 1 408 ? 36.859 -16.424 14.010 1.00 30.98 373 PRO A CA 1
ATOM 3040 C C . PRO A 1 408 ? 37.972 -17.459 14.222 1.00 32.62 373 PRO A C 1
ATOM 3041 O O . PRO A 1 408 ? 38.579 -17.859 13.254 1.00 34.26 373 PRO A O 1
ATOM 3045 N N . HIS A 1 409 ? 38.202 -17.868 15.473 1.00 33.14 374 HIS A N 1
ATOM 3046 C CA . HIS A 1 409 ? 39.316 -18.803 15.783 1.00 34.24 374 HIS A CA 1
ATOM 3047 C C . HIS A 1 409 ? 38.990 -20.228 15.315 1.00 35.74 374 HIS A C 1
ATOM 3048 O O . HIS A 1 409 ? 39.945 -20.975 15.041 1.00 37.94 374 HIS A O 1
ATOM 3055 N N . HIS A 1 410 ? 37.706 -20.589 15.232 1.00 37.69 375 HIS A N 1
ATOM 3056 C CA . HIS A 1 410 ? 37.331 -21.984 14.865 1.00 40.09 375 HIS A CA 1
ATOM 3057 C C . HIS A 1 410 ? 36.765 -22.112 13.441 1.00 37.63 375 HIS A C 1
ATOM 3058 O O . HIS A 1 410 ? 36.793 -23.241 12.923 1.00 38.27 375 HIS A O 1
ATOM 3065 N N . VAL A 1 411 ? 36.248 -21.031 12.849 1.00 34.42 376 VAL A N 1
ATOM 3066 C CA . VAL A 1 411 ? 35.600 -21.093 11.508 1.00 33.88 376 VAL A CA 1
ATOM 3067 C C . VAL A 1 411 ? 36.538 -21.873 10.570 1.00 34.08 376 VAL A C 1
ATOM 3068 O O . VAL A 1 411 ? 37.758 -21.556 10.511 1.00 35.29 376 VAL A O 1
ATOM 3072 N N . THR A 1 412 ? 35.998 -22.802 9.790 1.00 34.80 377 THR A N 1
ATOM 3073 C CA . THR A 1 412 ? 36.825 -23.638 8.870 1.00 35.38 377 THR A CA 1
ATOM 3074 C C . THR A 1 412 ? 37.031 -22.862 7.573 1.00 34.91 377 THR A C 1
ATOM 3075 O O . THR A 1 412 ? 36.223 -21.980 7.285 1.00 32.67 377 THR A O 1
ATOM 3079 N N . GLU A 1 413 ? 38.102 -23.140 6.825 1.00 36.70 378 GLU A N 1
ATOM 3080 C CA . GLU A 1 413 ? 38.250 -22.617 5.441 1.00 38.14 378 GLU A CA 1
ATOM 3081 C C . GLU A 1 413 ? 36.951 -22.741 4.656 1.00 37.37 378 GLU A C 1
ATOM 3082 O O . GLU A 1 413 ? 36.573 -21.784 4.040 1.00 37.13 378 GLU A O 1
ATOM 3088 N N . ASP A 1 414 ? 36.349 -23.904 4.588 1.00 38.62 379 ASP A N 1
ATOM 3089 C CA . ASP A 1 414 ? 35.169 -24.078 3.714 1.00 41.15 379 ASP A CA 1
ATOM 3090 C C . ASP A 1 414 ? 34.011 -23.228 4.186 1.00 40.31 379 ASP A C 1
ATOM 3091 O O . ASP A 1 414 ? 33.363 -22.642 3.294 1.00 41.51 379 ASP A O 1
ATOM 3096 N N . GLU A 1 415 ? 33.688 -23.216 5.482 1.00 39.53 380 GLU A N 1
ATOM 3097 C CA . GLU A 1 415 ? 32.526 -22.414 5.963 1.00 38.54 380 GLU A CA 1
ATOM 3098 C C . GLU A 1 415 ? 32.738 -20.951 5.551 1.00 35.92 380 GLU A C 1
ATOM 3099 O O . GLU A 1 415 ? 31.783 -20.314 5.085 1.00 35.86 380 GLU A O 1
ATOM 3105 N N . LEU A 1 416 ? 33.933 -20.396 5.773 1.00 33.28 381 LEU A N 1
ATOM 3106 C CA . LEU A 1 416 ? 34.138 -18.947 5.559 1.00 31.67 381 LEU A CA 1
ATOM 3107 C C . LEU A 1 416 ? 34.096 -18.613 4.056 1.00 30.93 381 LEU A C 1
ATOM 3108 O O . LEU A 1 416 ? 33.392 -17.670 3.678 1.00 28.97 381 LEU A O 1
ATOM 3113 N N . LEU A 1 417 ? 34.814 -19.370 3.211 1.00 31.06 382 LEU A N 1
ATOM 3114 C CA . LEU A 1 417 ? 34.882 -19.086 1.750 1.00 31.18 382 LEU A CA 1
ATOM 3115 C C . LEU A 1 417 ? 33.509 -19.340 1.132 1.00 30.93 382 LEU A C 1
ATOM 3116 O O . LEU A 1 417 ? 33.076 -18.566 0.303 1.00 30.39 382 LEU A O 1
ATOM 3121 N N . MET A 1 418 ? 32.791 -20.353 1.570 1.00 32.02 383 MET A N 1
ATOM 3122 C CA . MET A 1 418 ? 31.492 -20.688 0.938 1.00 34.37 383 MET A CA 1
ATOM 3123 C C . MET A 1 418 ? 30.456 -19.682 1.397 1.00 32.59 383 MET A C 1
ATOM 3124 O O . MET A 1 418 ? 29.524 -19.373 0.638 1.00 33.86 383 MET A O 1
ATOM 3129 N N . ALA A 1 419 ? 30.634 -19.123 2.576 1.00 31.31 384 ALA A N 1
ATOM 3130 C CA . ALA A 1 419 ? 29.637 -18.151 3.104 1.00 29.92 384 ALA A CA 1
ATOM 3131 C C . ALA A 1 419 ? 29.832 -16.838 2.351 1.00 29.50 384 ALA A C 1
ATOM 3132 O O . ALA A 1 419 ? 28.826 -16.164 2.064 1.00 29.94 384 ALA A O 1
ATOM 3134 N N . ILE A 1 420 ? 31.084 -16.496 2.009 1.00 28.63 385 ILE A N 1
ATOM 3135 C CA . ILE A 1 420 ? 31.380 -15.299 1.188 1.00 30.07 385 ILE A CA 1
ATOM 3136 C C . ILE A 1 420 ? 30.636 -15.425 -0.163 1.00 31.42 385 ILE A C 1
ATOM 3137 O O . ILE A 1 420 ? 29.879 -14.510 -0.488 1.00 31.44 385 ILE A O 1
ATOM 3142 N N . ASP A 1 421 ? 30.815 -16.516 -0.916 1.00 32.21 386 ASP A N 1
ATOM 3143 C CA . ASP A 1 421 ? 30.110 -16.727 -2.213 1.00 33.73 386 ASP A CA 1
ATOM 3144 C C . ASP A 1 421 ? 28.581 -16.773 -2.037 1.00 34.47 386 ASP A C 1
ATOM 3145 O O . ASP A 1 421 ? 27.827 -16.211 -2.884 1.00 36.11 386 ASP A O 1
ATOM 3150 N N . GLU A 1 422 ? 28.105 -17.447 -1.006 1.00 33.98 387 GLU A N 1
ATOM 3151 C CA . GLU A 1 422 ? 26.658 -17.550 -0.728 1.00 34.32 387 GLU A CA 1
ATOM 3152 C C . GLU A 1 422 ? 26.105 -16.126 -0.616 1.00 32.50 387 GLU A C 1
ATOM 3153 O O . GLU A 1 422 ? 25.170 -15.799 -1.397 1.00 31.80 387 GLU A O 1
ATOM 3159 N N . LEU A 1 423 ? 26.674 -15.277 0.258 1.00 30.33 388 LEU A N 1
ATOM 3160 C CA . LEU A 1 423 ? 26.103 -13.918 0.474 1.00 29.23 388 LEU A CA 1
ATOM 3161 C C . LEU A 1 423 ? 26.250 -13.015 -0.758 1.00 28.84 388 LEU A C 1
ATOM 3162 O O . LEU A 1 423 ? 25.306 -12.266 -1.051 1.00 28.57 388 LEU A O 1
ATOM 3167 N N . LEU A 1 424 ? 27.374 -13.086 -1.481 1.00 28.10 389 LEU A N 1
ATOM 3168 C CA . LEU A 1 424 ? 27.573 -12.256 -2.674 1.00 27.56 389 LEU A CA 1
ATOM 3169 C C . LEU A 1 424 ? 26.499 -12.611 -3.719 1.00 27.66 389 LEU A C 1
ATOM 3170 O O . LEU A 1 424 ? 26.141 -11.747 -4.489 1.00 28.25 389 LEU A O 1
ATOM 3175 N N . ASN A 1 425 ? 26.035 -13.851 -3.787 1.00 27.59 390 ASN A N 1
ATOM 3176 C CA . ASN A 1 425 ? 25.157 -14.335 -4.872 1.00 28.27 390 ASN A CA 1
ATOM 3177 C C . ASN A 1 425 ? 23.708 -14.481 -4.373 1.00 30.33 390 ASN A C 1
ATOM 3178 O O . ASN A 1 425 ? 22.891 -15.003 -5.145 1.00 34.03 390 ASN A O 1
ATOM 3183 N N . ASP A 1 426 ? 23.355 -14.016 -3.174 1.00 29.82 391 ASP A N 1
ATOM 3184 C CA . ASP A 1 426 ? 21.985 -14.227 -2.622 1.00 30.45 391 ASP A CA 1
ATOM 3185 C C . ASP A 1 426 ? 21.169 -12.963 -2.886 1.00 30.65 391 ASP A C 1
ATOM 3186 O O . ASP A 1 426 ? 21.325 -11.999 -2.142 1.00 29.37 391 ASP A O 1
ATOM 3191 N N . LYS A 1 427 ? 20.402 -12.927 -3.979 1.00 31.62 392 LYS A N 1
ATOM 3192 C CA . LYS A 1 427 ? 19.697 -11.709 -4.455 1.00 32.47 392 LYS A CA 1
ATOM 3193 C C . LYS A 1 427 ? 18.670 -11.345 -3.389 1.00 32.83 392 LYS A C 1
ATOM 3194 O O . LYS A 1 427 ? 18.438 -10.169 -3.188 1.00 32.09 392 LYS A O 1
ATOM 3196 N N . GLU A 1 428 ? 18.036 -12.325 -2.756 1.00 34.69 393 GLU A N 1
ATOM 3197 C CA . GLU A 1 428 ? 16.963 -12.006 -1.787 1.00 35.08 393 GLU A CA 1
ATOM 3198 C C . GLU A 1 428 ? 17.597 -11.332 -0.566 1.00 32.91 393 GLU A C 1
ATOM 3199 O O . GLU A 1 428 ? 17.072 -10.265 -0.079 1.00 32.65 393 GLU A O 1
ATOM 3205 N N . LEU A 1 429 ? 18.703 -11.874 -0.069 1.00 29.41 394 LEU A N 1
ATOM 3206 C CA . LEU A 1 429 ? 19.333 -11.262 1.126 1.00 28.50 394 LEU A CA 1
ATOM 3207 C C . LEU A 1 429 ? 19.927 -9.894 0.743 1.00 27.62 394 LEU A C 1
ATOM 3208 O O . LEU A 1 429 ? 19.797 -8.955 1.551 1.00 25.14 394 LEU A O 1
ATOM 3213 N N . ASN A 1 430 ? 20.562 -9.745 -0.433 1.00 27.01 395 ASN A N 1
ATOM 3214 C CA . ASN A 1 430 ? 21.044 -8.390 -0.839 1.00 27.07 395 ASN A CA 1
ATOM 3215 C C . ASN A 1 430 ? 19.873 -7.409 -0.946 1.00 28.43 395 ASN A C 1
ATOM 3216 O O . ASN A 1 430 ? 20.032 -6.275 -0.487 1.00 28.59 395 ASN A O 1
ATOM 3221 N N . ASN A 1 431 ? 18.726 -7.785 -1.509 1.00 30.99 396 ASN A N 1
ATOM 3222 C CA . ASN A 1 431 ? 17.585 -6.835 -1.583 1.00 33.08 396 ASN A CA 1
ATOM 3223 C C . ASN A 1 431 ? 17.125 -6.462 -0.167 1.00 32.63 396 ASN A C 1
ATOM 3224 O O . ASN A 1 431 ? 16.699 -5.305 0.048 1.00 32.22 396 ASN A O 1
ATOM 3229 N N . ARG A 1 432 ? 17.131 -7.423 0.747 1.00 33.01 397 ARG A N 1
ATOM 3230 C CA . ARG A 1 432 ? 16.748 -7.234 2.172 1.00 32.49 397 ARG A CA 1
ATOM 3231 C C . ARG A 1 432 ? 17.649 -6.147 2.788 1.00 29.23 397 ARG A C 1
ATOM 3232 O O . ARG A 1 432 ? 17.112 -5.235 3.430 1.00 27.78 397 ARG A O 1
ATOM 3240 N N . VAL A 1 433 ? 18.968 -6.270 2.639 1.00 26.20 398 VAL A N 1
ATOM 3241 C CA . VAL A 1 433 ? 19.927 -5.339 3.269 1.00 25.90 398 VAL A CA 1
ATOM 3242 C C . VAL A 1 433 ? 19.879 -3.989 2.538 1.00 25.54 398 VAL A C 1
ATOM 3243 O O . VAL A 1 433 ? 20.043 -2.973 3.179 1.00 23.98 398 VAL A O 1
ATOM 3247 N N . LEU A 1 434 ? 19.625 -3.950 1.223 1.00 26.80 399 LEU A N 1
ATOM 3248 C CA . LEU A 1 434 ? 19.464 -2.656 0.508 1.00 26.97 399 LEU A CA 1
ATOM 3249 C C . LEU A 1 434 ? 18.276 -1.903 1.074 1.00 26.32 399 LEU A C 1
ATOM 3250 O O . LEU A 1 434 ? 18.351 -0.666 1.216 1.00 25.45 399 LEU A O 1
ATOM 3255 N N . LYS A 1 435 ? 17.162 -2.583 1.257 1.00 27.34 400 LYS A N 1
ATOM 3256 C CA . LYS A 1 435 ? 15.954 -1.917 1.822 1.00 29.46 400 LYS A CA 1
ATOM 3257 C C . LYS A 1 435 ? 16.213 -1.452 3.271 1.00 27.90 400 LYS A C 1
ATOM 3258 O O . LYS A 1 435 ? 15.840 -0.318 3.657 1.00 26.31 400 LYS A O 1
ATOM 3264 N N . ILE A 1 436 ? 16.892 -2.267 4.077 1.00 27.28 401 ILE A N 1
ATOM 3265 C CA . ILE A 1 436 ? 17.307 -1.809 5.430 1.00 26.89 401 ILE A CA 1
ATOM 3266 C C . ILE A 1 436 ? 18.198 -0.564 5.277 1.00 25.64 401 ILE A C 1
ATOM 3267 O O . ILE A 1 436 ? 17.944 0.443 5.955 1.00 24.39 401 ILE A O 1
ATOM 3272 N N . GLY A 1 437 ? 19.211 -0.581 4.413 1.00 26.05 402 GLY A N 1
ATOM 3273 C CA . GLY A 1 437 ? 20.040 0.611 4.179 1.00 27.11 402 GLY A CA 1
ATOM 3274 C C . GLY A 1 437 ? 19.204 1.859 3.877 1.00 29.27 402 GLY A C 1
ATOM 3275 O O . GLY A 1 437 ? 19.450 2.914 4.502 1.00 29.69 402 GLY A O 1
ATOM 3276 N N . GLU A 1 438 ? 18.241 1.777 2.964 1.00 31.17 403 GLU A N 1
ATOM 3277 C CA . GLU A 1 438 ? 17.353 2.913 2.590 1.00 33.90 403 GLU A CA 1
ATOM 3278 C C . GLU A 1 438 ? 16.561 3.386 3.804 1.00 32.09 403 GLU A C 1
ATOM 3279 O O . GLU A 1 438 ? 16.516 4.594 4.054 1.00 31.09 403 GLU A O 1
ATOM 3285 N N . ASN A 1 439 ? 15.907 2.468 4.513 1.00 30.48 404 ASN A N 1
ATOM 3286 C CA . ASN A 1 439 ? 15.195 2.810 5.781 1.00 29.55 404 ASN A CA 1
ATOM 3287 C C . ASN A 1 439 ? 16.144 3.518 6.780 1.00 27.57 404 ASN A C 1
ATOM 3288 O O . ASN A 1 439 ? 15.749 4.488 7.413 1.00 26.37 404 ASN A O 1
ATOM 3293 N N . ILE A 1 440 ? 17.387 3.071 6.921 1.00 26.25 405 ILE A N 1
ATOM 3294 C CA . ILE A 1 440 ? 18.341 3.681 7.894 1.00 25.56 405 ILE A CA 1
ATOM 3295 C C . ILE A 1 440 ? 18.645 5.096 7.404 1.00 26.63 405 ILE A C 1
ATOM 3296 O O . ILE A 1 440 ? 18.595 6.052 8.236 1.00 24.64 405 ILE A O 1
ATOM 3301 N N . ARG A 1 441 ? 19.019 5.234 6.123 1.00 26.98 406 ARG A N 1
ATOM 3302 C CA . ARG A 1 441 ? 19.551 6.523 5.599 1.00 28.13 406 ARG A CA 1
ATOM 3303 C C . ARG A 1 441 ? 18.435 7.551 5.554 1.00 30.14 406 ARG A C 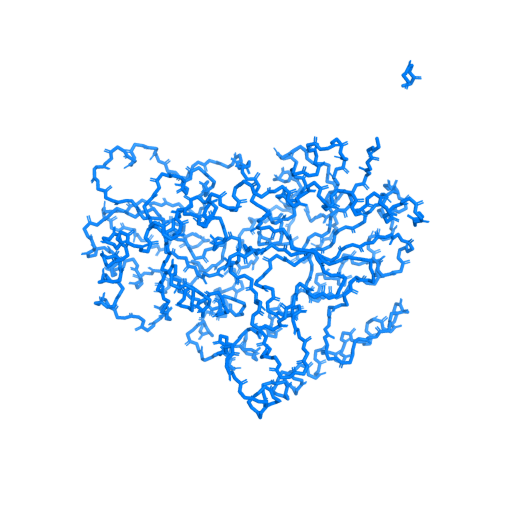1
ATOM 3304 O O . ARG A 1 441 ? 18.686 8.717 5.887 1.00 31.57 406 ARG A O 1
ATOM 3312 N N . ASN A 1 442 ? 17.226 7.123 5.255 1.00 31.25 407 ASN A N 1
ATOM 3313 C CA . ASN A 1 442 ? 16.061 8.021 5.114 1.00 33.61 407 ASN A CA 1
ATOM 3314 C C . ASN A 1 442 ? 15.292 8.223 6.436 1.00 34.06 407 ASN A C 1
ATOM 3315 O O . ASN A 1 442 ? 14.267 8.951 6.413 1.00 34.35 407 ASN A O 1
ATOM 3320 N N . SER A 1 443 ? 15.725 7.660 7.567 1.00 32.85 408 SER A N 1
ATOM 3321 C CA . SER A 1 443 ? 15.027 7.899 8.862 1.00 33.40 408 SER A CA 1
ATOM 3322 C C . SER A 1 443 ? 15.168 9.377 9.281 1.00 33.54 408 SER A C 1
ATOM 3323 O O . SER A 1 443 ? 16.299 9.961 9.195 1.00 30.80 408 SER A O 1
ATOM 3326 N N . LYS A 1 444 ? 14.051 9.961 9.719 1.00 35.27 409 LYS A N 1
ATOM 3327 C CA . LYS A 1 444 ? 13.981 11.382 10.164 1.00 37.78 409 LYS A CA 1
ATOM 3328 C C . LYS A 1 444 ? 13.881 11.406 11.711 1.00 36.42 409 LYS A C 1
ATOM 3329 O O . LYS A 1 444 ? 13.481 12.429 12.237 1.00 35.69 409 LYS A O 1
ATOM 3335 N N . SER A 1 445 ? 14.323 10.360 12.418 1.00 34.40 410 SER A N 1
ATOM 3336 C CA . SER A 1 445 ? 14.223 10.264 13.905 1.00 35.26 410 SER A CA 1
ATOM 3337 C C . SER A 1 445 ? 15.054 11.343 14.610 1.00 33.30 410 SER A C 1
ATOM 3338 O O . SER A 1 445 ? 14.517 11.861 15.612 1.00 30.66 410 SER A O 1
ATOM 3341 N N . ILE A 1 446 ? 16.217 11.742 14.068 1.00 29.67 411 ILE A N 1
ATOM 3342 C CA . ILE A 1 446 ? 17.018 12.877 14.614 1.00 30.51 411 ILE A CA 1
ATOM 3343 C C . ILE A 1 446 ? 16.134 14.113 14.772 1.00 31.30 411 ILE A C 1
ATOM 3344 O O . ILE A 1 446 ? 16.390 14.833 15.713 1.00 30.26 411 ILE A O 1
ATOM 3349 N N . ASP A 1 447 ? 15.170 14.368 13.878 1.00 33.36 412 ASP A N 1
ATOM 3350 C CA . ASP A 1 447 ? 14.255 15.526 14.023 1.00 36.80 412 ASP A CA 1
ATOM 3351 C C . ASP A 1 447 ? 13.430 15.402 15.318 1.00 36.56 412 ASP A C 1
ATOM 3352 O O . ASP A 1 447 ? 13.270 16.454 15.981 1.00 34.80 412 ASP A O 1
ATOM 3357 N N . ASP A 1 448 ? 12.915 14.207 15.642 1.00 36.77 413 ASP A N 1
ATOM 3358 C CA . ASP A 1 448 ? 12.087 13.998 16.870 1.00 40.08 413 ASP A CA 1
ATOM 3359 C C . ASP A 1 448 ? 13.016 14.029 18.083 1.00 35.96 413 ASP A C 1
ATOM 3360 O O . ASP A 1 448 ? 12.664 14.591 19.163 1.00 33.94 413 ASP A O 1
ATOM 3365 N N . PHE A 1 449 ? 14.226 13.536 17.911 1.00 31.86 414 PHE A N 1
ATOM 3366 C CA . PHE A 1 449 ? 15.224 13.627 18.993 1.00 30.38 414 PHE A CA 1
ATOM 3367 C C . PHE A 1 449 ? 15.442 15.088 19.334 1.00 30.04 414 PHE A C 1
ATOM 3368 O O . PHE A 1 449 ? 15.502 15.411 20.530 1.00 29.38 414 PHE A O 1
ATOM 3376 N N . ASN A 1 450 ? 15.644 15.931 18.313 1.00 30.29 415 ASN A N 1
ATOM 3377 C CA . ASN A 1 450 ? 15.980 17.357 18.525 1.00 31.14 415 ASN A CA 1
ATOM 3378 C C . ASN A 1 450 ? 14.815 18.020 19.290 1.00 33.07 415 ASN A C 1
ATOM 3379 O O . ASN A 1 450 ? 15.100 18.746 20.297 1.00 32.57 415 ASN A O 1
ATOM 3384 N N . LYS A 1 451 ? 13.562 17.745 18.909 1.00 35.57 416 LYS A N 1
ATOM 3385 C CA . LYS A 1 451 ? 12.361 18.282 19.624 1.00 39.51 416 LYS A CA 1
ATOM 3386 C C . LYS A 1 451 ? 12.382 17.813 21.082 1.00 37.88 416 LYS A C 1
ATOM 3387 O O . LYS A 1 451 ? 12.186 18.654 21.981 1.00 36.87 416 LYS A O 1
ATOM 3393 N N . LYS A 1 452 ? 12.664 16.532 21.358 1.00 37.60 417 LYS A N 1
ATOM 3394 C CA . LYS A 1 452 ? 12.718 16.064 22.769 1.00 36.64 417 LYS A CA 1
ATOM 3395 C C . LYS A 1 452 ? 13.775 16.824 23.560 1.00 33.34 417 LYS A C 1
ATOM 3396 O O . LYS A 1 452 ? 13.462 17.281 24.647 1.00 33.77 417 LYS A O 1
ATOM 3402 N N . ILE A 1 453 ? 14.998 16.939 23.095 1.00 30.60 418 ILE A N 1
ATOM 3403 C CA . ILE A 1 453 ? 16.038 17.560 23.940 1.00 32.86 418 ILE A CA 1
ATOM 3404 C C . ILE A 1 453 ? 15.675 19.039 24.181 1.00 34.33 418 ILE A C 1
ATOM 3405 O O . ILE A 1 453 ? 15.997 19.547 25.272 1.00 33.60 418 ILE A O 1
ATOM 3410 N N . GLU A 1 454 ? 15.033 19.712 23.225 1.00 36.89 419 GLU A N 1
ATOM 3411 C CA . GLU A 1 454 ? 14.577 21.119 23.421 1.00 40.37 419 GLU A CA 1
ATOM 3412 C C . GLU A 1 454 ? 13.528 21.171 24.542 1.00 37.65 419 GLU A C 1
ATOM 3413 O O . GLU A 1 454 ? 13.630 22.095 25.339 1.00 37.66 419 GLU A O 1
ATOM 3419 N N . GLU A 1 455 ? 12.582 20.236 24.606 1.00 37.52 420 GLU A N 1
ATOM 3420 C CA . GLU A 1 455 ? 11.525 20.242 25.665 1.00 40.36 420 GLU A CA 1
ATOM 3421 C C . GLU A 1 455 ? 12.209 20.002 27.013 1.00 38.76 420 GLU A C 1
ATOM 3422 O O . GLU A 1 455 ? 11.810 20.586 28.011 1.00 38.82 420 GLU A O 1
ATOM 3428 N N . ILE A 1 456 ? 13.265 19.190 27.029 1.00 36.07 421 ILE A N 1
ATOM 3429 C CA . ILE A 1 456 ? 13.970 18.870 28.306 1.00 35.93 421 ILE A CA 1
ATOM 3430 C C . ILE A 1 456 ? 14.733 20.111 28.784 1.00 37.44 421 ILE A C 1
ATOM 3431 O O . ILE A 1 456 ? 14.566 20.481 29.959 1.00 36.25 421 ILE A O 1
ATOM 3436 N N . ILE A 1 457 ? 15.495 20.753 27.898 1.00 35.87 422 ILE A N 1
ATOM 3437 C CA . ILE A 1 457 ? 16.329 21.938 28.264 1.00 38.26 422 ILE A CA 1
ATOM 3438 C C . ILE A 1 457 ? 15.433 23.085 28.738 1.00 39.58 422 ILE A C 1
ATOM 3439 O O . ILE A 1 457 ? 15.843 23.808 29.654 1.00 39.22 422 ILE A O 1
ATOM 3444 N N . LYS A 1 458 ? 14.250 23.235 28.146 1.00 40.63 423 LYS A N 1
ATOM 3445 C CA . LYS A 1 458 ? 13.389 24.396 28.486 1.00 41.60 423 LYS A CA 1
ATOM 3446 C C . LYS A 1 458 ? 13.056 24.378 29.983 1.00 40.54 423 LYS A C 1
ATOM 3447 O O . LYS A 1 458 ? 13.153 25.445 30.605 1.00 40.35 423 LYS A O 1
ATOM 3453 N N . VAL A 1 459 ? 12.649 23.229 30.524 1.00 41.65 424 VAL A N 1
ATOM 3454 C CA . VAL A 1 459 ? 12.355 23.081 31.986 1.00 43.63 424 VAL A CA 1
ATOM 3455 C C . VAL A 1 459 ? 13.619 23.021 32.858 1.00 43.21 424 VAL A C 1
ATOM 3456 O O . VAL A 1 459 ? 13.612 23.663 33.918 1.00 41.07 424 VAL A O 1
ATOM 3460 N N . HIS A 1 460 ? 14.667 22.300 32.432 1.00 44.84 425 HIS A N 1
ATOM 3461 C CA . HIS A 1 460 ? 15.854 22.052 33.303 1.00 47.61 425 HIS A CA 1
ATOM 3462 C C . HIS A 1 460 ? 17.083 22.874 32.900 1.00 51.93 425 HIS A C 1
ATOM 3463 O O . HIS A 1 460 ? 17.534 22.698 31.761 1.00 49.86 425 HIS A O 1
ATOM 3470 N N . LYS A 1 461 ? 17.631 23.685 33.816 1.00 57.39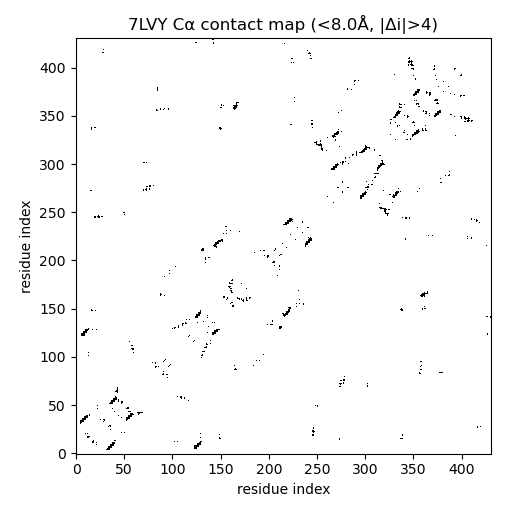 426 LYS A N 1
ATOM 3471 C CA . LYS A 1 461 ? 18.805 24.566 33.534 1.00 63.83 426 LYS A CA 1
ATOM 3472 C C . LYS A 1 461 ? 19.710 24.612 34.776 1.00 68.56 426 LYS A C 1
ATOM 3473 O O . LYS A 1 461 ? 20.393 23.634 35.090 1.00 70.77 426 LYS A O 1
#

InterPro domains:
  IPR002213 UDP-glucuronosyl/UDP-glucosyltransferase [PF00201] (263-401)
  IPR002213 UDP-glucuronosyl/UDP-glucosyltransferase [cd03784] (1-421)
  IPR050426 Glycosyltransferase 28 [PTHR48050] (253-412)

Radius of gyration: 21.18 Å; Cα contacts (8 Å, |Δi|>4): 773; chains: 1; bounding box: 46×68×60 Å

B-factor: mean 35.07, std 8.93, range [20.19, 80.1]

Foldseek 3Di:
DPDLEFEEEEEEQLACLGVQLVLLLCLLNCVVVHQYEYEYALCCQVVSCVSVHHYDHADDVVDDNNDDSLCVLLVLCLVQVVLLQPALLSCVQSPVLVVVVVLLVVLVRRLVVVQVVCVVSVTLEYEYAGQAARLSVVVVLHQYEYEDSFQCQCVLDDQQRAHFWRLDDRNDGRVVRVVVLVSLCVSCVVVLVVLQVVCVVSVHHADPRGRYDHGPQAYEYADAPLLHPCVSPDQDDRYAYQPHSRSLDDPDAQFDDPCLLVDDFAEEEEEQPAHNLSSVVLVQVVLVLCLPAPGAYEYCNADVNVVDDHDPSYHYHNHGRCSVCLLSHQEYEYQQSSNVLSSNLLSLHAYEHAHRTTSSSNSQSSSVVSVRAHYDHSVPQDSCNVNVRVVCRSPPVVSSVVSNVSNCSNNPDPSSVVVSVSSSVVSVPGD

Sequence (431 aa):
LYDPFMKIFFIPMDAFGHVNACIGLARMLSEFEHQCIFAVPKRWCKPIEEYNNFKVEIVKDPTVPDDQDLQKKNGDFVNRYSHTLSKTPREQFIELLIPSINRDIHYAKIIDGQIPTILESIDPDLIIIDFYVTLPSVVNSGKPWIHLTSCNPLNLYAGPNVPPSCFGLSIDTDPDTVISYKQFIAESMMKDVKSDFDEWLVSKGVKPEPFAISKSSPYLNVYSFPSDLDYSEFGPVPDKCFRLDHMVRLVQEDPLGFDEKFFDRPGKKILFSLGSMGAADVELMKRLVGILGKSKHLFIVSKGLFHDKYELPENMIGAKFLNQMAILPRVDLVIHHGGNNTFVESLYFGKPSIVLPLFGDQHDNGRRAEDKKIGRSFRPHHVTEDELLMAIDELLNDKELNNRVLKIGENIRNSKSIDDFNKKIEEIIKVHK

Solvent-accessible surface area: 18620 Å² total; per-residue (Å²): 196,212,185,155,76,11,70,0,0,0,0,0,12,3,11,28,32,14,2,23,0,0,4,0,0,0,42,13,0,38,123,67,140,6,86,4,0,0,0,0,4,102,17,6,15,151,43,1,83,112,38,140,15,86,18,43,75,1,158,11,117,80,15,78,88,132,35,64,41,5,86,22,29,1,50,16,1,77,183,61,38,112,0,1,38,62,73,34,77,79,2,20,85,60,0,28,22,29,31,32,67,81,14,15,77,0,0,83,53,0,3,52,46,0,68,94,18,8,147,88,14,92,2,54,0,0,0,4,1,1,85,1,6,1,0,8,1,45,88,31,60,34,0,10,0,22,1,8,5,22,2,0,4,94,44,15,71,23,118,91,15,2,19,19,28,13,12,23,33,45,121,21,65,72,111,49,1,95,47,41,55,118,39,19,47,126,27,20,135,114,23,29,59,95,2,24,126,29,3,97,86,73,69,6,172,38,40,132,93,46,18,33,44,77,2,74,57,12,6,0,0,7,0,0,55,60,0,4,5,87,79,48,29,120,52,25,138,119,21,22,63,4,11,22,8,5,10,75,56,19,112,54,112,38,30,26,98,96,142,10,25,106,98,126,44,94,19,0,0,0,2,0,14,24,42,0,2,3,9,22,122,3,0,93,87,0,8,41,8,0,30,133,15,182,27,10,0,0,0,7,23,5,35,41,47,125,141,8,142,35,46,159,22,14,48,22,20,53,61,7,12,23,13,43,0,0,66,101,2,50,0,0,0,0,16,0,12,8,33,10,1,3,7,0,2,18,40,4,34,1,3,0,0,0,9,1,29,7,28,15,17,3,0,4,94,0,0,68,59,65,135,2,3,72,24,27,73,1,43,104,4,72,68,96,82,0,31,132,2,0,60,80,0,19,122,42,73,124,12,36,93,69,0,92,138,15,0,91,66,2,99,110,38,162,29,30,54,73,0,15,120,88,0,54,117,29,18,161,113,74,174

Nearest PDB structures (foldseek):
  7lvy-assembly1_A  TM=1.002E+00  e=1.587E-85  Tetranychus urticae
  8sfw-assembly1_A  TM=8.794E-01  e=6.070E-33  Tetranychus urticae
  8sft-assembly4_D  TM=8.894E-01  e=1.050E-32  Tetranychus urticae
  8sfy-assembly1_A  TM=8.637E-01  e=2.668E-32  Tetranychus urticae
  6pnt-assembly1_A  TM=8.277E-01  e=6.780E-31  Tetranychus urticae

Organism: Tetranychus urticae (NCBI:txid32264)

Secondary structure (DSSP, 8-state):
------EEEEEE-SSHHHHHHHHHHHHHHHTTT-EEEEEE-GGGHHHHHTTT-EEEE---TTS-TT--TTHHHHHHHHHTGGGTTS-HHHHIIIIIHHHHHHHHHHHHHHHTTHHHHHHHH--SEEEEE-SS--HHHHTSSS-EEEEE-S-GGGGG-STT-PPSSS---TT--HHHHHHHHHHHHHHHHHHHHHHHHHHHHTT-PPPSS-SSPPPSSEEEEE--TTTS-GGG-SS-TTEEEES--------S--SS-GGGGGS-S-EEEEE-TTTGGG-HHHHHHHHHHHTTSSSEEEEE--TTGGG----TTEEEESS--HHHHGGG-SEEEE---HHHHHHHHHTT--EEE---STTHHHHHHHHHHTTSEEE--TTT--HHHHHHHHHHHHT-HHHHHHHHHHHHHHHT--HHHHHHHHHHHHHHH--